Protein AF-A0A9P0PK84-F1 (afdb_monomer_lite)

Radius of gyration: 50.27 Å; chains: 1; bounding box: 109×89×144 Å

Foldseek 3Di:
DWAAAPQPRHTADPVQHWDAAPFPVRHTHGCVSQVPDPVVVVVCPPPQFGFHGPVRVVVVVVVVVVVVVVVVVVVVVVVVVVVVVVVVVVVVVVVVVVVVVVVVVVPPPDPDCPVLNVLPFFWKKKKAFPQLPAALVNVVVQLVVQDDCVVVVKDWPDWDADHSSMIITGIDCLVVSLVSCCVRPVVGIDMDTDDRQFAKDKFWFAQDQDDFVRVVVLLQVPDPLDDPPWDKGWPDKAADPVDRRIIMTMIRTHSSSVVSQVVVCVPPRRDPPPQDPVNVVVVVVVVPVPDDPPPPDDDDDDDDDDDDDDDDDDDDDDDDDDDDDPDDPDDRPDPPPDDDDDDDDDDDPDDDDDDDDPDDDDPDDDDDDPDDDDPPDDDDDDDDDDDDDDDDDDDDDDDDDPDDDPDPDDDTDNDDDDDDDPDDPPPDDDDD

Organism: Acanthoscelides obtectus (NCBI:txid200917)

Secondary structure (DSSP, 8-state):
---BBTTT-PBP-SSS-EEE--STT--EEETTTTT--HHHHHHHTSTT-----HHHHHHHHHHHHHHHHHHHHHHHHHHHHHHHHHHHHHHHHHHHHHHHHHHHHT--------HHHHHTS--EEEEEESSTT--HHHHHHHHHHH--TTTTT--EEEEEE-STT-EEEEES-HHHHHHHHHHHHTTTEEEEEE---PPEEEEEEESS---HHHHHHHHHHH-TTS-TT--EEEEEEEE-SS-TT-EEEEEEE-HHHHHHHHHHTTTT--------HHHHHHHHHHHHTS-----------------------------------------------PPP------------PPPPPP-------------SSSSS-------------------PPP---------S----------------TT------

pLDDT: mean 72.05, std 25.99, range [26.8, 98.0]

InterPro domains:
  IPR001965 Zinc finger, PHD-type [SM00249] (4-57)
  IPR011011 Zinc finger, FYVE/PHD-type [SSF57903] (4-61)
  IPR013083 Zinc finger, RING/FYVE/PHD-type [G3DSA:3.30.40.10] (2-99)
  IPR019786 Zinc finger, PHD-type, conserved site [PS01359] (5-56)
  IPR019787 Zinc finger, PHD-finger [PF27108] (4-60)
  IPR019787 Zinc finger, PHD-finger [PS50016] (2-59)

Sequence (432 aa):
MATNCASCHSLVNRSKPGIPCDGFCEQSFHISCVGIPSDVLKIIKTPGLFWYCPTCSQQKKDFDRVFIKIDDKVDTLIADVYNIFSEAKGHLINKVDETLEQTVSQRVPGPSASYANTLKKTVNVIVTPKNNDQSHSATRLRISQSVDPVDNNIRFSQVKNIKNGGILIKCDGSDKLKDLASRHLSADYEVKEVRKFNPRLKIVGMSQCIEKEELCTMLKSQNNAFHAESECSVLKVWPTKKSATVYQAILDVDCTTYANVLNQGSENGFKLVDMTYEELMCEISYVDAKAIPSDSGSILDQSEDEVQNIDTDFTNILQSDSESDSECDLPLSVLQMKMAQNKDTRDWSKDRVPKEPRDFIADAGITDIAKKEENFRSSRTSGTEQDGPPIVEGSPLPKFNFFDLPFPNIVVCLTIKSQTLSANPKMRRFLI

Structure (mmCIF, N/CA/C/O backbone):
data_AF-A0A9P0PK84-F1
#
_entry.id   AF-A0A9P0PK84-F1
#
loop_
_atom_site.group_PDB
_atom_site.id
_atom_site.type_symbol
_atom_site.label_atom_id
_atom_site.label_alt_id
_atom_site.label_comp_id
_atom_site.label_asym_id
_atom_site.label_entity_id
_atom_site.label_seq_id
_atom_site.pdbx_PDB_ins_code
_atom_site.Cartn_x
_atom_site.Cartn_y
_atom_site.Cartn_z
_atom_site.occupancy
_atom_site.B_iso_or_equiv
_atom_site.auth_seq_id
_atom_site.auth_comp_id
_atom_site.auth_asym_id
_atom_site.auth_atom_id
_atom_site.pdbx_PDB_model_num
ATOM 1 N N . MET A 1 1 ? 54.941 2.350 -43.170 1.00 62.84 1 MET A N 1
ATOM 2 C CA . MET A 1 1 ? 54.937 1.218 -44.121 1.00 62.84 1 MET A CA 1
ATOM 3 C C . MET A 1 1 ? 54.747 1.786 -45.514 1.00 62.84 1 MET A C 1
ATOM 5 O O . MET A 1 1 ? 54.024 2.766 -45.639 1.00 62.84 1 MET A O 1
ATOM 9 N N . ALA A 1 2 ? 55.434 1.258 -46.524 1.00 80.44 2 ALA A N 1
ATOM 10 C CA . ALA A 1 2 ? 55.199 1.692 -47.897 1.00 80.44 2 ALA A CA 1
ATOM 11 C C . ALA A 1 2 ? 53.911 1.027 -48.406 1.00 80.44 2 ALA A C 1
ATOM 13 O O . ALA A 1 2 ? 53.767 -0.186 -48.283 1.00 80.44 2 ALA A O 1
ATOM 14 N N . THR A 1 3 ? 52.969 1.819 -48.912 1.00 94.94 3 THR A N 1
ATOM 15 C CA . THR A 1 3 ? 51.679 1.350 -49.434 1.00 94.94 3 THR A CA 1
ATOM 16 C C . THR A 1 3 ? 51.644 1.525 -50.951 1.00 94.94 3 THR A C 1
ATOM 18 O O . THR A 1 3 ? 52.244 2.454 -51.498 1.00 94.94 3 THR A O 1
ATOM 21 N N . ASN A 1 4 ? 50.963 0.623 -51.657 1.00 97.88 4 ASN A N 1
ATOM 22 C CA . ASN A 1 4 ? 50.732 0.770 -53.093 1.00 97.88 4 ASN A CA 1
ATOM 23 C C . ASN A 1 4 ? 49.509 1.660 -53.327 1.00 97.88 4 ASN A C 1
ATOM 25 O O . ASN A 1 4 ? 48.534 1.602 -52.579 1.00 97.88 4 ASN A O 1
ATOM 29 N N . CYS A 1 5 ? 49.560 2.481 -54.373 1.00 97.81 5 CYS A N 1
ATOM 30 C CA . CYS A 1 5 ? 48.441 3.307 -54.796 1.00 97.81 5 CYS A CA 1
ATOM 31 C C . CYS A 1 5 ? 47.294 2.411 -55.257 1.00 97.81 5 CYS A C 1
ATOM 33 O O . CYS A 1 5 ? 47.480 1.590 -56.150 1.00 97.81 5 CYS A O 1
ATOM 35 N N . ALA A 1 6 ? 46.101 2.585 -54.704 1.00 97.25 6 ALA A N 1
ATOM 36 C CA . ALA A 1 6 ? 44.965 1.739 -55.064 1.00 97.25 6 ALA A CA 1
ATOM 37 C C . ALA A 1 6 ? 44.433 1.965 -56.491 1.00 97.25 6 ALA A C 1
ATOM 39 O O . ALA A 1 6 ? 43.737 1.106 -57.018 1.00 97.25 6 ALA A O 1
ATOM 40 N N . SER A 1 7 ? 44.771 3.091 -57.130 1.00 96.94 7 SER A N 1
ATOM 41 C CA . SER A 1 7 ? 44.336 3.396 -58.501 1.00 96.94 7 SER A CA 1
ATOM 42 C C . SER A 1 7 ? 45.284 2.852 -59.577 1.00 96.94 7 SER A C 1
ATOM 44 O O . SER A 1 7 ? 44.815 2.340 -60.586 1.00 96.94 7 SER A O 1
ATOM 46 N N . CYS A 1 8 ? 46.605 2.955 -59.386 1.00 97.50 8 CYS A N 1
ATOM 47 C CA . CYS A 1 8 ? 47.599 2.554 -60.396 1.00 97.50 8 CYS A CA 1
ATOM 48 C C . CYS A 1 8 ? 48.523 1.411 -59.945 1.00 97.50 8 CYS A C 1
ATOM 50 O O . CYS A 1 8 ? 49.469 1.066 -60.653 1.00 97.50 8 CYS A O 1
ATOM 52 N N . HIS A 1 9 ? 48.307 0.879 -58.738 1.00 97.38 9 HIS A N 1
ATOM 53 C CA . HIS A 1 9 ? 49.060 -0.207 -58.093 1.00 97.38 9 HIS A CA 1
ATOM 54 C C . HIS A 1 9 ? 50.571 0.028 -57.911 1.00 97.38 9 HIS A C 1
ATOM 56 O O . HIS A 1 9 ? 51.283 -0.857 -57.443 1.00 97.38 9 HIS A O 1
ATOM 62 N N . SER A 1 10 ? 51.071 1.229 -58.210 1.00 97.81 10 SER A N 1
ATOM 63 C CA . SER A 1 10 ? 52.476 1.605 -58.025 1.00 97.81 10 SER A CA 1
ATOM 64 C C . SER A 1 10 ? 52.763 2.077 -56.596 1.00 97.81 10 SER A C 1
ATOM 66 O O . SER A 1 10 ? 51.885 2.620 -55.927 1.00 97.81 10 SER A O 1
ATOM 68 N N . LEU A 1 11 ? 54.011 1.943 -56.141 1.00 97.56 11 LEU A N 1
ATOM 69 C CA . LEU A 1 11 ? 54.430 2.323 -54.787 1.00 97.56 11 LEU A CA 1
ATOM 70 C C . LEU A 1 11 ? 54.223 3.827 -54.501 1.00 97.56 11 LEU A C 1
ATOM 72 O O . LEU A 1 11 ? 54.650 4.685 -55.282 1.00 97.56 11 LEU A O 1
ATOM 76 N N . VAL A 1 12 ? 53.603 4.162 -53.366 1.00 97.06 12 VAL A N 1
ATOM 77 C CA . VAL A 1 12 ? 53.522 5.533 -52.835 1.00 97.06 12 VAL A CA 1
ATOM 78 C C . VAL A 1 12 ? 54.796 5.832 -52.047 1.00 97.06 12 VAL A C 1
ATOM 80 O O . VAL A 1 12 ? 55.147 5.114 -51.111 1.00 97.06 12 VAL A O 1
ATOM 83 N N . ASN A 1 13 ? 55.522 6.884 -52.429 1.00 96.06 13 ASN A N 1
ATOM 84 C CA . ASN A 1 13 ? 56.808 7.237 -51.824 1.00 96.06 13 ASN A CA 1
ATOM 85 C C .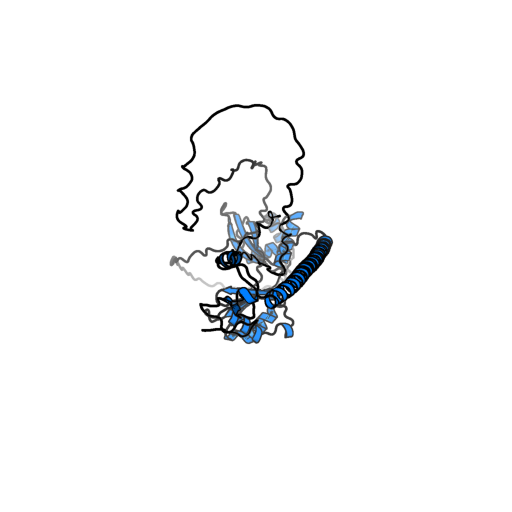 ASN A 1 13 ? 57.016 8.765 -51.802 1.00 96.06 13 ASN A C 1
ATOM 87 O O . ASN A 1 13 ? 56.130 9.536 -52.161 1.00 96.06 13 ASN A O 1
ATOM 91 N N . ARG A 1 14 ? 58.195 9.226 -51.367 1.00 93.62 14 ARG A N 1
ATOM 92 C CA . ARG A 1 14 ? 58.492 10.667 -51.272 1.00 93.62 14 ARG A CA 1
ATOM 93 C C . ARG A 1 14 ? 58.542 11.380 -52.631 1.00 93.62 14 ARG A C 1
ATOM 95 O O . ARG A 1 14 ? 58.267 12.573 -52.666 1.00 93.62 14 ARG A O 1
ATOM 102 N N . SER A 1 15 ? 58.884 10.685 -53.721 1.00 95.31 15 SER A N 1
ATOM 103 C CA . SER A 1 15 ? 58.949 11.286 -55.064 1.00 95.31 15 SER A CA 1
ATOM 104 C C . SER A 1 15 ? 57.590 11.324 -55.765 1.00 95.31 15 SER A C 1
ATOM 106 O O . SER A 1 15 ? 57.336 12.225 -56.558 1.00 95.31 15 SER A O 1
ATOM 108 N N . LYS A 1 16 ? 56.696 10.386 -55.442 1.00 94.50 16 LYS A N 1
ATOM 109 C CA . LYS A 1 16 ? 55.292 10.365 -55.863 1.00 94.50 16 LYS A CA 1
ATOM 110 C C . LYS A 1 16 ? 54.405 10.379 -54.614 1.00 94.50 16 LYS A C 1
ATOM 112 O O . LYS A 1 16 ? 53.993 9.305 -54.159 1.00 94.50 16 LYS A O 1
ATOM 117 N N . PRO A 1 17 ? 54.145 11.566 -54.031 1.00 94.69 17 PRO A N 1
ATOM 118 C CA . PRO A 1 17 ? 53.381 11.671 -52.798 1.00 94.69 17 PRO A CA 1
ATOM 119 C C . PRO A 1 17 ? 51.949 11.172 -52.998 1.00 94.69 17 PRO A C 1
ATOM 121 O O . PRO A 1 17 ? 51.327 11.379 -54.046 1.00 94.69 17 PRO A O 1
ATOM 124 N N . GLY A 1 18 ? 51.433 10.505 -51.971 1.00 95.69 18 GLY A N 1
ATOM 125 C CA . GLY A 1 18 ? 50.056 10.041 -51.926 1.00 95.69 18 GLY A CA 1
ATOM 126 C C . GLY A 1 18 ? 49.278 10.649 -50.771 1.00 95.69 18 GLY A C 1
ATOM 127 O O . GLY A 1 18 ? 49.852 11.232 -49.852 1.00 95.69 18 GLY A O 1
ATOM 128 N N . ILE A 1 19 ? 47.964 10.501 -50.851 1.00 96.06 19 ILE A N 1
ATOM 129 C CA . ILE A 1 19 ? 46.991 10.881 -49.839 1.00 96.06 19 ILE A CA 1
ATOM 130 C C . ILE A 1 19 ? 46.255 9.617 -49.363 1.00 96.06 19 ILE A C 1
ATOM 132 O O . ILE A 1 19 ? 45.827 8.819 -50.205 1.00 96.06 19 ILE A O 1
ATOM 136 N N . PRO A 1 20 ? 46.164 9.364 -48.047 1.00 96.88 20 PRO A N 1
ATOM 137 C CA . PRO A 1 20 ? 45.345 8.278 -47.525 1.00 96.88 20 PRO A CA 1
ATOM 138 C C . PRO A 1 20 ? 43.858 8.640 -47.631 1.00 96.88 20 PRO A C 1
ATOM 140 O O . PRO A 1 20 ? 43.483 9.791 -47.432 1.00 96.88 20 PRO A O 1
ATOM 143 N N . CYS A 1 21 ? 43.019 7.663 -47.964 1.00 97.12 21 CYS A N 1
ATOM 144 C CA . CYS A 1 21 ? 41.569 7.787 -47.866 1.00 97.12 21 CYS A CA 1
ATOM 145 C C . CYS A 1 21 ? 41.142 7.625 -46.404 1.00 97.12 21 CYS A C 1
ATOM 147 O O . CYS A 1 21 ? 41.402 6.581 -45.815 1.00 97.12 21 CYS A O 1
ATOM 149 N N . ASP A 1 22 ? 40.428 8.610 -45.861 1.00 96.62 22 ASP A N 1
ATOM 150 C CA . ASP A 1 22 ? 39.844 8.586 -44.510 1.00 96.62 22 ASP A CA 1
ATOM 151 C C . ASP A 1 22 ? 38.524 7.790 -44.439 1.00 96.62 22 ASP A C 1
ATOM 153 O O . ASP A 1 22 ? 37.821 7.793 -43.428 1.00 96.62 22 ASP A O 1
ATOM 157 N N . GLY A 1 23 ? 38.134 7.149 -45.544 1.00 93.44 23 GLY A N 1
ATOM 158 C CA . GLY A 1 23 ? 36.990 6.244 -45.609 1.00 93.44 23 GLY A CA 1
ATOM 159 C C . GLY A 1 23 ? 37.341 4.805 -45.238 1.00 93.44 23 GLY A C 1
ATOM 160 O O . GLY A 1 23 ? 38.475 4.480 -44.909 1.00 93.44 23 GLY A O 1
ATOM 161 N N . PHE A 1 24 ? 36.367 3.908 -45.398 1.00 92.94 24 PHE A N 1
ATOM 162 C CA . PHE A 1 24 ? 36.466 2.498 -44.996 1.00 92.94 24 PHE A CA 1
ATOM 163 C C . PHE A 1 24 ? 37.602 1.703 -45.655 1.00 92.94 24 PHE A C 1
ATOM 165 O O . PHE A 1 24 ? 37.974 0.649 -45.153 1.00 92.94 24 PHE A O 1
ATOM 172 N N . CYS A 1 25 ? 38.124 2.153 -46.801 1.00 96.06 25 CYS A N 1
ATOM 173 C CA . CYS A 1 25 ? 39.168 1.411 -47.506 1.00 96.06 25 CYS A CA 1
ATOM 174 C C . CYS A 1 25 ? 40.574 1.616 -46.926 1.00 96.06 25 CYS A C 1
ATOM 176 O O . CYS A 1 25 ? 41.431 0.781 -47.191 1.00 96.06 25 CYS A O 1
ATOM 178 N N . GLU A 1 26 ? 40.830 2.731 -46.223 1.00 95.44 26 GLU A N 1
ATOM 179 C CA . GLU A 1 26 ? 42.150 3.127 -45.683 1.00 95.44 26 GLU A CA 1
ATOM 180 C C . GLU A 1 26 ? 43.318 3.084 -46.701 1.00 95.44 26 GLU A C 1
ATOM 182 O O . GLU A 1 26 ? 44.502 3.102 -46.359 1.00 95.44 26 GLU A O 1
ATOM 187 N N . GLN A 1 27 ? 43.003 3.038 -47.998 1.00 97.50 27 GLN A N 1
ATOM 188 C CA . GLN A 1 27 ? 43.985 2.922 -49.069 1.00 97.50 27 GLN A CA 1
ATOM 189 C C . GLN A 1 27 ? 44.645 4.269 -49.373 1.00 97.50 27 GLN A C 1
ATOM 191 O O . GLN A 1 27 ? 44.040 5.333 -49.246 1.00 97.50 27 GLN A O 1
ATOM 196 N N . SER A 1 28 ? 45.899 4.227 -49.824 1.00 97.50 28 SER A N 1
ATOM 197 C CA . SER A 1 28 ? 46.628 5.411 -50.287 1.00 97.50 28 SER A CA 1
ATOM 198 C C . SER A 1 28 ? 46.465 5.603 -51.793 1.00 97.50 28 SER A C 1
ATOM 200 O O . SER A 1 28 ? 46.448 4.636 -52.553 1.00 97.50 28 SER A O 1
ATOM 202 N N . PHE A 1 29 ? 46.396 6.854 -52.239 1.00 97.75 29 PHE A N 1
ATOM 203 C CA . PHE A 1 29 ? 46.264 7.216 -53.649 1.00 97.75 29 PHE A CA 1
ATOM 204 C C . PHE A 1 29 ? 47.316 8.256 -54.017 1.00 97.75 29 PHE A C 1
ATOM 206 O O . PHE A 1 29 ? 47.508 9.215 -53.277 1.00 97.75 29 PHE A O 1
ATOM 213 N N . HIS A 1 30 ? 48.003 8.112 -55.154 1.00 98.00 30 HIS A N 1
ATOM 214 C CA . HIS A 1 30 ? 48.850 9.200 -55.655 1.00 98.00 30 HIS A CA 1
ATOM 215 C C . HIS A 1 30 ? 47.986 10.422 -55.948 1.00 98.00 30 HIS A C 1
ATOM 217 O O . HIS A 1 30 ? 46.946 10.297 -56.589 1.00 98.00 30 HIS A O 1
ATOM 223 N N . ILE A 1 31 ? 48.454 11.603 -55.543 1.00 96.19 31 ILE A N 1
ATOM 224 C CA . ILE A 1 31 ? 47.723 12.871 -55.714 1.00 96.19 31 ILE A CA 1
ATOM 225 C C . ILE A 1 31 ? 47.362 13.114 -57.190 1.00 96.19 31 ILE A C 1
ATOM 227 O O . ILE A 1 31 ? 46.258 13.562 -57.493 1.00 96.19 31 ILE A O 1
ATOM 231 N N . SER A 1 32 ? 48.253 12.733 -58.112 1.00 95.94 32 SER A N 1
ATOM 232 C CA . SER A 1 32 ? 48.022 12.807 -59.559 1.00 95.94 32 SER A CA 1
ATOM 233 C C . SER A 1 32 ? 46.986 11.802 -60.072 1.00 95.94 32 SER A C 1
ATOM 235 O O . SER A 1 32 ? 46.244 12.129 -60.990 1.00 95.94 32 SER A O 1
ATOM 237 N N . CYS A 1 33 ? 46.898 10.602 -59.487 1.00 96.81 33 CYS A N 1
ATOM 238 C CA . CYS A 1 33 ? 45.923 9.581 -59.892 1.00 96.81 33 CYS A CA 1
ATOM 239 C C . CYS A 1 33 ? 44.485 9.962 -59.522 1.00 96.81 33 CYS A C 1
ATOM 241 O O . CYS A 1 33 ? 43.554 9.510 -60.177 1.00 96.81 33 CYS A O 1
ATOM 243 N N . VAL A 1 34 ? 44.302 10.790 -58.490 1.00 95.75 34 VAL A N 1
ATOM 244 C CA . VAL A 1 34 ? 42.985 11.293 -58.061 1.00 95.75 34 VAL A CA 1
ATOM 245 C C . VAL A 1 34 ? 42.714 12.731 -58.509 1.00 95.75 34 VAL A C 1
ATOM 247 O O . VAL A 1 34 ? 41.675 13.286 -58.168 1.00 95.75 34 VAL A O 1
ATOM 250 N N . GLY A 1 35 ? 43.630 13.337 -59.272 1.00 95.12 35 GLY A N 1
ATOM 251 C CA . GLY A 1 35 ? 43.441 14.657 -59.876 1.00 95.12 35 GLY A CA 1
ATOM 252 C C . GLY 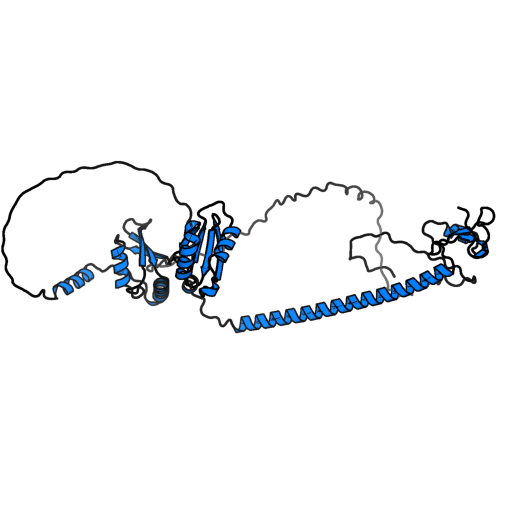A 1 35 ? 43.327 15.817 -58.883 1.00 95.12 35 GLY A C 1
ATOM 253 O O . GLY A 1 35 ? 42.709 16.824 -59.212 1.00 95.12 35 GLY A O 1
ATOM 254 N N . ILE A 1 36 ? 43.892 15.704 -57.674 1.00 94.25 36 ILE A N 1
ATOM 255 C CA . ILE A 1 36 ? 43.793 16.762 -56.654 1.00 94.25 36 ILE A CA 1
ATOM 256 C C . ILE A 1 36 ? 44.850 17.849 -56.925 1.00 94.25 36 ILE A C 1
ATOM 258 O O . ILE A 1 36 ? 46.046 17.542 -56.909 1.00 94.25 36 ILE A O 1
ATOM 262 N N . PRO A 1 37 ? 44.459 19.126 -57.114 1.00 94.50 37 PRO A N 1
ATOM 263 C CA . PRO A 1 37 ? 45.411 20.223 -57.265 1.00 94.50 37 PRO A CA 1
ATOM 264 C C . PRO A 1 37 ? 46.274 20.424 -56.010 1.00 94.50 37 PRO A C 1
ATOM 266 O O . PRO A 1 37 ? 45.812 20.248 -54.880 1.00 94.50 37 PRO A O 1
ATOM 269 N N . SER A 1 38 ? 47.522 20.865 -56.187 1.00 89.81 38 SER A N 1
ATOM 270 C CA . SER A 1 38 ? 48.481 21.067 -55.086 1.00 89.81 38 SER A CA 1
ATOM 271 C C . SER A 1 38 ? 48.002 22.048 -54.014 1.00 89.81 38 SER A C 1
ATOM 273 O O . SER A 1 38 ? 48.360 21.898 -52.845 1.00 89.81 38 SER A O 1
ATOM 275 N N . ASP A 1 39 ? 47.180 23.031 -54.383 1.00 92.94 39 ASP A N 1
ATOM 276 C CA . ASP A 1 39 ? 46.644 24.013 -53.436 1.00 92.94 39 ASP A CA 1
ATOM 277 C C . ASP A 1 39 ? 45.521 23.431 -52.570 1.00 92.94 39 ASP A C 1
ATOM 279 O O . ASP A 1 39 ? 45.467 23.699 -51.371 1.00 92.94 39 ASP A O 1
ATOM 283 N N . VAL A 1 40 ? 44.705 22.531 -53.127 1.00 93.25 40 VAL A N 1
ATOM 284 C CA . VAL A 1 40 ? 43.670 21.799 -52.378 1.00 93.25 40 VAL A CA 1
ATOM 285 C C . VAL A 1 40 ? 44.306 20.829 -51.380 1.00 93.25 40 VAL A C 1
ATOM 287 O O . VAL A 1 40 ? 43.798 20.650 -50.276 1.00 93.25 40 VAL A O 1
ATOM 290 N N . LEU A 1 41 ? 45.470 20.258 -51.707 1.00 93.19 41 LEU A N 1
ATOM 291 C CA . LEU A 1 41 ? 46.204 19.382 -50.791 1.00 93.19 41 LEU A CA 1
ATOM 292 C C . LEU A 1 41 ? 46.611 20.094 -49.491 1.00 93.19 41 LEU A C 1
ATOM 294 O O . LEU A 1 41 ? 46.614 19.473 -48.429 1.00 93.19 41 LEU A O 1
ATOM 298 N N . LYS A 1 42 ? 46.966 21.385 -49.557 1.00 93.62 42 LYS A N 1
ATOM 299 C CA . LYS A 1 42 ? 47.299 22.175 -48.358 1.00 93.62 42 LYS A CA 1
ATOM 300 C C . LYS A 1 42 ? 46.085 22.317 -47.441 1.00 93.62 42 LYS A C 1
ATOM 302 O O . LYS A 1 42 ? 46.249 22.231 -46.231 1.00 93.62 42 LYS A O 1
ATOM 307 N N . ILE A 1 43 ? 44.896 22.472 -48.028 1.00 94.56 43 ILE A N 1
ATOM 308 C CA . ILE A 1 43 ? 43.625 22.568 -47.305 1.00 94.56 43 ILE A CA 1
ATOM 309 C C . ILE A 1 43 ? 43.278 21.220 -46.674 1.00 94.56 43 ILE A C 1
ATOM 311 O O . ILE A 1 43 ? 43.025 21.162 -45.483 1.00 94.56 43 ILE A O 1
ATOM 315 N N . ILE A 1 44 ? 43.336 20.114 -47.422 1.00 93.88 44 ILE A N 1
ATOM 316 C CA . ILE A 1 44 ? 42.990 18.785 -46.882 1.00 93.88 44 ILE A CA 1
ATOM 317 C C . ILE A 1 44 ? 43.891 18.390 -45.697 1.00 93.88 44 ILE A C 1
ATOM 319 O O . ILE A 1 44 ? 43.457 17.680 -44.799 1.00 93.88 44 ILE A O 1
ATOM 323 N N . LYS A 1 45 ? 45.137 18.877 -45.655 1.00 91.19 45 LYS A N 1
ATOM 324 C CA . LYS A 1 45 ? 46.049 18.651 -44.523 1.00 91.19 45 LYS A CA 1
ATOM 325 C C . LYS A 1 45 ? 45.669 19.411 -43.245 1.00 91.19 45 LYS A C 1
ATOM 327 O O . LYS A 1 45 ? 46.296 19.177 -42.212 1.00 91.19 45 LYS A O 1
ATOM 332 N N . THR A 1 46 ? 44.697 20.321 -43.287 1.00 93.94 46 THR A N 1
ATOM 333 C CA . THR A 1 46 ? 44.196 21.005 -42.093 1.00 93.94 46 THR A CA 1
ATOM 334 C C . THR A 1 46 ? 43.486 19.999 -41.175 1.00 93.94 46 THR A C 1
ATOM 336 O O . THR A 1 46 ? 42.598 19.279 -41.636 1.00 93.94 46 THR A O 1
ATOM 339 N N . PRO A 1 47 ? 43.831 19.940 -39.873 1.00 93.38 47 PRO A N 1
ATOM 340 C CA . PRO A 1 47 ? 43.179 19.039 -38.927 1.00 93.38 47 PRO A CA 1
ATOM 341 C C . PRO A 1 47 ? 41.651 19.183 -38.934 1.00 93.38 47 PRO A C 1
ATOM 343 O O . PRO A 1 47 ? 41.127 20.292 -38.864 1.00 93.38 47 PRO A O 1
ATOM 346 N N . GLY A 1 48 ? 40.945 18.051 -38.998 1.00 91.44 48 GLY A N 1
ATOM 347 C CA . GLY A 1 48 ? 39.478 18.000 -39.036 1.00 91.44 48 GLY A CA 1
ATOM 348 C C . GLY A 1 48 ? 38.873 17.950 -40.441 1.00 91.44 48 GLY A C 1
ATOM 349 O O . GLY A 1 48 ? 37.666 17.740 -40.566 1.00 91.44 48 GLY A O 1
ATOM 350 N N . LEU A 1 49 ? 39.686 18.094 -41.491 1.00 93.06 49 LEU A N 1
ATOM 351 C CA . LEU A 1 49 ? 39.278 17.779 -42.855 1.00 93.06 49 LEU A CA 1
ATOM 352 C C . LEU A 1 49 ? 39.646 16.342 -43.205 1.00 93.06 49 LEU A C 1
ATOM 354 O O . LEU A 1 49 ? 40.698 15.842 -42.819 1.00 93.06 49 LEU A O 1
ATOM 358 N N . PHE A 1 50 ? 38.744 15.697 -43.938 1.00 94.56 50 PHE A N 1
ATOM 359 C CA . PHE A 1 50 ? 38.864 14.304 -44.343 1.00 94.56 50 PHE A CA 1
ATOM 360 C C . PHE A 1 50 ? 38.709 14.213 -45.853 1.00 94.56 50 PHE A C 1
ATOM 362 O O . PHE A 1 50 ? 37.833 14.865 -46.434 1.00 94.56 50 PHE A O 1
ATOM 369 N N . TRP A 1 51 ? 39.527 13.383 -46.486 1.00 95.69 51 TRP A N 1
ATOM 370 C CA . TRP A 1 51 ? 39.410 13.083 -47.903 1.00 95.69 51 TRP A CA 1
ATOM 371 C C . TRP A 1 51 ? 38.964 11.643 -48.121 1.00 95.69 51 TRP A C 1
ATOM 373 O O . TRP A 1 51 ? 39.488 10.700 -47.536 1.00 95.69 51 TRP A O 1
ATOM 383 N N . TYR A 1 52 ? 37.997 11.474 -49.017 1.00 96.50 52 TYR A N 1
ATOM 384 C CA . TYR A 1 52 ? 37.445 10.176 -49.372 1.00 96.50 52 TYR A CA 1
ATOM 385 C C . TYR A 1 52 ? 37.712 9.909 -50.850 1.00 96.50 52 TYR A C 1
ATOM 387 O O . TYR A 1 52 ? 37.446 10.762 -51.699 1.00 96.50 52 TYR A O 1
ATOM 395 N N . CYS A 1 53 ? 38.181 8.705 -51.175 1.00 96.69 53 CYS A N 1
ATOM 396 C CA . CYS A 1 53 ? 38.243 8.256 -52.562 1.00 96.69 53 CYS A CA 1
ATOM 397 C C . CYS A 1 53 ? 36.822 8.176 -53.163 1.00 96.69 53 CYS A C 1
ATOM 399 O O . CYS A 1 53 ? 35.851 8.068 -52.406 1.00 96.69 53 CYS A O 1
ATOM 401 N N . PRO A 1 54 ? 36.659 8.182 -54.500 1.00 93.88 54 PRO A N 1
ATOM 402 C CA . PRO A 1 54 ? 35.338 8.184 -55.136 1.00 93.88 54 PRO A CA 1
ATOM 403 C C . PRO A 1 54 ? 34.407 7.067 -54.642 1.00 93.88 54 PRO A C 1
ATOM 405 O O . PRO A 1 54 ? 33.239 7.318 -54.354 1.00 93.88 54 PRO A O 1
ATOM 408 N N . THR A 1 55 ? 34.942 5.858 -54.449 1.00 95.94 55 THR A N 1
ATOM 409 C CA . THR A 1 55 ? 34.183 4.710 -53.933 1.00 95.94 55 THR A CA 1
ATOM 410 C C . THR A 1 55 ? 33.707 4.934 -52.498 1.00 95.94 55 THR A C 1
ATOM 412 O O . THR A 1 55 ? 32.524 4.764 -52.214 1.00 95.94 55 THR A O 1
ATOM 415 N N . CYS A 1 56 ? 34.595 5.366 -51.595 1.00 96.00 56 CYS A N 1
ATOM 416 C CA . CYS A 1 56 ? 34.227 5.654 -50.205 1.00 96.00 56 CYS A CA 1
ATOM 417 C C . CYS A 1 56 ? 33.287 6.864 -50.098 1.00 96.00 56 CYS A C 1
ATOM 419 O O . CYS A 1 56 ? 32.403 6.877 -49.247 1.00 96.00 56 CYS A O 1
ATOM 421 N N . SER A 1 57 ? 33.442 7.864 -50.970 1.00 94.69 57 SER A N 1
ATOM 422 C CA . SER A 1 57 ? 32.539 9.016 -51.048 1.00 94.69 57 SER A CA 1
ATOM 423 C C . SER A 1 57 ? 31.128 8.582 -51.445 1.00 94.69 57 SER A C 1
ATOM 425 O O . SER A 1 57 ? 30.157 9.010 -50.822 1.00 94.69 57 SER A O 1
ATOM 427 N N . GLN A 1 58 ? 31.005 7.691 -52.433 1.00 93.75 58 GLN A N 1
ATOM 428 C CA . GLN A 1 58 ? 29.712 7.151 -52.844 1.00 93.75 58 GLN A CA 1
ATOM 429 C C . GLN A 1 58 ? 29.079 6.295 -51.741 1.00 93.75 58 GLN A C 1
ATOM 431 O O . GLN A 1 58 ? 27.925 6.523 -51.391 1.00 93.75 58 GLN A O 1
ATOM 436 N N . GLN A 1 59 ? 29.850 5.393 -51.124 1.00 94.00 59 GLN A N 1
ATOM 437 C CA . GLN A 1 59 ? 29.377 4.596 -49.988 1.00 94.00 59 GLN A CA 1
ATOM 438 C C . GLN A 1 59 ? 28.881 5.480 -48.842 1.00 94.00 59 GLN A C 1
ATOM 440 O O . GLN A 1 59 ? 27.812 5.225 -48.300 1.00 94.00 59 GLN A O 1
A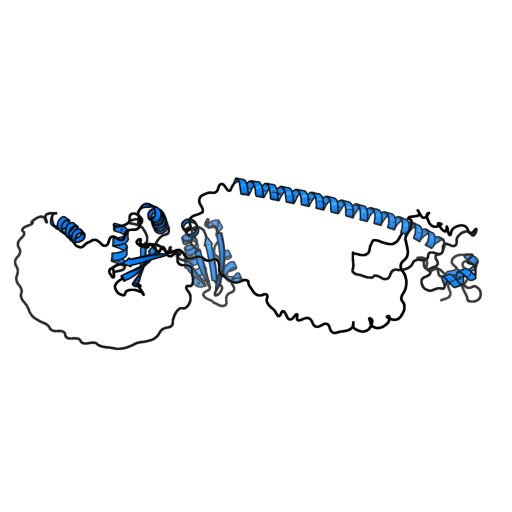TOM 445 N N . LYS A 1 60 ? 29.610 6.552 -48.506 1.00 92.12 60 LYS A N 1
ATOM 446 C CA . LYS A 1 60 ? 29.188 7.515 -47.482 1.00 92.12 60 LYS A CA 1
ATOM 447 C C . LYS A 1 60 ? 27.833 8.144 -47.818 1.00 92.12 60 LYS A C 1
ATOM 449 O O . LYS A 1 60 ? 26.960 8.151 -46.964 1.00 92.12 60 LYS A O 1
ATOM 454 N N . LYS A 1 61 ? 27.619 8.583 -49.064 1.00 92.06 61 LYS A N 1
ATOM 455 C CA . LYS A 1 61 ? 26.319 9.126 -49.501 1.00 92.06 61 LYS A CA 1
ATOM 456 C C . LYS A 1 61 ? 25.187 8.109 -49.368 1.00 92.06 61 LYS A C 1
ATOM 458 O O . LYS A 1 61 ? 24.070 8.478 -49.013 1.00 92.06 61 LYS A O 1
ATOM 463 N N . ASP A 1 62 ? 25.453 6.842 -49.672 1.00 92.56 62 ASP A N 1
ATOM 464 C CA . ASP A 1 62 ? 24.451 5.784 -49.542 1.00 92.56 62 ASP A CA 1
ATOM 465 C C . ASP A 1 62 ? 24.143 5.479 -48.069 1.00 92.56 62 ASP A C 1
ATOM 467 O O . ASP A 1 62 ? 22.974 5.317 -47.718 1.00 92.56 62 ASP A O 1
ATOM 471 N N . PHE A 1 63 ? 25.149 5.514 -47.189 1.00 92.38 63 PHE A N 1
ATOM 472 C CA . PHE A 1 63 ? 24.935 5.468 -45.742 1.00 92.38 63 PHE A CA 1
ATOM 473 C C . PHE A 1 63 ? 24.124 6.665 -45.246 1.00 92.38 63 PHE A C 1
ATOM 475 O O . PHE A 1 63 ? 23.145 6.455 -44.540 1.00 92.38 63 PHE A O 1
ATOM 482 N N . ASP A 1 64 ? 24.459 7.890 -45.656 1.00 89.94 64 ASP A N 1
ATOM 483 C CA . ASP A 1 64 ? 23.726 9.100 -45.262 1.00 89.94 64 ASP A CA 1
ATOM 484 C C . ASP A 1 64 ? 22.238 8.996 -45.652 1.00 89.94 64 ASP A C 1
ATOM 486 O O . ASP A 1 64 ? 21.356 9.330 -44.865 1.00 89.94 64 ASP A O 1
ATOM 490 N N . ARG A 1 65 ? 21.926 8.433 -46.828 1.00 92.75 65 ARG A N 1
ATOM 491 C CA . ARG A 1 65 ? 20.538 8.157 -47.250 1.00 92.75 65 ARG A CA 1
ATOM 492 C C . ARG A 1 65 ? 19.835 7.133 -46.367 1.00 92.75 65 ARG A C 1
ATOM 494 O O . ARG A 1 65 ? 18.632 7.250 -46.140 1.00 92.75 65 ARG A O 1
ATOM 501 N N . VAL A 1 66 ? 20.547 6.098 -45.925 1.00 94.81 66 VAL A N 1
ATOM 502 C CA . VAL A 1 66 ? 19.997 5.104 -44.996 1.00 94.81 66 VAL A CA 1
ATOM 503 C C . VAL A 1 66 ? 19.760 5.741 -43.632 1.00 94.81 66 VAL A C 1
ATOM 505 O O . VAL A 1 66 ? 18.685 5.538 -43.079 1.00 94.81 66 VAL A O 1
ATOM 508 N N . PHE A 1 67 ? 20.694 6.552 -43.131 1.00 91.56 67 PHE A N 1
ATOM 509 C CA . PHE A 1 67 ? 20.535 7.273 -41.868 1.00 91.56 67 PHE A CA 1
ATOM 510 C C . PHE A 1 67 ? 19.321 8.199 -41.888 1.00 91.56 67 PHE A C 1
ATOM 512 O O . PHE A 1 67 ? 18.492 8.081 -40.997 1.00 91.56 67 PHE A O 1
ATOM 519 N N . ILE A 1 68 ? 19.127 8.990 -42.949 1.00 93.81 68 ILE A N 1
ATOM 520 C CA . ILE A 1 68 ? 17.926 9.832 -43.102 1.00 93.81 68 ILE A CA 1
ATOM 521 C C . ILE A 1 68 ? 16.644 8.987 -43.020 1.00 93.81 68 ILE A C 1
ATOM 523 O O . ILE A 1 68 ? 15.726 9.317 -42.279 1.00 93.81 68 ILE A O 1
ATOM 527 N N . LYS A 1 69 ? 16.591 7.841 -43.714 1.00 94.31 69 LYS A N 1
ATOM 528 C CA . LYS A 1 69 ? 15.425 6.940 -43.654 1.00 94.31 69 LYS A CA 1
ATOM 529 C C . LYS A 1 69 ? 15.209 6.315 -42.276 1.00 94.31 69 LYS A C 1
ATOM 531 O O . LYS A 1 69 ? 14.083 5.941 -41.955 1.00 94.31 69 LYS A O 1
ATOM 536 N N . ILE A 1 70 ? 16.279 6.090 -41.516 1.00 94.00 70 ILE A N 1
ATOM 537 C CA . ILE A 1 70 ? 16.187 5.587 -40.144 1.00 94.00 70 ILE A CA 1
ATOM 538 C C . ILE A 1 70 ? 15.651 6.695 -39.241 1.00 94.00 70 ILE A C 1
ATOM 540 O O . ILE A 1 70 ? 14.715 6.425 -38.497 1.00 94.00 70 ILE A O 1
ATOM 544 N N . ASP A 1 71 ? 16.175 7.914 -39.354 1.00 92.25 71 ASP A N 1
ATOM 545 C CA . ASP A 1 71 ? 15.720 9.072 -38.582 1.00 92.25 71 ASP A CA 1
ATOM 546 C C . ASP A 1 71 ? 14.227 9.344 -38.827 1.00 92.25 71 ASP A C 1
ATOM 548 O O . ASP A 1 71 ? 13.458 9.391 -37.869 1.00 92.25 71 ASP A O 1
ATOM 552 N N . ASP A 1 72 ? 13.775 9.348 -40.088 1.00 94.00 72 ASP A N 1
ATOM 553 C CA . ASP A 1 72 ? 12.351 9.502 -40.437 1.00 94.00 72 ASP A CA 1
ATOM 554 C C . ASP A 1 72 ? 11.466 8.420 -39.781 1.00 94.00 72 ASP A C 1
ATOM 556 O O . ASP A 1 72 ? 10.352 8.680 -39.311 1.00 94.00 72 ASP A O 1
ATOM 560 N N . LYS A 1 73 ? 11.954 7.172 -39.730 1.00 96.19 73 LYS A N 1
ATOM 561 C CA . LYS A 1 73 ? 11.241 6.063 -39.077 1.00 96.19 73 LYS A CA 1
ATOM 562 C C . LYS A 1 73 ? 11.231 6.198 -37.560 1.00 96.19 73 LYS A C 1
ATOM 564 O O . LYS A 1 73 ? 10.229 5.852 -36.940 1.00 96.19 73 LYS A O 1
ATOM 569 N N . VAL A 1 74 ? 12.325 6.664 -36.966 1.00 95.94 74 VAL A N 1
ATOM 570 C CA . VAL A 1 74 ? 12.414 6.913 -35.524 1.00 95.94 74 VAL A CA 1
ATOM 571 C C . VAL A 1 74 ? 11.445 8.024 -35.130 1.00 95.94 74 VAL A C 1
ATOM 573 O O . VAL A 1 74 ? 10.683 7.834 -34.186 1.00 95.94 74 VAL A O 1
ATOM 576 N N . ASP A 1 75 ? 11.389 9.119 -35.886 1.00 93.81 75 ASP A N 1
ATOM 577 C CA . ASP A 1 75 ? 10.443 10.212 -35.642 1.00 93.81 75 ASP A CA 1
ATOM 578 C C . ASP A 1 75 ? 8.985 9.747 -35.770 1.00 93.81 75 ASP A C 1
ATOM 580 O O . ASP A 1 75 ? 8.144 10.094 -34.937 1.00 93.81 75 ASP A O 1
ATOM 584 N N . THR A 1 76 ? 8.693 8.886 -36.751 1.00 95.62 76 THR A N 1
ATOM 585 C CA . THR A 1 76 ? 7.365 8.266 -36.900 1.00 95.62 76 THR A CA 1
ATOM 586 C C . THR A 1 76 ? 7.010 7.396 -35.687 1.00 95.62 76 THR A C 1
ATOM 588 O O . THR A 1 76 ? 5.934 7.548 -35.115 1.00 95.62 76 THR A O 1
ATOM 591 N N . LEU A 1 77 ? 7.930 6.538 -35.227 1.00 96.06 77 LEU A N 1
ATOM 592 C CA . LEU A 1 77 ? 7.714 5.698 -34.041 1.00 96.06 77 LEU A CA 1
ATOM 593 C C . LEU A 1 77 ? 7.515 6.526 -32.768 1.00 96.06 77 LEU A C 1
ATOM 595 O O . LEU A 1 77 ? 6.697 6.170 -31.921 1.00 96.06 77 LEU A O 1
ATOM 599 N N . ILE A 1 78 ? 8.253 7.628 -32.620 1.00 96.62 78 ILE A N 1
ATOM 600 C CA . ILE A 1 78 ? 8.075 8.553 -31.499 1.00 96.62 78 ILE A CA 1
ATOM 601 C C . ILE A 1 78 ? 6.656 9.132 -31.530 1.00 96.62 78 ILE A C 1
ATOM 603 O O . ILE A 1 78 ? 5.979 9.115 -30.501 1.00 96.62 78 ILE A O 1
ATOM 607 N N . ALA A 1 79 ? 6.184 9.594 -32.692 1.00 96.25 79 ALA A N 1
ATOM 608 C CA . ALA A 1 79 ? 4.826 10.113 -32.847 1.00 96.25 79 ALA A CA 1
ATOM 609 C C . ALA A 1 79 ? 3.755 9.061 -32.499 1.00 96.25 79 ALA A C 1
ATOM 611 O O . ALA A 1 79 ? 2.819 9.365 -31.756 1.00 96.25 79 ALA A O 1
ATOM 612 N N . ASP A 1 80 ? 3.927 7.817 -32.950 1.00 96.38 80 ASP A N 1
ATOM 613 C CA . ASP A 1 80 ? 3.006 6.714 -32.651 1.00 96.38 80 ASP A CA 1
ATOM 614 C C . ASP A 1 80 ? 2.939 6.411 -31.148 1.00 96.38 80 ASP A C 1
ATOM 616 O O . ASP A 1 80 ? 1.854 6.285 -30.578 1.00 96.38 80 ASP A O 1
ATOM 620 N N . VAL A 1 81 ? 4.091 6.362 -30.471 1.00 97.06 81 VAL A N 1
ATOM 621 C CA . VAL A 1 81 ? 4.153 6.162 -29.015 1.00 97.06 81 VAL A CA 1
ATOM 622 C C . VAL A 1 81 ? 3.432 7.292 -28.277 1.00 97.06 81 VAL A C 1
ATOM 624 O O . VAL A 1 81 ? 2.657 7.022 -27.357 1.00 97.06 81 VAL A O 1
ATOM 627 N N . TYR A 1 82 ? 3.628 8.551 -28.685 1.00 96.44 82 TYR A N 1
ATOM 628 C CA . TYR A 1 82 ? 2.910 9.686 -28.097 1.00 96.44 82 TYR A CA 1
ATOM 629 C C . TYR A 1 82 ? 1.390 9.570 -28.260 1.00 96.44 82 TYR A C 1
ATOM 631 O O . TYR A 1 82 ? 0.660 9.848 -27.303 1.00 96.44 82 TYR A O 1
ATOM 639 N N . ASN A 1 83 ? 0.910 9.125 -29.423 1.00 96.31 83 ASN A N 1
ATOM 640 C CA . ASN A 1 83 ? -0.518 8.913 -29.664 1.00 96.31 83 ASN A CA 1
ATOM 641 C C . ASN A 1 83 ? -1.090 7.820 -28.748 1.00 96.31 83 ASN A C 1
ATOM 643 O O . ASN A 1 83 ? -2.088 8.066 -28.070 1.00 96.31 83 ASN A O 1
ATOM 647 N N . ILE A 1 84 ? -0.406 6.677 -28.618 1.00 96.88 84 ILE A N 1
ATOM 648 C CA . ILE A 1 84 ? -0.815 5.582 -27.717 1.00 96.88 84 ILE A CA 1
ATOM 649 C C . ILE A 1 84 ? -0.899 6.063 -26.261 1.00 96.88 84 ILE A C 1
ATOM 651 O O . ILE A 1 84 ? -1.869 5.778 -25.555 1.00 96.88 84 ILE A O 1
ATOM 655 N N . PHE A 1 85 ? 0.096 6.824 -25.792 1.00 95.88 85 PHE A N 1
ATOM 656 C CA . PHE A 1 85 ? 0.070 7.387 -24.439 1.00 95.88 85 PHE A CA 1
ATOM 657 C C . PHE A 1 85 ? -1.082 8.377 -24.239 1.00 95.88 85 PHE A C 1
ATOM 659 O O . PHE A 1 85 ? -1.686 8.399 -23.164 1.00 95.88 85 PHE A O 1
ATOM 666 N N . SER A 1 86 ? -1.393 9.189 -25.251 1.00 96.38 86 SER A N 1
ATOM 667 C CA . SER A 1 86 ? -2.506 10.142 -25.205 1.00 96.38 86 SER A CA 1
ATOM 668 C C . SER A 1 86 ? -3.858 9.428 -25.092 1.00 96.38 86 SER A C 1
ATOM 670 O O . SER A 1 86 ? -4.670 9.777 -24.232 1.00 96.38 86 SER A O 1
ATOM 672 N N . GLU A 1 87 ? -4.071 8.374 -25.882 1.00 97.19 87 GLU A N 1
ATOM 673 C CA . GLU A 1 87 ? -5.280 7.541 -25.829 1.00 97.19 87 GLU A CA 1
ATOM 674 C C . GLU A 1 87 ? -5.425 6.836 -24.473 1.00 97.19 87 GLU A C 1
ATOM 676 O O . GLU A 1 87 ? -6.470 6.929 -23.824 1.00 97.19 87 GLU A O 1
ATOM 681 N N . ALA A 1 88 ? -4.355 6.200 -23.983 1.00 95.94 88 ALA A N 1
ATOM 682 C CA . ALA A 1 88 ? -4.352 5.534 -22.680 1.00 95.94 88 ALA A CA 1
ATOM 683 C C . ALA A 1 88 ? -4.656 6.510 -21.531 1.00 95.94 88 ALA A C 1
ATOM 685 O O . ALA A 1 88 ? -5.412 6.184 -20.610 1.00 95.94 88 ALA A O 1
ATOM 686 N N . LYS A 1 89 ? -4.109 7.731 -21.597 1.00 97.19 89 LYS A N 1
ATOM 687 C CA . LYS A 1 89 ? -4.416 8.801 -20.642 1.00 97.19 89 LYS A CA 1
ATOM 688 C C . LYS A 1 89 ? -5.899 9.178 -20.685 1.00 97.19 89 LYS A C 1
ATOM 690 O O . LYS A 1 89 ? -6.502 9.318 -19.624 1.00 97.19 89 LYS A O 1
ATOM 695 N N . GLY A 1 90 ? -6.486 9.305 -21.876 1.00 95.81 90 GLY A N 1
ATOM 696 C CA . GLY A 1 90 ? -7.919 9.565 -22.045 1.00 95.81 90 GLY A CA 1
ATOM 697 C C . GLY A 1 90 ? -8.792 8.484 -21.400 1.00 95.81 90 GLY A C 1
ATOM 698 O O . GLY A 1 90 ? -9.686 8.799 -20.619 1.00 95.81 90 GLY A O 1
ATOM 699 N N . HIS A 1 91 ? -8.475 7.206 -21.629 1.00 95.38 91 HIS A N 1
ATOM 700 C CA . HIS A 1 91 ? -9.194 6.087 -21.008 1.00 95.38 91 HIS A CA 1
ATOM 701 C C . HIS A 1 91 ? -9.112 6.082 -19.477 1.00 95.38 91 HIS A C 1
ATOM 703 O O . HIS A 1 91 ? -10.097 5.766 -18.809 1.00 95.38 91 HIS A O 1
ATOM 709 N N . LEU A 1 92 ? -7.954 6.432 -18.907 1.00 94.44 92 LEU A N 1
ATOM 710 C CA . LEU A 1 92 ? -7.791 6.519 -17.455 1.00 94.44 92 LEU A CA 1
ATOM 711 C C . LEU A 1 92 ? -8.623 7.648 -16.848 1.00 94.44 92 LEU A C 1
ATOM 713 O O . LEU A 1 92 ? -9.251 7.426 -15.817 1.00 94.44 92 LEU A O 1
ATOM 717 N N . ILE A 1 93 ? -8.647 8.823 -17.485 1.00 96.25 93 ILE A N 1
ATOM 718 C CA . ILE A 1 93 ? -9.466 9.959 -17.037 1.00 96.25 93 ILE A CA 1
ATOM 719 C C . ILE A 1 93 ? -10.942 9.556 -17.029 1.00 96.25 93 ILE A C 1
ATOM 721 O O . ILE A 1 93 ? -11.576 9.621 -15.980 1.00 96.25 93 ILE A O 1
ATOM 725 N N . ASN A 1 94 ? -11.442 9.007 -18.140 1.00 95.75 94 ASN A N 1
ATOM 726 C CA . ASN A 1 94 ? -12.838 8.576 -18.242 1.00 95.75 94 ASN A CA 1
ATOM 727 C C . ASN A 1 94 ? -13.201 7.532 -17.172 1.00 95.75 94 ASN A C 1
ATOM 729 O O . ASN A 1 94 ? -14.249 7.621 -16.544 1.00 95.75 94 ASN A O 1
ATOM 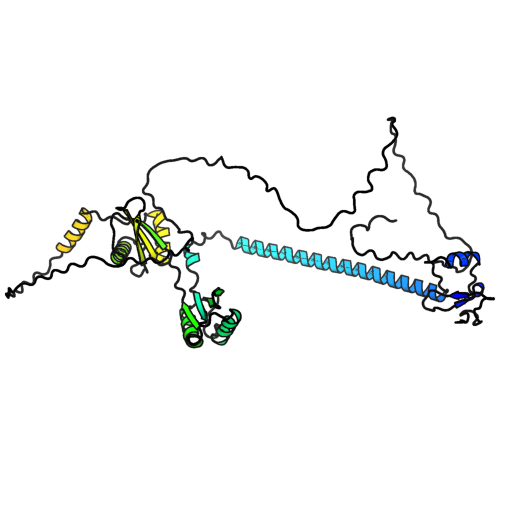733 N N . LYS A 1 95 ? -12.310 6.571 -16.895 1.00 96.19 95 LYS A N 1
ATOM 734 C CA . LYS A 1 95 ? -12.545 5.546 -15.866 1.00 96.19 95 LYS A CA 1
ATOM 735 C C . LYS A 1 95 ? -12.567 6.119 -14.446 1.00 96.19 95 LYS A C 1
ATOM 737 O O . LYS A 1 95 ? -13.299 5.617 -13.590 1.00 96.19 95 LYS A O 1
ATOM 742 N N . VAL A 1 96 ? -11.742 7.130 -14.171 1.00 95.56 96 VAL A N 1
ATOM 743 C CA . VAL A 1 96 ? -11.754 7.837 -12.883 1.00 95.56 96 VAL A CA 1
ATOM 744 C C . VAL A 1 96 ? -13.064 8.599 -12.719 1.00 95.56 96 VAL A C 1
ATOM 746 O O . VAL A 1 96 ? -13.677 8.479 -11.660 1.00 95.56 96 VAL A O 1
ATOM 749 N N . ASP A 1 97 ? -13.519 9.295 -13.759 1.00 93.94 97 ASP A N 1
ATOM 750 C CA . ASP A 1 97 ? -14.782 10.037 -13.737 1.00 93.94 97 ASP A CA 1
ATOM 751 C C . ASP A 1 97 ? -15.981 9.096 -13.551 1.00 93.94 97 ASP A C 1
ATOM 753 O O . ASP A 1 97 ? -16.785 9.309 -12.646 1.00 93.94 97 ASP A O 1
ATOM 757 N N . GLU A 1 98 ? -16.038 7.975 -14.278 1.00 94.69 98 GLU A N 1
ATOM 758 C CA . GLU A 1 98 ? -17.067 6.940 -14.084 1.00 94.69 98 GLU A CA 1
ATOM 759 C C . GLU A 1 98 ? -17.069 6.387 -12.647 1.00 94.69 98 GLU A C 1
ATOM 761 O O . GLU A 1 98 ? -18.123 6.195 -12.035 1.00 94.69 98 GLU A O 1
ATOM 766 N N . THR A 1 99 ? -15.886 6.145 -12.071 1.00 91.88 99 THR A N 1
ATOM 767 C CA . THR A 1 99 ? -15.762 5.654 -10.687 1.00 91.88 99 THR A CA 1
ATOM 768 C C . THR A 1 99 ? -16.208 6.716 -9.680 1.00 91.88 99 THR A C 1
ATOM 770 O O . THR A 1 99 ? -16.822 6.391 -8.656 1.00 91.88 99 THR A O 1
ATOM 773 N N . LEU A 1 100 ? -15.906 7.987 -9.952 1.00 93.12 100 LEU A N 1
ATOM 774 C CA . LEU A 1 100 ? -16.291 9.114 -9.114 1.00 93.12 100 LEU A CA 1
ATOM 775 C C . LEU A 1 100 ? -17.808 9.313 -9.135 1.00 93.12 100 LEU A C 1
ATOM 777 O O . LEU A 1 100 ? -18.419 9.416 -8.075 1.00 93.12 100 LEU A O 1
ATOM 781 N N . GLU A 1 101 ? -18.431 9.283 -10.309 1.00 90.44 101 GLU A N 1
ATOM 782 C CA . GLU A 1 101 ? -19.886 9.369 -10.446 1.00 90.44 101 GLU A CA 1
ATOM 783 C C . GLU A 1 101 ? -20.585 8.208 -9.730 1.00 90.44 101 GLU A C 1
ATOM 785 O O . GLU A 1 101 ? -21.512 8.432 -8.949 1.00 90.44 101 GLU A O 1
ATOM 790 N N . GLN A 1 102 ? -20.087 6.975 -9.877 1.00 87.56 102 GLN A N 1
ATOM 791 C CA . GLN A 1 102 ? -20.619 5.816 -9.150 1.00 87.56 102 GLN A CA 1
ATOM 792 C C . GLN A 1 102 ? -20.488 5.965 -7.627 1.00 87.56 102 GLN A C 1
ATOM 794 O O . GLN A 1 102 ? -21.420 5.636 -6.888 1.00 87.56 102 GLN A O 1
ATOM 799 N N . THR A 1 103 ? -19.360 6.485 -7.131 1.00 81.06 103 THR A N 1
ATOM 800 C CA . THR A 1 103 ? -19.171 6.702 -5.686 1.00 81.06 103 THR A CA 1
ATOM 801 C C . THR A 1 103 ? -19.988 7.871 -5.144 1.00 81.06 103 THR A C 1
ATOM 803 O O . THR A 1 103 ? -20.428 7.808 -3.995 1.00 81.06 103 THR A O 1
ATOM 806 N N . VAL A 1 104 ? -20.228 8.914 -5.939 1.00 83.62 104 VAL A N 1
ATOM 807 C CA . VAL A 1 104 ? -21.075 10.051 -5.554 1.00 83.62 104 VAL A CA 1
ATOM 808 C C . VAL A 1 104 ? -22.552 9.651 -5.558 1.00 83.62 104 VAL A C 1
ATOM 810 O O . VAL A 1 104 ? -23.237 9.912 -4.571 1.00 83.62 104 VAL A O 1
ATOM 813 N N . SER A 1 105 ? -23.036 8.926 -6.572 1.00 75.38 105 SER A N 1
ATOM 814 C CA . SER A 1 105 ? -24.422 8.430 -6.610 1.00 75.38 105 SER A CA 1
ATOM 815 C C . SER A 1 105 ? -24.739 7.399 -5.520 1.00 75.38 105 SER A C 1
ATOM 817 O O . SER A 1 105 ? -25.891 7.297 -5.105 1.00 75.38 105 SER A O 1
ATOM 819 N N . GLN A 1 106 ? -23.747 6.663 -5.005 1.00 62.59 106 GLN A N 1
ATOM 820 C CA . GLN A 1 106 ? -23.937 5.753 -3.865 1.00 62.59 106 GLN A CA 1
ATOM 821 C C . GLN A 1 106 ? -23.839 6.435 -2.493 1.00 62.59 106 GLN A C 1
ATOM 823 O O . GLN A 1 106 ? -24.226 5.842 -1.485 1.00 62.59 106 GLN A O 1
ATOM 828 N N . ARG A 1 107 ? -23.382 7.691 -2.423 1.00 47.03 107 ARG A N 1
ATOM 829 C CA . ARG A 1 107 ? -23.453 8.505 -1.205 1.00 47.03 107 ARG A CA 1
ATOM 830 C C . ARG A 1 107 ? -24.755 9.297 -1.179 1.00 47.03 107 ARG A C 1
ATOM 832 O O . ARG A 1 107 ? -24.755 10.524 -1.157 1.00 47.03 107 ARG A O 1
ATOM 839 N N . VAL A 1 108 ? -25.876 8.588 -1.060 1.00 49.50 108 VAL A N 1
ATOM 840 C CA . VAL A 1 108 ? -26.986 9.161 -0.288 1.00 49.50 108 VAL A CA 1
ATOM 841 C C . VAL A 1 108 ? -26.397 9.473 1.097 1.00 49.50 108 VAL A C 1
ATOM 843 O O . VAL A 1 108 ? -25.712 8.601 1.643 1.00 49.50 108 VAL A O 1
ATOM 846 N N . PRO A 1 109 ? -26.568 10.683 1.658 1.00 48.06 109 PRO A N 1
ATOM 847 C CA . PRO A 1 109 ? -26.121 10.995 3.008 1.00 48.06 109 PRO A CA 1
ATOM 848 C C . PRO A 1 109 ? -26.940 10.159 3.993 1.00 48.06 109 PRO A C 1
ATOM 850 O O . PRO A 1 109 ? -27.948 10.592 4.541 1.00 48.06 109 PRO A O 1
ATOM 853 N N . GLY A 1 110 ? -26.520 8.909 4.173 1.00 56.09 110 GLY A N 1
ATOM 854 C CA . GLY A 1 110 ? -26.947 8.083 5.278 1.00 56.09 110 GLY A CA 1
ATOM 855 C C . GLY A 1 110 ? -26.519 8.780 6.568 1.00 56.09 110 GLY A C 1
ATOM 856 O O . GLY A 1 110 ? -25.439 9.385 6.591 1.00 56.09 110 GLY A O 1
ATOM 857 N N . PRO A 1 111 ? -27.352 8.732 7.622 1.00 54.22 111 PRO A N 1
ATOM 858 C CA . PRO A 1 111 ? -27.039 9.341 8.907 1.00 54.22 111 PRO A CA 1
ATOM 859 C C . PRO A 1 111 ? -25.620 8.940 9.300 1.00 54.22 111 PRO A C 1
ATOM 861 O O . PRO A 1 111 ? -25.264 7.760 9.213 1.00 54.22 111 PRO A O 1
ATOM 864 N N . SER A 1 112 ? -24.800 9.940 9.638 1.00 52.28 112 SER A N 1
ATOM 865 C CA . SER A 1 112 ? -23.405 9.754 10.030 1.00 52.28 112 SER A CA 1
ATOM 866 C C . SER A 1 112 ? -23.311 8.532 10.935 1.00 52.28 112 SER A C 1
ATOM 868 O O . SER A 1 112 ? -24.077 8.400 11.891 1.00 52.28 112 SER A O 1
ATOM 870 N N . ALA A 1 113 ? -22.445 7.579 10.579 1.00 49.03 113 ALA A N 1
ATOM 871 C CA . ALA A 1 113 ? -22.291 6.364 11.360 1.00 49.03 113 ALA A CA 1
ATOM 872 C C . ALA A 1 113 ? -21.970 6.776 12.802 1.00 49.03 113 ALA A C 1
ATOM 874 O O . ALA A 1 113 ? -20.867 7.247 13.082 1.00 49.03 113 ALA A O 1
ATOM 875 N N . SER A 1 114 ? -22.972 6.666 13.680 1.00 53.72 114 SER A N 1
ATOM 876 C CA . SER A 1 114 ? -22.866 7.044 15.086 1.00 53.72 114 SER A CA 1
ATOM 877 C C . SER A 1 114 ? -21.616 6.393 15.668 1.00 53.72 114 SER A C 1
ATOM 879 O O . SER A 1 114 ? -21.292 5.258 15.312 1.00 53.72 114 SER A O 1
ATOM 881 N N . TYR A 1 115 ? -20.905 7.096 16.548 1.00 59.19 115 TYR A N 1
ATOM 882 C CA . TYR A 1 115 ? -19.686 6.620 17.214 1.00 59.19 115 TYR A CA 1
ATOM 883 C C . TYR A 1 115 ? -19.828 5.174 17.743 1.00 59.19 115 TYR A C 1
ATOM 885 O O . TYR A 1 115 ? -18.901 4.370 17.629 1.00 59.19 115 TYR A O 1
ATOM 893 N N . ALA A 1 116 ? -21.038 4.796 18.173 1.00 56.34 116 ALA A N 1
ATOM 894 C CA . ALA A 1 116 ? -21.408 3.436 18.564 1.00 56.34 116 ALA A CA 1
ATOM 895 C C . ALA A 1 116 ? -21.195 2.368 17.464 1.00 56.34 116 ALA A C 1
ATOM 897 O O . ALA A 1 116 ? -20.765 1.255 17.756 1.00 56.34 116 ALA A O 1
ATOM 898 N N . ASN A 1 117 ? -21.433 2.679 16.188 1.00 60.19 117 ASN A N 1
ATOM 899 C CA . ASN A 1 117 ? -21.197 1.759 15.067 1.00 60.19 117 ASN A CA 1
ATOM 900 C C . ASN A 1 117 ? -19.706 1.609 14.723 1.00 60.19 117 ASN A C 1
ATOM 902 O O . ASN A 1 117 ? -19.302 0.573 14.192 1.00 60.19 117 ASN A O 1
ATOM 906 N N . THR A 1 118 ? -18.874 2.595 15.064 1.00 58.53 118 THR A N 1
ATOM 907 C CA . THR A 1 118 ? -17.411 2.486 14.951 1.00 58.53 118 THR A CA 1
ATOM 908 C C . THR A 1 118 ? -16.839 1.587 16.051 1.00 58.53 118 THR A C 1
ATOM 910 O O . THR A 1 118 ? -15.897 0.836 15.794 1.00 58.53 118 THR A O 1
ATOM 913 N N . LEU A 1 119 ? -17.459 1.584 17.238 1.00 58.81 119 LEU A N 1
ATOM 914 C CA . LEU A 1 119 ? -17.091 0.716 18.365 1.00 58.81 119 LEU A CA 1
ATOM 915 C C . LEU A 1 119 ? -17.514 -0.753 18.186 1.00 58.81 119 LEU A C 1
ATOM 917 O O . LEU A 1 119 ? -16.885 -1.643 18.750 1.00 58.81 119 LEU A O 1
ATOM 921 N N . LYS A 1 120 ? -18.508 -1.051 17.337 1.00 59.62 120 LYS A N 1
ATOM 922 C CA . LYS A 1 120 ? -18.971 -2.432 17.072 1.00 59.62 120 LYS A CA 1
ATOM 923 C C . LYS A 1 120 ? -17.964 -3.331 16.332 1.00 59.62 120 LYS A C 1
ATOM 925 O O . LYS A 1 120 ? -18.254 -4.503 16.093 1.00 59.62 120 LYS A O 1
ATOM 930 N N . LYS A 1 121 ? -16.790 -2.837 15.926 1.00 58.16 121 LYS A N 1
ATOM 931 C CA . LYS A 1 121 ? -15.918 -3.571 14.996 1.00 58.16 121 LYS A CA 1
ATOM 932 C C . LYS A 1 121 ? -14.875 -4.448 15.686 1.00 58.16 121 LYS A C 1
ATOM 934 O O . LYS A 1 121 ? -13.778 -3.985 15.983 1.00 58.16 121 LYS A O 1
ATOM 939 N N . THR A 1 122 ? -15.254 -5.733 15.742 1.00 64.62 122 THR A N 1
ATOM 940 C CA . THR A 1 122 ? -14.451 -6.975 15.788 1.00 64.62 122 THR A CA 1
ATOM 941 C C . THR A 1 122 ? -13.510 -7.128 16.977 1.00 64.62 122 THR A C 1
ATOM 943 O O . THR A 1 122 ? -12.669 -6.275 17.250 1.00 64.62 122 THR A O 1
ATOM 946 N N . VAL A 1 123 ? -13.625 -8.271 17.642 1.00 71.25 123 VAL A N 1
ATOM 947 C CA . VAL A 1 123 ? -12.711 -8.673 18.707 1.00 71.25 123 VAL A CA 1
ATOM 948 C C . VAL A 1 123 ? -11.328 -8.926 18.113 1.00 71.25 123 VAL A C 1
ATOM 950 O O . VAL A 1 123 ? -11.198 -9.426 16.993 1.00 71.25 123 VAL A O 1
ATOM 953 N N . ASN A 1 124 ? -10.294 -8.545 18.857 1.00 87.44 124 ASN A N 1
ATOM 954 C CA . ASN A 1 124 ? -8.918 -8.760 18.443 1.00 87.44 124 ASN A CA 1
ATOM 955 C C . ASN A 1 124 ? -8.289 -9.848 19.314 1.00 87.44 124 ASN A C 1
ATOM 957 O O . ASN A 1 124 ? -8.466 -9.855 20.530 1.00 87.44 124 ASN A O 1
ATOM 961 N N . VAL A 1 125 ? -7.511 -10.731 18.700 1.00 94.88 125 VAL A N 1
ATOM 962 C CA . VAL A 1 125 ? -6.686 -11.717 19.403 1.00 94.88 125 VAL A CA 1
ATOM 963 C C . VAL A 1 125 ? -5.237 -11.250 19.321 1.00 94.88 125 VAL A C 1
ATOM 965 O O . VAL A 1 125 ? -4.741 -10.939 18.239 1.00 94.88 125 VAL A O 1
ATOM 968 N N . ILE A 1 126 ? -4.568 -11.159 20.466 1.00 96.00 126 ILE A N 1
ATOM 969 C CA . ILE A 1 126 ? -3.132 -10.912 20.569 1.00 96.00 126 ILE A CA 1
ATOM 970 C C . ILE A 1 126 ? -2.423 -12.250 20.721 1.00 96.00 126 ILE A C 1
ATOM 972 O O . ILE A 1 126 ? -2.771 -13.053 21.584 1.00 96.00 126 ILE A O 1
ATOM 976 N N . VAL A 1 127 ? -1.396 -12.457 19.905 1.00 97.31 127 VAL A N 1
ATOM 977 C CA . VAL A 1 127 ? -0.457 -13.569 20.031 1.00 97.31 127 VAL A CA 1
ATOM 978 C C . VAL A 1 127 ? 0.921 -12.977 20.288 1.00 97.31 127 VAL A C 1
ATOM 980 O O . VAL A 1 127 ? 1.491 -12.335 19.404 1.00 97.31 127 VAL A O 1
ATOM 983 N N . THR A 1 128 ? 1.450 -13.174 21.492 1.00 97.56 128 THR A N 1
ATOM 984 C CA . THR A 1 128 ? 2.765 -12.664 21.902 1.00 97.56 128 THR A CA 1
ATOM 985 C C . THR A 1 128 ? 3.711 -13.842 22.122 1.00 97.56 128 THR A C 1
ATOM 987 O O . THR A 1 128 ? 3.344 -14.767 22.846 1.00 97.56 128 THR A O 1
ATOM 990 N N . PRO A 1 129 ? 4.905 -13.877 21.507 1.00 97.81 129 PRO A N 1
ATOM 991 C CA . PRO A 1 129 ? 5.880 -14.922 21.802 1.00 97.81 129 PRO A CA 1
ATOM 992 C C . PRO A 1 129 ? 6.322 -14.823 23.264 1.00 97.81 129 PRO A C 1
ATOM 994 O O . PRO A 1 129 ? 6.498 -13.728 23.792 1.00 97.81 129 PRO A O 1
ATOM 997 N N . LYS A 1 130 ? 6.530 -15.964 23.926 1.00 97.62 130 LYS A N 1
ATOM 998 C CA . LYS A 1 130 ? 7.122 -15.974 25.275 1.00 97.62 130 LYS A CA 1
ATOM 999 C C . LYS A 1 130 ? 8.594 -15.552 25.248 1.00 97.62 130 LYS A C 1
ATOM 1001 O O . LYS A 1 130 ? 9.114 -15.071 26.249 1.00 97.62 130 LYS A O 1
ATOM 1006 N N . ASN A 1 131 ? 9.258 -15.727 24.104 1.00 96.56 131 ASN A N 1
ATOM 1007 C CA . ASN A 1 131 ? 10.598 -15.216 23.857 1.00 96.56 131 ASN A CA 1
ATOM 1008 C C . ASN A 1 131 ? 10.530 -13.801 23.253 1.00 96.56 131 ASN A C 1
ATOM 1010 O O . ASN A 1 131 ? 10.117 -13.632 22.105 1.00 96.56 131 ASN A O 1
ATOM 1014 N N . ASN A 1 132 ? 10.969 -12.799 24.018 1.00 94.50 132 ASN A N 1
ATOM 1015 C CA . ASN A 1 132 ? 10.913 -11.387 23.626 1.00 94.50 132 ASN A CA 1
ATOM 1016 C C . ASN A 1 132 ? 11.840 -11.025 22.450 1.00 94.50 132 ASN A C 1
ATOM 1018 O O . ASN A 1 132 ? 11.596 -10.013 21.794 1.00 94.50 132 ASN A O 1
ATOM 1022 N N . ASP A 1 133 ? 12.856 -11.842 22.153 1.00 95.94 133 ASP A N 1
ATOM 1023 C CA . ASP A 1 133 ? 13.822 -11.578 21.075 1.00 95.94 133 ASP A CA 1
ATOM 1024 C C . ASP A 1 133 ? 13.309 -12.006 19.690 1.00 95.94 133 ASP A C 1
ATOM 1026 O O . ASP A 1 133 ? 13.953 -11.781 18.661 1.00 95.94 133 ASP A O 1
ATOM 1030 N N . GLN A 1 134 ? 12.137 -12.640 19.633 1.00 96.12 134 GLN A N 1
ATOM 1031 C CA . GLN A 1 134 ? 11.568 -13.122 18.386 1.00 96.12 134 GLN A CA 1
ATOM 1032 C C . GLN A 1 134 ? 11.027 -11.972 17.519 1.00 96.12 134 GLN A C 1
ATOM 1034 O O . GLN A 1 134 ? 10.280 -11.104 17.968 1.00 96.12 134 GLN A O 1
ATOM 1039 N N . SER A 1 135 ? 11.347 -11.995 16.224 1.00 97.50 135 SER A N 1
ATOM 1040 C CA . SER A 1 135 ? 10.859 -11.001 15.265 1.00 97.50 135 SER A CA 1
ATOM 1041 C C . SER A 1 135 ? 9.395 -11.234 14.857 1.00 97.50 135 SER A C 1
ATOM 1043 O O . SER A 1 135 ? 8.904 -12.365 14.804 1.00 97.50 135 SER A O 1
ATOM 1045 N N . HIS A 1 136 ? 8.694 -10.161 14.470 1.00 97.38 136 HIS A N 1
ATOM 1046 C CA . HIS A 1 136 ? 7.299 -10.247 14.003 1.00 97.38 136 HIS A CA 1
ATOM 1047 C C . HIS A 1 136 ? 7.123 -11.169 12.790 1.00 97.38 136 HIS A C 1
ATOM 1049 O O . HIS A 1 136 ? 6.092 -11.826 12.656 1.00 97.38 136 HIS A O 1
ATOM 1055 N N . SER A 1 137 ? 8.109 -11.227 11.889 1.00 96.56 137 SER A N 1
ATOM 1056 C CA . SER A 1 137 ? 8.044 -12.083 10.700 1.00 96.56 137 SER A CA 1
ATOM 1057 C C . SER A 1 137 ? 8.039 -13.564 11.074 1.00 96.56 137 SER A C 1
ATOM 1059 O O . SER A 1 137 ? 7.237 -14.318 10.523 1.00 96.56 137 SER A O 1
ATOM 1061 N N . ALA A 1 138 ? 8.860 -13.964 12.050 1.00 97.56 138 ALA A N 1
ATOM 1062 C CA . ALA A 1 138 ? 8.889 -15.329 12.563 1.00 97.56 138 ALA A CA 1
ATOM 1063 C C . ALA A 1 138 ? 7.561 -15.703 13.240 1.00 97.56 138 ALA A C 1
ATOM 1065 O O . ALA A 1 138 ? 6.994 -16.753 12.940 1.00 97.56 138 ALA A O 1
ATOM 1066 N N . THR A 1 139 ? 7.013 -14.815 14.080 1.00 97.50 139 THR A N 1
ATOM 1067 C CA . THR A 1 139 ? 5.698 -15.019 14.717 1.00 97.50 139 THR A CA 1
ATOM 1068 C C . THR A 1 139 ? 4.591 -15.172 13.672 1.00 97.50 139 THR A C 1
ATOM 1070 O O . THR A 1 139 ? 3.768 -16.080 13.763 1.00 97.50 139 THR A O 1
ATOM 1073 N N . ARG A 1 140 ? 4.591 -14.333 12.627 1.00 96.62 140 ARG A N 1
ATOM 1074 C CA . ARG A 1 140 ? 3.577 -14.378 11.562 1.00 96.62 140 ARG A CA 1
ATOM 1075 C C . ARG A 1 140 ? 3.640 -15.677 10.772 1.00 96.62 140 ARG A C 1
ATOM 1077 O O . ARG A 1 140 ? 2.597 -16.272 10.512 1.00 96.62 140 ARG A O 1
ATOM 1084 N N . LEU A 1 141 ? 4.851 -16.108 10.418 1.00 96.75 141 LEU A N 1
ATOM 1085 C CA . LEU A 1 141 ? 5.071 -17.368 9.719 1.00 96.75 141 LEU A CA 1
ATOM 1086 C C . LEU A 1 141 ? 4.564 -18.539 10.564 1.00 96.75 141 LEU A C 1
ATOM 1088 O O . LEU A 1 141 ? 3.816 -19.376 10.062 1.00 96.75 141 LEU A O 1
ATOM 1092 N N . ARG A 1 142 ? 4.889 -18.552 11.862 1.00 97.06 142 ARG A N 1
ATOM 1093 C CA . ARG A 1 142 ? 4.449 -19.612 12.770 1.00 97.06 142 ARG A CA 1
ATOM 1094 C C . ARG A 1 142 ? 2.929 -19.668 12.901 1.00 97.06 142 ARG A C 1
ATOM 1096 O O . ARG A 1 142 ? 2.362 -20.747 12.783 1.00 97.06 142 ARG A O 1
ATOM 1103 N N . ILE A 1 143 ? 2.264 -18.520 13.056 1.00 96.06 143 ILE A N 1
ATOM 1104 C CA . ILE A 1 143 ? 0.795 -18.457 13.092 1.00 96.06 143 ILE A CA 1
ATOM 1105 C C . ILE A 1 143 ? 0.201 -18.997 11.786 1.00 96.06 143 ILE A C 1
ATOM 1107 O O . ILE A 1 143 ? -0.695 -19.830 11.845 1.00 96.06 143 ILE A O 1
ATOM 1111 N N . SER A 1 144 ? 0.726 -18.592 10.623 1.00 94.56 144 SER A N 1
ATOM 1112 C CA . SER A 1 144 ? 0.216 -19.063 9.324 1.00 94.56 144 SER A CA 1
ATOM 1113 C C . SER A 1 144 ? 0.431 -20.556 9.065 1.00 94.56 144 SER A C 1
ATOM 1115 O O . SER A 1 144 ? -0.312 -21.150 8.297 1.00 94.56 144 SER A O 1
ATOM 1117 N N . GLN A 1 145 ? 1.442 -21.161 9.694 1.00 96.19 145 GLN A N 1
ATOM 1118 C CA . GLN A 1 145 ? 1.720 -22.594 9.581 1.00 96.19 145 GLN A CA 1
ATOM 1119 C C . GLN A 1 145 ? 0.880 -23.434 10.547 1.00 96.19 145 GLN A C 1
ATOM 1121 O O . GLN A 1 145 ? 0.598 -24.592 10.261 1.00 96.19 145 GLN A O 1
ATOM 1126 N N . SER A 1 146 ? 0.534 -22.885 11.713 1.00 95.50 146 SER A N 1
ATOM 1127 C CA . SER A 1 146 ? -0.172 -23.615 12.773 1.00 95.50 146 SER A CA 1
ATOM 1128 C C . SER A 1 146 ? -1.681 -23.395 12.777 1.00 95.50 146 SER A C 1
ATOM 1130 O O . SER A 1 146 ? -2.401 -24.189 13.375 1.00 95.50 146 SER A O 1
ATOM 1132 N N . VAL A 1 147 ? -2.164 -22.319 12.156 1.00 94.38 147 VAL A N 1
ATOM 1133 C CA . VAL A 1 147 ? -3.585 -21.979 12.093 1.00 94.38 147 VAL A CA 1
ATOM 1134 C C . VAL A 1 147 ? -3.957 -21.738 10.638 1.00 94.38 147 VAL A C 1
ATOM 1136 O O . VAL A 1 147 ? -3.540 -20.734 10.061 1.00 94.38 147 VAL A O 1
ATOM 1139 N N . ASP A 1 148 ? -4.772 -22.628 10.070 1.00 93.06 148 ASP A N 1
ATOM 1140 C CA . ASP A 1 148 ? -5.401 -22.388 8.773 1.00 93.06 148 ASP A CA 1
ATOM 1141 C C . ASP A 1 148 ? -6.732 -21.632 8.971 1.00 93.06 148 ASP A C 1
ATOM 1143 O O . ASP A 1 148 ? -7.691 -22.190 9.528 1.00 93.06 148 ASP A O 1
ATOM 1147 N N . PRO A 1 149 ? -6.810 -20.345 8.577 1.00 89.75 149 PRO A N 1
ATOM 1148 C CA . PRO A 1 149 ? -8.033 -19.564 8.711 1.00 89.75 149 PRO A CA 1
ATOM 1149 C C . PRO A 1 149 ? -9.148 -20.028 7.764 1.00 89.75 149 PRO A C 1
ATOM 1151 O O . PRO A 1 149 ? -10.321 -19.847 8.093 1.00 89.75 149 PRO A O 1
ATOM 1154 N N . VAL A 1 150 ? -8.814 -20.625 6.614 1.00 91.25 150 VAL A N 1
ATOM 1155 C CA . VAL A 1 150 ? -9.794 -20.997 5.581 1.00 91.25 150 VAL A CA 1
ATOM 1156 C C . VAL A 1 150 ? -10.593 -22.214 6.028 1.00 91.25 150 VAL A C 1
ATOM 1158 O O . VAL A 1 150 ? -11.823 -22.166 6.028 1.00 91.25 150 VAL A O 1
ATOM 1161 N N . ASP A 1 151 ? -9.908 -23.248 6.516 1.00 91.12 151 ASP A N 1
ATOM 1162 C CA . ASP A 1 151 ? -10.534 -24.489 6.995 1.00 91.12 151 ASP A CA 1
ATOM 1163 C C . ASP A 1 151 ? -11.503 -24.256 8.163 1.00 91.12 151 ASP A C 1
ATOM 1165 O O . ASP A 1 151 ? -12.477 -24.986 8.346 1.00 91.12 151 ASP A O 1
ATOM 1169 N N . ASN A 1 152 ? -11.262 -23.203 8.947 1.00 90.69 152 ASN A N 1
ATOM 1170 C CA . ASN A 1 152 ? -12.061 -22.863 10.123 1.00 90.69 152 ASN A CA 1
ATOM 1171 C C . ASN A 1 152 ? -13.096 -21.757 9.865 1.00 90.69 152 ASN A C 1
ATOM 1173 O O . ASN A 1 152 ? -13.799 -21.351 10.797 1.00 90.69 152 ASN A O 1
ATOM 1177 N N . ASN A 1 153 ? -13.211 -21.288 8.616 1.00 92.06 153 ASN A N 1
ATOM 1178 C CA . ASN A 1 153 ? -14.086 -20.188 8.209 1.00 92.06 153 ASN A CA 1
ATOM 1179 C C . ASN A 1 153 ? -13.871 -18.917 9.063 1.00 92.06 153 ASN A C 1
ATOM 1181 O O . ASN A 1 153 ? -14.828 -18.305 9.539 1.00 92.06 153 ASN A O 1
ATOM 1185 N N . ILE A 1 154 ? -12.602 -18.562 9.301 1.00 93.19 154 ILE A N 1
ATOM 1186 C CA . ILE A 1 154 ? -12.179 -17.360 10.032 1.00 93.19 154 ILE A CA 1
ATOM 1187 C C . ILE A 1 154 ? -11.627 -16.360 9.018 1.00 93.19 154 ILE A C 1
ATOM 1189 O O . ILE A 1 154 ? -10.648 -16.625 8.322 1.00 93.19 154 ILE A O 1
ATOM 1193 N N . ARG A 1 155 ? -12.208 -15.166 8.947 1.00 91.19 155 ARG A N 1
ATOM 1194 C CA . ARG A 1 155 ? -11.779 -14.102 8.043 1.00 91.19 155 ARG A CA 1
ATOM 1195 C C . ARG A 1 155 ? -10.963 -13.057 8.790 1.00 91.19 155 ARG A C 1
ATOM 1197 O O . ARG A 1 155 ? -11.450 -12.264 9.600 1.00 91.19 155 ARG A O 1
ATOM 1204 N N . PHE A 1 156 ? -9.684 -12.975 8.442 1.00 92.69 156 PHE A N 1
ATOM 1205 C CA . PHE A 1 156 ? -8.823 -11.908 8.943 1.00 92.69 156 PHE A CA 1
ATOM 1206 C C . PHE A 1 156 ? -9.167 -10.584 8.261 1.00 92.69 156 PHE A C 1
ATOM 1208 O O . PHE A 1 156 ? -9.101 -10.445 7.042 1.00 92.69 156 PHE A O 1
ATOM 1215 N N . SER A 1 157 ? -9.528 -9.591 9.067 1.00 90.81 157 SER A N 1
ATOM 1216 C CA . SER A 1 157 ? -9.793 -8.225 8.613 1.00 90.81 157 SER A CA 1
ATOM 1217 C C . SER A 1 157 ? -8.529 -7.370 8.629 1.00 90.81 157 SER A C 1
ATOM 1219 O O . SER A 1 157 ? -8.331 -6.530 7.756 1.00 90.81 157 SER A O 1
ATOM 1221 N N . GLN A 1 158 ? -7.680 -7.543 9.645 1.00 92.00 158 GLN A N 1
ATOM 1222 C CA . GLN A 1 158 ? -6.451 -6.770 9.793 1.00 92.00 158 GLN A CA 1
ATOM 1223 C C . GLN A 1 158 ? -5.444 -7.525 10.658 1.00 92.00 158 GLN A C 1
ATOM 1225 O O . GLN A 1 158 ? -5.816 -8.153 11.643 1.00 92.00 158 GLN A O 1
ATOM 1230 N N . VAL A 1 159 ? -4.162 -7.412 10.323 1.00 95.00 159 VAL A N 1
ATOM 1231 C CA . VAL A 1 159 ? -3.057 -7.929 11.135 1.00 95.00 159 VAL A CA 1
ATOM 1232 C C . VAL A 1 159 ? -2.109 -6.768 11.416 1.00 95.00 159 VAL A C 1
ATOM 1234 O O . VAL A 1 159 ? -1.691 -6.083 10.482 1.00 95.00 159 VAL A O 1
ATOM 1237 N N . LYS A 1 160 ? -1.808 -6.506 12.690 1.00 96.00 160 LYS A N 1
ATOM 1238 C CA . LYS A 1 160 ? -0.886 -5.447 13.125 1.00 96.00 160 LYS A CA 1
ATOM 1239 C C . LYS A 1 160 ? 0.225 -6.035 13.985 1.00 96.00 160 LYS A C 1
ATOM 1241 O O . LYS A 1 160 ? -0.028 -6.907 14.808 1.00 96.00 160 LYS A O 1
ATOM 1246 N N . ASN A 1 161 ? 1.433 -5.510 13.836 1.00 97.38 161 ASN A N 1
ATOM 1247 C CA . ASN A 1 161 ? 2.547 -5.845 14.718 1.00 97.38 161 ASN A CA 1
ATOM 1248 C C . ASN A 1 161 ? 2.421 -5.031 16.017 1.00 97.38 161 ASN A C 1
ATOM 1250 O O . ASN A 1 161 ? 2.054 -3.855 15.969 1.00 97.38 161 ASN A O 1
ATOM 1254 N N . ILE A 1 162 ? 2.713 -5.649 17.159 1.00 95.75 162 ILE A N 1
ATOM 1255 C CA . ILE A 1 162 ? 2.763 -5.003 18.484 1.00 95.75 162 ILE A CA 1
ATOM 1256 C C . ILE A 1 162 ? 4.156 -5.201 19.098 1.00 95.75 162 ILE A C 1
ATOM 1258 O O . ILE A 1 162 ? 4.985 -5.856 18.489 1.00 95.75 162 ILE A O 1
ATOM 1262 N N . LYS A 1 163 ? 4.453 -4.636 20.274 1.00 94.94 163 LYS A N 1
ATOM 1263 C CA . LYS A 1 163 ? 5.782 -4.758 20.913 1.00 94.94 163 LYS A CA 1
ATOM 1264 C C . LYS A 1 163 ? 6.162 -6.230 21.197 1.00 94.94 163 LYS A C 1
ATOM 1266 O O . LYS A 1 163 ? 5.289 -7.093 21.270 1.00 94.94 163 LYS A O 1
ATOM 1271 N N . ASN A 1 164 ? 7.463 -6.498 21.359 1.00 95.56 164 ASN A N 1
ATOM 1272 C CA . ASN A 1 164 ? 8.035 -7.806 21.736 1.00 95.56 164 ASN A CA 1
ATOM 1273 C C . ASN A 1 164 ? 7.646 -8.955 20.792 1.00 95.56 164 ASN A C 1
ATOM 1275 O O . ASN A 1 164 ? 7.149 -9.990 21.222 1.00 95.56 164 ASN A O 1
ATOM 1279 N N . GLY A 1 165 ? 7.770 -8.745 19.481 1.00 95.75 165 GLY A N 1
ATOM 1280 C CA . GLY A 1 165 ? 7.482 -9.801 18.505 1.00 95.75 165 GLY A CA 1
ATOM 1281 C C . GLY A 1 165 ? 6.005 -10.186 18.358 1.00 95.75 165 GLY A C 1
ATOM 1282 O O . GLY A 1 165 ? 5.688 -11.030 17.517 1.00 95.75 165 GLY A O 1
ATOM 1283 N N . GLY A 1 166 ? 5.093 -9.577 19.124 1.00 96.94 166 GLY A N 1
ATOM 1284 C CA . GLY A 1 166 ? 3.680 -9.941 19.129 1.00 96.94 166 GLY A CA 1
ATOM 1285 C C . GLY A 1 166 ? 2.914 -9.477 17.890 1.00 96.94 166 GLY A C 1
ATOM 1286 O O . GLY A 1 166 ? 3.331 -8.569 17.158 1.00 96.94 166 GLY A O 1
ATOM 1287 N N . ILE A 1 167 ? 1.753 -10.094 17.671 1.00 97.50 167 ILE A N 1
ATOM 1288 C CA . ILE A 1 167 ? 0.847 -9.808 16.559 1.00 97.50 167 ILE A CA 1
ATOM 1289 C C . ILE A 1 167 ? -0.587 -9.670 17.075 1.00 97.50 167 ILE A C 1
ATOM 1291 O O . ILE A 1 167 ? -1.096 -10.535 17.782 1.00 97.50 167 ILE A O 1
ATOM 1295 N N . LEU A 1 168 ? -1.251 -8.584 16.680 1.00 95.88 168 LEU A N 1
ATOM 1296 C CA . LEU A 1 168 ? -2.672 -8.326 16.891 1.00 95.88 168 LEU A CA 1
ATOM 1297 C C . LEU A 1 168 ? -3.448 -8.710 15.627 1.00 95.88 168 LEU A C 1
ATOM 1299 O O . LEU A 1 168 ? -3.251 -8.114 14.565 1.00 95.88 168 LEU A O 1
ATOM 1303 N N . ILE A 1 169 ? -4.356 -9.673 15.750 1.00 95.62 169 ILE A N 1
ATOM 1304 C CA . ILE A 1 169 ? -5.182 -10.177 14.653 1.00 95.62 169 ILE A CA 1
ATOM 1305 C C . ILE A 1 169 ? -6.630 -9.759 14.889 1.00 95.62 169 ILE A C 1
ATOM 1307 O O . ILE A 1 169 ? -7.256 -10.130 15.879 1.00 95.62 169 ILE A O 1
ATOM 1311 N N . LYS A 1 170 ? -7.164 -8.991 13.944 1.00 93.00 170 LYS A N 1
ATOM 1312 C CA . LYS A 1 170 ? -8.561 -8.575 13.877 1.00 93.00 170 LYS A CA 1
ATOM 1313 C C . LYS A 1 170 ? -9.315 -9.561 12.992 1.00 93.00 170 LYS A C 1
ATOM 1315 O O . LYS A 1 170 ? -9.011 -9.650 11.800 1.00 93.00 170 LYS A O 1
ATOM 1320 N N . CYS A 1 171 ? -10.281 -10.282 13.548 1.00 91.56 171 CYS A N 1
ATOM 1321 C CA . CYS A 1 171 ? -11.022 -11.330 12.842 1.00 91.56 171 CYS A CA 1
ATOM 1322 C C . CYS A 1 171 ? -12.501 -11.370 13.249 1.00 91.56 171 CYS A C 1
ATOM 1324 O O . CYS A 1 171 ? -12.896 -10.789 14.262 1.00 91.56 171 CYS A O 1
ATOM 1326 N N . ASP A 1 172 ? -13.320 -12.035 12.439 1.00 87.88 172 ASP A N 1
ATOM 1327 C CA . ASP A 1 172 ? -14.617 -12.557 12.861 1.00 87.88 172 ASP A CA 1
ATOM 1328 C C . ASP A 1 172 ? -14.421 -13.935 13.530 1.00 87.88 172 ASP A C 1
ATOM 1330 O O . ASP A 1 172 ? -13.637 -14.763 13.081 1.00 87.88 172 ASP A O 1
ATOM 1334 N N . GLY A 1 173 ? -15.076 -14.171 14.671 1.00 87.75 173 GLY A N 1
ATOM 1335 C CA . GLY A 1 173 ? -14.904 -15.417 15.433 1.00 87.75 173 GLY A CA 1
ATOM 1336 C C . GLY A 1 173 ? -13.612 -15.491 16.259 1.00 87.75 173 GLY A C 1
ATOM 1337 O O . GLY A 1 173 ? -12.883 -16.482 16.181 1.00 87.75 173 GLY A O 1
ATOM 1338 N N . SER A 1 174 ? -13.342 -14.467 17.078 1.00 90.12 174 SER A N 1
ATOM 1339 C CA . SER A 1 174 ? -12.183 -14.437 17.986 1.00 90.12 174 SER A CA 1
ATOM 1340 C C . SER A 1 174 ? -12.100 -15.644 18.907 1.00 90.12 174 SER A C 1
ATOM 1342 O O . SER A 1 174 ? -10.997 -16.137 19.117 1.00 90.12 174 SER A O 1
ATOM 1344 N N . ASP A 1 175 ? -13.235 -16.147 19.395 1.00 91.31 175 ASP A N 1
ATOM 1345 C CA . ASP A 1 175 ? -13.288 -17.309 20.285 1.00 91.31 175 ASP A CA 1
ATOM 1346 C C . ASP A 1 175 ? -12.663 -18.539 19.614 1.00 91.31 175 ASP A C 1
ATOM 1348 O O . ASP A 1 175 ? -11.750 -19.164 20.149 1.00 91.31 175 ASP A O 1
ATOM 1352 N N . LYS A 1 176 ? -13.054 -18.815 18.362 1.00 93.62 176 LYS A N 1
ATOM 1353 C CA . LYS A 1 176 ? -12.508 -19.934 17.581 1.00 93.62 176 LYS A CA 1
ATOM 1354 C C . LYS A 1 176 ? -11.017 -19.760 17.316 1.00 93.62 176 LYS A C 1
ATOM 1356 O O . LYS A 1 176 ? -10.254 -20.716 17.452 1.00 93.62 176 LYS A O 1
ATOM 1361 N N . LEU A 1 177 ? -10.598 -18.548 16.938 1.00 94.81 177 LEU A N 1
ATOM 1362 C CA . LEU A 1 177 ? -9.188 -18.256 16.686 1.00 94.81 177 LEU A CA 1
ATOM 1363 C C . LEU A 1 177 ? -8.355 -18.426 17.960 1.00 94.81 177 LEU A C 1
ATOM 1365 O O . LEU A 1 177 ? -7.280 -19.017 17.909 1.00 94.81 177 LEU A O 1
ATOM 1369 N N . LYS A 1 178 ? -8.851 -17.933 19.095 1.00 95.19 178 LYS A N 1
ATOM 1370 C CA . LYS A 1 178 ? -8.219 -18.066 20.406 1.00 95.19 178 LYS A CA 1
ATOM 1371 C C . LYS A 1 178 ? -8.088 -19.531 20.793 1.00 95.19 178 LYS A C 1
ATOM 1373 O O . LYS A 1 178 ? -7.004 -19.928 21.207 1.00 95.19 178 LYS A O 1
ATOM 1378 N N . ASP A 1 179 ? -9.127 -20.338 20.606 1.00 95.25 179 ASP A N 1
ATOM 1379 C CA . ASP A 1 179 ? -9.098 -21.764 20.934 1.00 95.25 179 ASP A CA 1
ATOM 1380 C C . ASP A 1 179 ? -8.130 -22.548 20.045 1.00 95.25 179 ASP A C 1
ATOM 1382 O O . ASP A 1 179 ? -7.421 -23.431 20.527 1.00 95.25 179 ASP A O 1
ATOM 1386 N N . LEU A 1 180 ? -8.080 -22.249 18.745 1.00 95.56 180 LEU A N 1
ATOM 1387 C CA . LEU A 1 180 ? -7.139 -22.879 17.811 1.00 95.56 180 LEU A CA 1
ATOM 1388 C C . LEU A 1 180 ? -5.698 -22.462 18.102 1.00 95.56 180 LEU A C 1
ATOM 1390 O O . LEU A 1 180 ? -4.816 -23.311 18.230 1.00 95.56 180 LEU A O 1
ATOM 1394 N N . ALA A 1 181 ? -5.461 -21.160 18.262 1.00 96.06 181 ALA A N 1
ATOM 1395 C CA . ALA A 1 181 ? -4.145 -20.635 18.587 1.00 96.06 181 ALA A CA 1
ATOM 1396 C C . ALA A 1 181 ? -3.674 -21.153 19.952 1.00 96.06 181 ALA A C 1
ATOM 1398 O O . ALA A 1 181 ? -2.531 -21.570 20.080 1.00 96.06 181 ALA A O 1
ATOM 1399 N N . SER A 1 182 ? -4.545 -21.227 20.957 1.00 96.25 182 SER A N 1
ATOM 1400 C CA . SER A 1 182 ? -4.185 -21.779 22.268 1.00 96.25 182 SER A CA 1
ATOM 1401 C C . SER A 1 182 ? -3.889 -23.277 22.189 1.00 96.25 182 SER A C 1
ATOM 1403 O O . SER A 1 182 ? -2.970 -23.750 22.850 1.00 96.25 182 SER A O 1
ATOM 1405 N N . ARG A 1 183 ? -4.592 -24.039 21.342 1.00 96.62 183 ARG A N 1
ATOM 1406 C CA . ARG A 1 183 ? -4.298 -25.467 21.139 1.00 96.62 183 ARG A CA 1
ATOM 1407 C C . ARG A 1 183 ? -2.952 -25.713 20.459 1.00 96.62 183 ARG A C 1
ATOM 1409 O O . ARG A 1 183 ? -2.231 -26.610 20.879 1.00 96.62 183 ARG A O 1
ATOM 1416 N N . HIS A 1 184 ? -2.603 -24.931 19.438 1.00 96.88 184 HIS A N 1
ATOM 1417 C CA . HIS A 1 184 ? -1.404 -25.192 18.630 1.00 96.88 184 HIS A CA 1
ATOM 1418 C C . HIS A 1 184 ? -0.165 -24.384 19.036 1.00 96.88 184 HIS A C 1
ATOM 1420 O O . HIS A 1 184 ? 0.953 -24.804 18.743 1.00 96.88 184 HIS A O 1
ATOM 1426 N N . LEU A 1 185 ? -0.338 -23.232 19.689 1.00 96.56 185 LEU A N 1
ATOM 1427 C CA . LEU A 1 185 ? 0.734 -22.263 19.943 1.00 96.56 185 LEU A CA 1
ATOM 1428 C C . LEU A 1 185 ? 0.987 -21.985 21.431 1.00 96.56 185 LEU A C 1
ATOM 1430 O O . LEU A 1 185 ? 1.959 -21.301 21.736 1.00 96.56 185 LEU A O 1
ATOM 1434 N N . SER A 1 186 ? 0.189 -22.513 22.368 1.00 95.62 186 SER A N 1
ATOM 1435 C CA . SER A 1 186 ? 0.338 -22.209 23.811 1.00 95.62 186 SER A CA 1
ATOM 1436 C C . SER A 1 186 ? 1.681 -22.613 24.427 1.00 95.62 186 SER A C 1
ATOM 1438 O O . SER A 1 186 ? 2.056 -22.081 25.477 1.00 95.62 186 SER A O 1
ATOM 1440 N N . ALA A 1 187 ? 2.420 -23.530 23.794 1.00 97.50 187 ALA A N 1
ATOM 1441 C CA . ALA A 1 187 ? 3.765 -23.906 24.221 1.00 97.50 187 ALA A CA 1
ATOM 1442 C C . ALA A 1 187 ? 4.723 -22.703 24.152 1.00 97.50 187 ALA A C 1
ATOM 1444 O O . ALA A 1 187 ? 5.301 -22.317 25.172 1.00 97.50 187 ALA A O 1
ATOM 1445 N N . ASP A 1 188 ? 4.782 -22.045 22.993 1.00 97.75 188 ASP A N 1
ATOM 1446 C CA . ASP A 1 188 ? 5.776 -21.010 22.680 1.00 97.75 188 ASP A CA 1
ATOM 1447 C C . ASP A 1 188 ? 5.210 -19.579 22.755 1.00 97.75 188 ASP A C 1
ATOM 1449 O O . ASP A 1 188 ? 5.964 -18.609 22.856 1.00 97.75 188 ASP A O 1
ATOM 1453 N N . TYR A 1 189 ? 3.883 -19.430 22.725 1.00 98.00 189 TYR A N 1
ATOM 1454 C CA . TYR A 1 189 ? 3.194 -18.143 22.655 1.00 98.00 189 TYR A CA 1
ATOM 1455 C C . TYR A 1 189 ? 2.157 -17.997 23.766 1.00 98.00 189 TYR A C 1
ATOM 1457 O O . TYR A 1 189 ? 1.527 -18.954 24.212 1.00 98.00 189 TYR A O 1
ATOM 1465 N N . GLU A 1 190 ? 1.960 -16.758 24.192 1.00 97.44 190 GLU A N 1
ATOM 1466 C CA . GLU A 1 190 ? 0.835 -16.332 25.004 1.00 97.44 190 GLU A CA 1
ATOM 1467 C C . GLU A 1 190 ? -0.263 -15.786 24.082 1.00 97.44 190 GLU A C 1
ATOM 1469 O O . GLU A 1 190 ? -0.061 -14.814 23.350 1.00 97.44 190 GLU A O 1
ATOM 1474 N N . VAL A 1 191 ? -1.434 -16.425 24.105 1.00 97.00 191 VAL A N 1
ATOM 1475 C CA . VAL A 1 191 ? -2.599 -16.017 23.314 1.00 97.00 191 VAL A CA 1
ATOM 1476 C C . VAL A 1 191 ? -3.593 -15.331 24.243 1.00 97.00 191 VAL A C 1
ATOM 1478 O O . VAL A 1 191 ? -4.167 -15.958 25.132 1.00 97.00 191 VAL A O 1
ATOM 1481 N N . LYS A 1 192 ? -3.802 -14.031 24.042 1.00 94.81 192 LYS A N 1
ATOM 1482 C CA . LYS A 1 192 ? -4.726 -13.209 24.826 1.00 94.81 192 LYS A CA 1
ATOM 1483 C C . LYS A 1 192 ? -5.811 -12.656 23.927 1.00 94.81 192 LYS A C 1
ATOM 1485 O O . LYS A 1 192 ? -5.545 -12.015 22.915 1.00 94.81 192 LYS A O 1
ATOM 1490 N N . GLU A 1 193 ? -7.053 -12.853 24.326 1.00 92.81 193 GLU A N 1
ATOM 1491 C CA . GLU A 1 193 ? -8.159 -12.146 23.704 1.00 92.81 193 GLU A CA 1
ATOM 1492 C C . GLU A 1 193 ? -8.224 -10.729 24.260 1.00 92.81 193 GLU A C 1
ATOM 1494 O O . GLU A 1 193 ? -8.304 -10.522 25.474 1.00 92.81 193 GLU A O 1
ATOM 1499 N N . VAL A 1 194 ? -8.164 -9.744 23.369 1.00 88.25 194 VAL A N 1
ATOM 1500 C CA . VAL A 1 194 ? -8.340 -8.351 23.755 1.00 88.25 194 VAL A CA 1
ATOM 1501 C C . VAL A 1 194 ? -9.819 -8.155 23.991 1.00 88.25 194 VAL A C 1
ATOM 1503 O O . VAL A 1 194 ? -10.608 -8.114 23.041 1.00 88.25 194 VAL A O 1
ATOM 1506 N N . ARG A 1 195 ? -10.188 -8.032 25.268 1.00 76.19 195 ARG A N 1
ATOM 1507 C CA . ARG A 1 195 ? -11.538 -7.622 25.643 1.00 76.19 195 ARG A CA 1
ATOM 1508 C C . ARG A 1 195 ? -11.872 -6.347 24.882 1.00 76.19 195 ARG A C 1
ATOM 1510 O O . ARG A 1 195 ? -11.040 -5.441 24.775 1.00 76.19 195 ARG A O 1
ATOM 1517 N N . LYS A 1 196 ? -13.073 -6.310 24.305 1.00 73.38 196 LYS A N 1
ATOM 1518 C CA . LYS A 1 196 ? -13.569 -5.109 23.635 1.00 73.38 196 LYS A CA 1
ATOM 1519 C C . LYS A 1 196 ? -13.435 -3.949 24.615 1.00 73.38 196 LYS A C 1
ATOM 1521 O O . LYS A 1 196 ? -13.732 -4.103 25.798 1.00 73.38 196 LYS A O 1
ATOM 1526 N N . PHE A 1 197 ? -12.952 -2.812 24.125 1.00 74.50 197 PHE A N 1
ATOM 1527 C CA . PHE A 1 197 ? -12.997 -1.604 24.927 1.00 74.50 197 PHE A CA 1
ATOM 1528 C C . PHE A 1 197 ? -14.464 -1.201 25.023 1.00 74.50 197 PHE A C 1
ATOM 1530 O O . PHE A 1 197 ? -15.050 -0.731 24.044 1.00 74.50 197 PHE A O 1
ATOM 1537 N N . ASN A 1 198 ? -15.057 -1.475 26.174 1.00 86.19 198 ASN A N 1
ATOM 1538 C CA . ASN A 1 198 ? -16.402 -1.043 26.474 1.00 86.19 198 ASN A CA 1
ATOM 1539 C C . ASN A 1 198 ? -16.393 0.492 26.596 1.00 86.19 198 ASN A C 1
ATOM 1541 O O . ASN A 1 198 ? -15.434 1.088 27.107 1.00 86.19 198 ASN A O 1
ATOM 1545 N N . PRO A 1 199 ? -17.380 1.183 26.009 1.00 89.38 199 PRO A N 1
ATOM 1546 C CA . PRO A 1 199 ? -17.482 2.620 26.164 1.00 89.38 199 PRO A CA 1
ATOM 1547 C C . PRO A 1 199 ? -17.631 2.998 27.639 1.00 89.38 199 PRO A C 1
ATOM 1549 O O . PRO A 1 199 ? -18.356 2.367 28.408 1.00 89.38 199 PRO A O 1
ATOM 1552 N N . ARG A 1 200 ? -16.958 4.086 28.018 1.00 93.25 200 ARG A N 1
ATOM 1553 C CA . ARG A 1 200 ? -16.992 4.598 29.385 1.00 93.25 200 ARG A CA 1
ATOM 1554 C C . ARG A 1 200 ? -18.009 5.718 29.514 1.00 93.25 200 ARG A C 1
ATOM 1556 O O . ARG A 1 200 ? -17.964 6.691 28.759 1.00 93.25 200 ARG A O 1
ATOM 1563 N N . LEU A 1 201 ? -18.885 5.607 30.504 1.00 93.00 201 LEU A N 1
ATOM 1564 C CA . LEU A 1 201 ? -19.803 6.671 30.901 1.00 93.00 201 LEU A CA 1
ATOM 1565 C C . LEU A 1 201 ? -19.301 7.330 32.176 1.00 93.00 201 LEU A C 1
ATOM 1567 O O . LEU A 1 201 ? -18.817 6.662 33.085 1.00 93.00 201 LEU A O 1
ATOM 1571 N N . LYS A 1 202 ? -19.427 8.653 32.249 1.00 94.88 202 LYS A N 1
ATOM 1572 C CA . LYS A 1 202 ? -19.105 9.406 33.456 1.00 94.88 202 LYS A CA 1
ATOM 1573 C C . LYS A 1 202 ? -20.381 9.994 34.039 1.00 94.88 202 LYS A C 1
ATOM 1575 O O . LYS A 1 202 ? -20.995 10.851 33.412 1.00 94.88 202 LYS A O 1
ATOM 1580 N N . ILE A 1 203 ? -20.720 9.574 35.250 1.00 93.94 203 ILE A N 1
ATOM 1581 C CA . ILE A 1 203 ? -21.787 10.174 36.049 1.00 93.94 203 ILE A CA 1
ATOM 1582 C C . ILE A 1 203 ? -21.158 11.248 36.930 1.00 93.94 203 ILE A C 1
ATOM 1584 O O . ILE A 1 203 ? -20.124 11.022 37.558 1.00 93.94 203 ILE A O 1
ATOM 1588 N N . VAL A 1 204 ? -21.766 12.429 36.970 1.00 93.38 204 VAL A N 1
ATOM 1589 C CA . VAL A 1 204 ? -21.335 13.554 37.806 1.00 93.38 204 VAL A CA 1
ATOM 1590 C C . VAL A 1 204 ? -22.524 14.092 38.588 1.00 93.38 204 VAL A C 1
ATOM 1592 O O . VAL A 1 204 ? -23.633 14.101 38.066 1.00 93.38 204 VAL A O 1
ATOM 1595 N N . GLY A 1 205 ? -22.280 14.588 39.803 1.00 92.12 205 GLY A N 1
ATOM 1596 C CA . GLY A 1 205 ? -23.316 15.258 40.596 1.00 92.12 205 GLY A CA 1
ATOM 1597 C C . GLY A 1 205 ? -24.074 14.350 41.563 1.00 92.12 205 GLY A C 1
ATOM 1598 O O . GLY A 1 205 ? -25.166 14.718 41.967 1.00 92.12 205 GLY A O 1
ATOM 1599 N N . MET A 1 206 ? -23.520 13.193 41.935 1.00 94.44 206 MET A N 1
ATOM 1600 C CA . MET A 1 206 ? -24.147 12.307 42.923 1.00 94.44 206 MET A CA 1
ATOM 1601 C C . MET A 1 206 ? -24.038 12.945 44.315 1.00 94.44 206 MET A C 1
ATOM 1603 O O . MET A 1 206 ? -22.961 13.417 44.684 1.00 94.44 206 MET A O 1
ATOM 1607 N N . SER A 1 207 ? -25.127 12.979 45.079 1.00 94.56 207 SER A N 1
ATOM 1608 C CA . SER A 1 207 ? -25.171 13.593 46.416 1.00 94.56 207 SER A CA 1
ATOM 1609 C C . SER A 1 207 ? -24.568 12.704 47.511 1.00 94.56 207 SER A C 1
ATOM 1611 O O . SER A 1 207 ? -24.197 13.194 48.576 1.00 94.56 207 SER A O 1
ATOM 1613 N N . GLN A 1 208 ? -24.429 11.404 47.244 1.00 94.25 208 GLN A N 1
ATOM 1614 C CA . GLN A 1 208 ? -23.962 10.403 48.201 1.00 94.25 208 GLN A CA 1
ATOM 1615 C C . GLN A 1 208 ? -22.904 9.485 47.577 1.00 94.25 208 GLN A C 1
ATOM 1617 O O . GLN A 1 208 ? -22.808 9.345 46.353 1.00 94.25 208 GLN A O 1
ATOM 1622 N N . CYS A 1 209 ? -22.087 8.865 48.431 1.00 95.88 209 CYS A N 1
ATOM 1623 C CA . CYS A 1 209 ? -21.162 7.818 48.015 1.00 95.88 209 CYS A CA 1
ATOM 1624 C C . CYS A 1 209 ? -21.903 6.483 48.015 1.00 95.88 209 CYS A C 1
ATOM 1626 O O . CYS A 1 209 ? -22.150 5.926 49.078 1.00 95.88 209 CYS A O 1
ATOM 1628 N N . ILE A 1 210 ? -22.243 5.994 46.828 1.00 96.44 210 ILE A N 1
ATOM 1629 C CA . ILE A 1 210 ? -22.958 4.729 46.643 1.00 96.44 210 ILE A CA 1
ATOM 1630 C C . ILE A 1 210 ? -21.934 3.629 46.341 1.00 96.44 210 ILE A C 1
ATOM 1632 O O . ILE A 1 210 ? -20.957 3.870 45.617 1.00 96.44 210 ILE A O 1
ATOM 1636 N N . GLU A 1 211 ? -22.137 2.435 46.899 1.00 97.25 211 GLU A N 1
ATOM 1637 C CA . GLU A 1 211 ? -21.303 1.267 46.607 1.00 97.25 211 GLU A CA 1
ATOM 1638 C C . GLU A 1 211 ? -21.448 0.846 45.131 1.00 97.25 211 GLU A C 1
ATOM 1640 O O . GLU A 1 211 ? -22.438 1.146 44.461 1.00 97.25 211 GLU A O 1
ATOM 1645 N N . LYS A 1 212 ? -20.431 0.185 44.571 1.00 96.81 212 LYS A N 1
ATOM 1646 C CA . LYS A 1 212 ? -20.360 -0.110 43.131 1.00 96.81 212 LYS A CA 1
ATOM 1647 C C . LYS A 1 212 ? -21.526 -0.987 42.659 1.00 96.81 212 LYS A C 1
ATOM 1649 O O . LYS A 1 212 ? -22.122 -0.715 41.618 1.00 96.81 212 LYS A O 1
ATOM 1654 N N . GLU A 1 213 ? -21.840 -2.029 43.414 1.00 96.06 213 GLU A N 1
ATOM 1655 C CA . GLU A 1 213 ? -22.866 -3.026 43.113 1.00 96.06 213 GLU A CA 1
ATOM 1656 C C . GLU A 1 213 ? -24.272 -2.421 43.229 1.00 96.06 213 GLU A C 1
ATOM 1658 O O . GLU A 1 213 ? -25.124 -2.619 42.354 1.00 96.06 213 GLU A O 1
ATOM 1663 N N . GLU A 1 214 ? -24.487 -1.613 44.266 1.00 96.06 214 GLU A N 1
ATOM 1664 C CA . GLU A 1 214 ? -25.731 -0.881 44.492 1.00 96.06 214 GLU A CA 1
ATOM 1665 C C . GLU A 1 214 ? -25.972 0.150 43.383 1.00 96.06 214 GLU A C 1
ATOM 1667 O O . GLU A 1 214 ? -27.041 0.157 42.772 1.00 96.06 214 GLU A O 1
ATOM 1672 N N . LEU A 1 215 ? -24.954 0.943 43.024 1.00 95.44 215 LEU A N 1
ATOM 1673 C CA . LEU A 1 215 ? -25.055 1.940 41.958 1.00 95.44 215 LEU A CA 1
ATOM 1674 C C . LEU A 1 215 ? -25.429 1.295 40.617 1.00 95.44 215 LEU A C 1
ATOM 1676 O O . LEU A 1 215 ? -26.285 1.810 39.899 1.00 95.44 215 LEU A O 1
ATOM 1680 N N . CYS A 1 216 ? -24.826 0.152 40.276 1.00 94.56 216 CYS A N 1
ATOM 1681 C CA . CYS A 1 216 ? -25.207 -0.599 39.079 1.00 94.56 216 CYS A CA 1
ATOM 1682 C C . CYS A 1 216 ? -26.674 -1.047 39.120 1.00 94.56 216 CYS A C 1
ATOM 1684 O O . CYS A 1 216 ? -27.371 -0.947 38.109 1.00 94.56 216 CYS A O 1
ATOM 1686 N N . THR A 1 217 ? -27.143 -1.524 40.272 1.00 94.81 217 THR A N 1
ATOM 1687 C CA . THR A 1 217 ? -28.522 -1.993 40.454 1.00 94.81 217 THR A CA 1
ATOM 1688 C C . THR A 1 217 ? -29.519 -0.842 40.320 1.00 94.81 217 THR A C 1
ATOM 1690 O O . THR A 1 217 ? -30.489 -0.961 39.571 1.00 94.81 217 THR A O 1
ATOM 1693 N N . MET A 1 218 ? -29.235 0.303 40.948 1.00 93.56 218 MET A N 1
ATOM 1694 C CA . MET A 1 218 ? -30.045 1.521 40.844 1.00 93.56 218 MET A CA 1
ATOM 1695 C C . MET A 1 218 ? -30.118 2.045 39.407 1.00 93.56 218 MET A C 1
ATOM 1697 O O . MET A 1 218 ? -31.186 2.403 38.920 1.00 93.56 218 MET A O 1
ATOM 1701 N N . LEU A 1 219 ? -28.992 2.065 38.689 1.00 92.56 219 LEU A N 1
ATOM 1702 C CA . LEU A 1 219 ? -28.967 2.517 37.297 1.00 92.56 219 LEU A CA 1
ATOM 1703 C C . LEU A 1 219 ? -29.826 1.633 36.393 1.00 92.56 219 LEU A C 1
ATOM 1705 O O . LEU A 1 219 ? -30.550 2.157 35.546 1.00 92.56 219 LEU A O 1
ATOM 1709 N N . LYS A 1 220 ? -29.769 0.311 36.599 1.00 93.62 220 LYS A N 1
ATOM 1710 C CA . LYS A 1 220 ? -30.571 -0.662 35.852 1.00 93.62 220 LYS A CA 1
ATOM 1711 C C . LYS A 1 220 ? -32.065 -0.559 36.155 1.00 93.62 220 LYS A C 1
ATOM 1713 O O . LYS A 1 220 ? -32.862 -0.703 35.236 1.00 93.62 220 LYS A O 1
ATOM 1718 N N . SER A 1 221 ? -32.449 -0.313 37.408 1.00 91.75 221 SER A N 1
ATOM 1719 C CA . SER A 1 221 ? -33.863 -0.219 37.791 1.00 91.75 221 SER A CA 1
ATOM 1720 C C . SER A 1 221 ? -34.506 1.108 37.382 1.00 91.75 221 SER A C 1
ATOM 1722 O O . SER A 1 221 ? -35.669 1.127 36.991 1.00 91.75 221 SER A O 1
ATOM 1724 N N . GLN A 1 222 ? -33.757 2.213 37.438 1.00 89.25 222 GLN A N 1
ATOM 1725 C CA . GLN A 1 222 ? -34.296 3.552 37.182 1.00 89.25 222 GLN A CA 1
ATOM 1726 C C . GLN A 1 222 ? -34.325 3.937 35.698 1.00 89.25 222 GLN A C 1
ATOM 1728 O O . GLN A 1 222 ? -35.138 4.770 35.295 1.00 89.25 222 GLN A O 1
ATOM 1733 N N . ASN A 1 223 ? -33.424 3.389 34.875 1.00 89.00 223 ASN A N 1
ATOM 1734 C CA . ASN A 1 223 ? -33.233 3.851 33.502 1.00 89.00 223 ASN A CA 1
ATOM 1735 C C . ASN A 1 223 ? -33.484 2.730 32.490 1.00 89.00 223 ASN A C 1
ATOM 1737 O O . ASN A 1 223 ? -32.685 1.807 32.357 1.00 89.00 223 ASN A O 1
ATOM 1741 N N . ASN A 1 224 ? -34.506 2.911 31.648 1.00 88.56 224 ASN A N 1
ATOM 1742 C CA . ASN A 1 224 ? -34.821 2.018 30.521 1.00 88.56 224 ASN A CA 1
ATOM 1743 C C . ASN A 1 224 ? -33.684 1.899 29.486 1.00 88.56 224 ASN A C 1
ATOM 1745 O O . ASN A 1 224 ? -33.766 1.092 28.563 1.00 88.56 224 ASN A O 1
ATOM 1749 N N . ALA A 1 225 ? -32.649 2.743 29.576 1.00 89.44 225 ALA A N 1
ATOM 1750 C CA . ALA A 1 225 ? -31.452 2.640 28.748 1.00 89.44 225 ALA A CA 1
ATOM 1751 C C . ALA A 1 225 ? -30.629 1.375 29.039 1.00 89.44 225 ALA A C 1
ATOM 1753 O O . ALA A 1 225 ? -29.940 0.890 28.137 1.00 89.44 225 ALA A O 1
ATOM 1754 N N . PHE A 1 226 ? -30.700 0.856 30.269 1.00 92.38 226 PHE A N 1
ATOM 1755 C CA . PHE A 1 226 ? -30.031 -0.373 30.680 1.00 92.38 226 PHE A CA 1
ATOM 1756 C C . PHE A 1 226 ? -31.019 -1.533 30.602 1.00 92.38 226 PHE A C 1
ATOM 1758 O O . PHE A 1 226 ? -32.085 -1.505 31.210 1.00 92.38 226 PHE A O 1
ATOM 1765 N N . HIS A 1 227 ? -30.658 -2.583 29.875 1.00 88.69 227 HIS A N 1
ATOM 1766 C CA . HIS A 1 227 ? -31.399 -3.835 29.917 1.00 88.69 227 HIS A CA 1
ATOM 1767 C C . HIS A 1 227 ? -31.000 -4.639 31.162 1.00 88.69 227 HIS A C 1
ATOM 1769 O O . HIS A 1 227 ? -29.911 -4.452 31.713 1.00 88.69 227 HIS A O 1
ATOM 1775 N N . ALA A 1 228 ? -31.855 -5.575 31.589 1.00 88.06 228 ALA A N 1
ATOM 1776 C CA . ALA A 1 228 ? -31.549 -6.475 32.707 1.00 88.06 228 ALA A CA 1
ATOM 1777 C C . ALA A 1 228 ? -30.204 -7.204 32.490 1.00 88.06 228 ALA A C 1
ATOM 1779 O O . ALA A 1 228 ? -29.331 -7.198 33.363 1.00 88.06 228 ALA A O 1
ATOM 1780 N N . GLU A 1 229 ? -30.003 -7.687 31.261 1.00 89.31 229 GLU A N 1
ATOM 1781 C CA . GLU A 1 229 ? -28.808 -8.402 30.796 1.00 89.31 229 GLU A CA 1
ATOM 1782 C C . GLU A 1 229 ? -27.650 -7.485 30.360 1.00 89.31 229 GLU A C 1
ATOM 1784 O O . GLU A 1 229 ? -26.629 -7.968 29.874 1.00 89.31 229 GLU A O 1
ATOM 1789 N N . SER A 1 230 ? -27.777 -6.158 30.488 1.00 90.75 230 SER A N 1
ATOM 1790 C CA . SER A 1 230 ? -26.694 -5.248 30.101 1.00 90.75 230 SER A CA 1
ATOM 1791 C C . SER A 1 230 ? -25.465 -5.446 30.990 1.00 90.75 230 SER A C 1
ATOM 1793 O O . SER A 1 230 ? -25.559 -5.432 32.226 1.00 90.75 230 SER A O 1
ATOM 1795 N N . GLU A 1 231 ? -24.291 -5.545 30.367 1.00 91.06 231 GLU A N 1
ATOM 1796 C CA . GLU A 1 231 ? -23.011 -5.496 31.070 1.00 91.06 231 GLU A CA 1
ATOM 1797 C C . GLU A 1 231 ? -22.743 -4.052 31.517 1.00 91.06 231 GLU A C 1
ATOM 1799 O O . GLU A 1 231 ? -22.581 -3.143 30.700 1.00 91.06 231 GLU A O 1
ATOM 1804 N N . CYS A 1 232 ? -22.721 -3.832 32.830 1.00 94.31 232 CYS A N 1
ATOM 1805 C CA . CYS A 1 232 ? -22.404 -2.548 33.446 1.00 94.31 232 CYS A CA 1
ATOM 1806 C C . CYS A 1 232 ? -21.522 -2.806 34.664 1.00 94.31 232 CYS A C 1
ATOM 1808 O O . CYS A 1 232 ? -21.917 -3.547 35.566 1.00 94.31 232 CYS A O 1
ATOM 1810 N N . SER A 1 233 ? -20.333 -2.206 34.691 1.00 94.94 233 SER A N 1
ATOM 1811 C CA . SER A 1 233 ? -19.422 -2.294 35.833 1.00 94.94 233 SER A CA 1
ATOM 1812 C C . SER A 1 233 ? -18.930 -0.912 36.252 1.00 94.94 233 SER A C 1
ATOM 1814 O O . SER A 1 233 ? -18.557 -0.080 35.423 1.00 94.94 233 SER A O 1
ATOM 1816 N N . VAL A 1 234 ? -18.934 -0.645 37.559 1.00 96.62 234 VAL A N 1
ATOM 1817 C CA . VAL A 1 234 ? -18.444 0.625 38.106 1.00 96.62 234 VAL A CA 1
ATOM 1818 C C . VAL A 1 234 ? -16.935 0.532 38.308 1.00 96.62 234 VAL A C 1
ATOM 1820 O O . VAL A 1 234 ? -16.446 -0.154 39.208 1.00 96.62 234 VAL A O 1
ATOM 1823 N N . LEU A 1 235 ? -16.168 1.257 37.492 1.00 95.69 235 LEU A N 1
ATOM 1824 C CA . LEU A 1 235 ? -14.708 1.257 37.594 1.00 95.69 235 LEU A CA 1
ATOM 1825 C C . LEU A 1 235 ? -14.250 2.000 38.851 1.00 95.69 235 LEU A C 1
ATOM 1827 O O . LEU A 1 235 ? -13.403 1.517 39.606 1.00 95.69 235 LEU A O 1
ATOM 1831 N N . LYS A 1 236 ? -14.816 3.188 39.084 1.00 97.19 236 LYS A N 1
ATOM 1832 C CA . LYS A 1 236 ? -14.399 4.072 40.174 1.00 97.19 236 LYS A CA 1
ATOM 1833 C C . LYS A 1 236 ? -15.541 4.983 40.604 1.00 97.19 236 LYS A C 1
ATOM 1835 O O . LYS A 1 236 ? -16.218 5.543 39.746 1.00 97.19 236 LYS A O 1
ATOM 1840 N N . VAL A 1 237 ? -15.666 5.186 41.912 1.00 97.56 237 VAL A N 1
ATOM 1841 C CA . VAL A 1 237 ? -16.515 6.199 42.554 1.00 97.56 237 VAL A CA 1
ATOM 1842 C C . VAL A 1 237 ? -15.607 7.085 43.398 1.00 97.56 237 VAL A C 1
ATOM 1844 O O . VAL A 1 237 ? -14.719 6.572 44.077 1.00 97.56 237 VAL A O 1
ATOM 1847 N N . TRP A 1 238 ? -15.740 8.407 43.292 1.00 97.56 238 TRP A N 1
ATOM 1848 C CA . TRP A 1 238 ? -14.909 9.337 44.060 1.00 97.56 238 TRP A CA 1
ATOM 1849 C C . TRP A 1 238 ? -15.537 10.734 44.167 1.00 97.56 238 TRP A C 1
ATOM 1851 O O . TRP A 1 238 ? -16.345 11.104 43.309 1.00 97.56 238 TRP A O 1
ATOM 1861 N N . PRO A 1 239 ? -15.166 11.542 45.178 1.00 97.31 239 PRO A N 1
ATOM 1862 C CA . PRO A 1 239 ? -15.646 12.914 45.298 1.00 97.31 239 PRO A CA 1
ATOM 1863 C C . PRO A 1 239 ? -15.124 13.809 44.163 1.00 97.31 239 PRO A C 1
ATOM 1865 O O . PRO A 1 239 ? -14.066 13.586 43.562 1.00 97.31 239 PRO A O 1
ATOM 1868 N N . THR A 1 240 ? -15.870 14.859 43.841 1.00 94.88 240 THR A N 1
ATOM 1869 C CA . THR A 1 240 ? -15.459 15.867 42.862 1.00 94.88 240 THR A CA 1
ATOM 1870 C C . THR A 1 240 ? -14.381 16.782 43.444 1.00 94.88 240 THR A C 1
ATOM 1872 O O . THR A 1 240 ? -14.348 17.058 44.636 1.00 94.88 240 THR A O 1
ATOM 1875 N N . LYS A 1 241 ? -13.516 17.346 42.587 1.00 94.62 241 LYS A N 1
ATOM 1876 C CA . LYS A 1 241 ? -12.485 18.304 43.036 1.00 94.62 241 LYS A CA 1
ATOM 1877 C C . LYS A 1 241 ? -13.065 19.598 43.628 1.00 94.62 241 LYS A C 1
ATOM 1879 O O . LYS A 1 241 ? -12.351 20.312 44.317 1.00 94.62 241 LYS A O 1
ATOM 1884 N N . LYS A 1 242 ? -14.318 19.937 43.294 1.00 94.06 242 LYS A N 1
ATOM 1885 C CA . LYS A 1 242 ? -14.969 21.191 43.708 1.00 94.06 242 LYS A CA 1
ATOM 1886 C C . LYS A 1 242 ? -15.710 21.064 45.035 1.00 94.06 242 LYS A C 1
ATOM 1888 O O . LYS A 1 242 ? -15.795 22.048 45.756 1.00 94.06 242 LYS A O 1
ATOM 1893 N N . SER A 1 243 ? -16.259 19.887 45.328 1.00 94.06 243 SER A N 1
ATOM 1894 C CA . SER A 1 243 ? -16.964 19.617 46.575 1.00 94.06 243 SER A CA 1
ATOM 1895 C C . SER A 1 243 ? -16.712 18.183 47.021 1.00 94.06 243 SER A C 1
ATOM 1897 O O . SER A 1 243 ? -16.946 17.249 46.251 1.00 94.06 243 SER A O 1
ATOM 1899 N N . ALA A 1 244 ? -16.294 18.025 48.278 1.00 94.69 244 ALA A N 1
ATOM 1900 C CA . ALA A 1 244 ? -16.134 16.724 48.921 1.00 94.69 244 ALA A CA 1
ATOM 1901 C C . ALA A 1 244 ? -17.476 16.011 49.163 1.00 94.69 244 ALA A C 1
ATOM 1903 O O . ALA A 1 244 ? -17.493 14.797 49.318 1.00 94.69 244 ALA A O 1
ATOM 1904 N N . THR A 1 245 ? -18.593 16.747 49.162 1.00 95.00 245 THR A N 1
ATOM 1905 C CA . THR A 1 245 ? -19.941 16.185 49.344 1.00 95.00 245 THR A CA 1
ATOM 1906 C C . THR A 1 245 ? -20.586 15.723 48.041 1.00 95.00 245 THR A C 1
ATOM 1908 O O . THR A 1 245 ? -21.625 15.080 48.076 1.00 95.00 245 THR A O 1
ATOM 1911 N N . VAL A 1 246 ? -19.996 16.052 46.888 1.00 94.94 246 VAL A N 1
ATOM 1912 C CA . VAL A 1 246 ? -20.529 15.671 45.576 1.00 94.94 246 VAL A CA 1
ATOM 1913 C C . VAL A 1 246 ? -19.620 14.621 44.972 1.00 94.94 246 VAL A C 1
ATOM 1915 O O . VAL A 1 246 ? -18.419 14.852 44.835 1.00 94.94 246 VAL A O 1
ATOM 1918 N N . TYR A 1 247 ? -20.190 13.502 44.549 1.00 96.69 247 TYR A N 1
ATOM 1919 C CA . TYR A 1 247 ? -19.484 12.358 43.995 1.00 96.69 247 TYR A CA 1
ATOM 1920 C C . TYR A 1 247 ? -19.665 12.255 42.477 1.00 96.69 247 TYR A C 1
ATOM 1922 O O . TYR A 1 247 ? -20.560 12.838 41.855 1.00 96.69 247 TYR A O 1
ATOM 1930 N N . GLN A 1 248 ? -18.746 11.528 41.855 1.00 97.00 248 GLN A N 1
ATOM 1931 C CA . GLN A 1 248 ? -18.778 11.159 40.448 1.00 97.00 248 GLN A CA 1
ATOM 1932 C C . GLN A 1 248 ? -18.332 9.705 40.296 1.00 97.00 248 GLN A C 1
ATOM 1934 O O . GLN A 1 248 ? -17.546 9.198 41.100 1.00 97.00 248 GLN A O 1
ATOM 1939 N N . ALA A 1 249 ? -18.817 9.050 39.247 1.00 97.19 249 ALA A N 1
ATOM 1940 C CA . ALA A 1 249 ? -18.483 7.671 38.933 1.00 97.19 249 ALA A CA 1
ATOM 1941 C C . ALA A 1 249 ? -18.082 7.526 37.462 1.00 97.19 249 ALA A C 1
ATOM 1943 O O . ALA A 1 249 ? -18.567 8.263 36.599 1.00 97.19 249 ALA A O 1
ATOM 1944 N N . ILE A 1 250 ? -17.196 6.572 37.171 1.00 96.50 250 ILE A N 1
ATOM 1945 C CA . ILE A 1 250 ? -16.972 6.072 35.810 1.00 96.50 250 ILE A CA 1
ATOM 1946 C C . ILE A 1 250 ? -17.510 4.655 35.734 1.00 96.50 250 ILE A C 1
ATOM 1948 O O . ILE A 1 250 ? -17.118 3.792 36.520 1.00 96.50 250 ILE A O 1
ATOM 1952 N N . LEU A 1 251 ? -18.356 4.440 34.740 1.00 95.81 251 LEU A N 1
ATOM 1953 C CA . LEU A 1 251 ? -18.917 3.157 34.376 1.00 95.81 251 LEU A CA 1
ATOM 1954 C C . LEU A 1 251 ? -18.246 2.656 33.106 1.00 95.81 251 LEU A C 1
ATOM 1956 O O . LEU A 1 251 ? -17.974 3.442 32.197 1.00 95.81 251 LEU A O 1
ATOM 1960 N N . ASP A 1 252 ? -18.039 1.355 33.041 1.00 94.19 252 ASP A N 1
ATOM 1961 C CA . ASP A 1 252 ? -17.754 0.617 31.822 1.00 94.19 252 ASP A CA 1
ATOM 1962 C C . ASP A 1 252 ? -19.041 -0.102 31.416 1.00 94.19 252 ASP A C 1
ATOM 1964 O O . ASP A 1 252 ? -19.558 -0.919 32.184 1.00 94.19 252 ASP A O 1
ATOM 1968 N N . VAL A 1 253 ? -19.602 0.262 30.264 1.00 94.00 253 VAL A N 1
ATOM 1969 C CA . VAL A 1 253 ? -20.902 -0.245 29.801 1.00 94.00 253 VAL A CA 1
ATOM 1970 C C . VAL A 1 253 ? -20.783 -0.861 28.420 1.00 94.00 253 VAL A C 1
ATOM 1972 O O . VAL A 1 253 ? -19.920 -0.478 27.632 1.00 94.00 253 VAL A O 1
ATOM 1975 N N . ASP A 1 254 ? -21.670 -1.789 28.085 1.00 91.25 254 ASP A N 1
ATOM 1976 C CA . ASP A 1 254 ? -21.709 -2.342 26.740 1.00 91.25 254 ASP A CA 1
ATOM 1977 C C . ASP A 1 254 ? -22.132 -1.295 25.686 1.00 91.25 254 ASP A C 1
ATOM 1979 O O . ASP A 1 254 ? -22.755 -0.261 25.958 1.00 91.25 254 ASP A O 1
ATOM 1983 N N . CYS A 1 255 ? -21.793 -1.574 24.426 1.00 86.38 255 CYS A N 1
ATOM 1984 C CA . CYS A 1 255 ? -22.079 -0.667 23.313 1.00 86.38 255 CYS A CA 1
ATOM 1985 C C . CYS A 1 255 ? -23.581 -0.404 23.115 1.00 86.38 255 CYS A C 1
ATOM 1987 O O . CYS A 1 255 ? -23.939 0.659 22.603 1.00 86.38 255 CYS A O 1
ATOM 1989 N N . THR A 1 256 ? -24.448 -1.357 23.475 1.00 90.25 256 THR A N 1
ATOM 1990 C CA . THR A 1 256 ? -25.903 -1.222 23.317 1.00 90.25 256 THR A CA 1
ATOM 1991 C C . THR A 1 256 ? -26.440 -0.228 24.331 1.00 90.25 256 THR A C 1
ATOM 1993 O O . THR A 1 256 ? -27.070 0.752 23.937 1.00 90.25 256 THR A O 1
ATOM 1996 N N . THR A 1 257 ? -26.099 -0.409 25.609 1.00 92.44 257 THR A N 1
ATOM 1997 C CA . THR A 1 257 ? -26.476 0.528 26.673 1.00 92.44 257 THR A CA 1
ATOM 1998 C C . THR A 1 257 ? -25.946 1.926 26.384 1.00 92.44 257 THR A C 1
ATOM 2000 O O . THR A 1 257 ? -26.695 2.893 26.460 1.00 92.44 257 THR A O 1
ATOM 2003 N N . TYR A 1 258 ? -24.685 2.059 25.964 1.00 91.31 258 TYR A N 1
ATOM 2004 C CA . TYR A 1 258 ? -24.123 3.367 25.615 1.00 91.31 258 TYR A CA 1
ATOM 2005 C C . TYR A 1 258 ? -24.910 4.071 24.500 1.00 91.31 258 TYR A C 1
ATOM 2007 O O . TYR A 1 258 ? -25.222 5.256 24.612 1.00 91.31 258 TYR A O 1
ATOM 2015 N N . ALA A 1 259 ? -25.268 3.346 23.434 1.00 88.88 259 ALA A N 1
ATOM 2016 C CA . ALA A 1 259 ? -26.080 3.897 22.353 1.00 88.88 259 ALA A CA 1
ATOM 2017 C C . ALA A 1 259 ? -27.478 4.307 22.842 1.00 88.88 259 ALA A C 1
ATOM 2019 O O . ALA A 1 259 ? -27.955 5.382 22.480 1.00 88.88 259 ALA A O 1
ATOM 2020 N N . ASN A 1 260 ? -28.106 3.498 23.700 1.00 90.56 260 ASN A N 1
ATOM 2021 C CA . ASN A 1 260 ? -29.400 3.818 24.301 1.00 90.56 260 ASN A CA 1
ATOM 2022 C C . ASN A 1 260 ? -29.324 5.090 25.153 1.00 90.56 260 ASN A C 1
ATOM 2024 O O . ASN A 1 260 ? -30.177 5.963 25.014 1.00 90.56 260 ASN A O 1
ATOM 2028 N N . VAL A 1 261 ? -28.280 5.232 25.975 1.00 89.25 261 VAL A N 1
ATOM 2029 C CA . VAL A 1 261 ? -28.047 6.430 26.796 1.00 89.25 261 VAL A CA 1
ATOM 2030 C C . VAL A 1 261 ? -27.883 7.673 25.919 1.00 89.25 261 VAL A C 1
ATOM 2032 O O . VAL A 1 261 ? -28.494 8.703 26.202 1.00 89.25 261 VAL A O 1
ATOM 2035 N N . LEU A 1 262 ? -27.117 7.584 24.825 1.00 85.31 262 LEU A N 1
ATOM 2036 C CA . LEU A 1 262 ? -26.953 8.699 23.885 1.00 85.31 262 LEU A CA 1
ATOM 2037 C C . LEU A 1 262 ? -28.263 9.097 23.198 1.00 85.31 262 LEU A C 1
ATOM 2039 O O . LEU A 1 262 ? -28.538 10.287 23.065 1.00 85.31 262 LEU A O 1
ATOM 2043 N N . ASN A 1 263 ? -29.065 8.115 22.784 1.00 85.06 263 ASN A N 1
ATOM 2044 C CA . ASN A 1 263 ? -30.322 8.358 22.076 1.00 85.06 263 ASN A CA 1
ATOM 2045 C C . ASN A 1 263 ? -31.428 8.877 23.009 1.00 85.06 263 ASN A C 1
ATOM 2047 O O . ASN A 1 263 ? -32.239 9.699 22.603 1.00 85.06 263 ASN A O 1
ATOM 2051 N N . GLN A 1 264 ? -31.471 8.426 24.265 1.00 79.94 264 GLN A N 1
ATOM 2052 C CA . GLN A 1 264 ? -32.455 8.906 25.244 1.00 79.94 264 GLN A CA 1
ATOM 2053 C C . GLN A 1 264 ? -32.098 10.288 25.803 1.00 79.94 264 GLN A C 1
ATOM 2055 O O . GLN A 1 264 ? -32.989 11.070 26.149 1.00 79.94 264 GLN A O 1
ATOM 2060 N N . GLY A 1 265 ? -30.803 10.617 25.861 1.00 62.12 265 GLY A N 1
ATOM 2061 C CA . GLY A 1 265 ? -30.310 11.907 26.340 1.00 62.12 265 GLY A CA 1
ATOM 2062 C C . GLY A 1 265 ? -30.829 13.112 25.547 1.00 62.12 265 GLY A C 1
ATOM 2063 O O . GLY A 1 265 ? -30.863 14.209 26.101 1.00 62.12 265 GLY A O 1
ATOM 2064 N N . SER A 1 266 ? -31.274 12.926 24.298 1.00 56.69 266 SER A N 1
ATOM 2065 C CA . SER A 1 266 ? -31.862 14.001 23.488 1.00 56.69 266 SER A CA 1
ATOM 2066 C C . SER A 1 266 ? -33.339 14.276 23.770 1.00 56.69 266 SER A C 1
ATOM 2068 O O . SER A 1 266 ? -33.783 15.384 23.489 1.00 56.69 266 SER A O 1
ATOM 2070 N N . GLU A 1 267 ? -34.095 13.318 24.319 1.00 52.91 267 GLU A N 1
ATOM 2071 C CA . GLU A 1 267 ? -35.557 13.450 24.432 1.00 52.91 267 GLU A CA 1
ATOM 2072 C C . GLU A 1 267 ? -36.080 13.482 25.874 1.00 52.91 267 GLU A C 1
ATOM 2074 O O . GLU A 1 267 ? -37.050 14.189 26.120 1.00 52.91 267 GLU A O 1
ATOM 2079 N N . ASN A 1 268 ? -35.447 12.800 26.843 1.00 54.69 268 ASN A N 1
ATOM 2080 C CA . ASN A 1 268 ? -36.016 12.685 28.202 1.00 54.69 268 ASN A CA 1
ATOM 2081 C C . ASN A 1 268 ? -35.047 12.857 29.378 1.00 54.69 268 ASN A C 1
ATOM 2083 O O . ASN A 1 268 ? -35.489 12.769 30.523 1.00 54.69 268 ASN A O 1
ATOM 2087 N N . GLY A 1 269 ? -33.772 13.167 29.121 1.00 56.06 269 GLY A N 1
ATOM 2088 C CA . GLY A 1 269 ? -32.754 13.363 30.156 1.00 56.06 269 GLY A CA 1
ATOM 2089 C C . GLY A 1 269 ? -32.478 12.085 30.954 1.00 56.06 269 GLY A C 1
ATOM 2090 O O . GLY A 1 269 ? -33.362 11.492 31.557 1.00 56.06 269 GLY A O 1
ATOM 2091 N N . PHE A 1 270 ? -31.228 11.640 30.985 1.00 61.25 270 PHE A N 1
ATOM 2092 C CA . PHE A 1 270 ? -30.832 10.553 31.875 1.00 61.25 270 PHE A CA 1
ATOM 2093 C C . PHE A 1 270 ? -31.061 10.985 33.331 1.00 61.25 270 PHE A C 1
ATOM 2095 O O . PHE A 1 270 ? -30.532 12.021 33.745 1.00 61.25 270 PHE A O 1
ATOM 2102 N N . LYS A 1 271 ? -31.867 10.241 34.094 1.00 58.34 271 LYS A N 1
ATOM 2103 C CA . LYS A 1 271 ? -32.201 10.589 35.479 1.00 58.34 271 LYS A CA 1
ATOM 2104 C C . LYS A 1 271 ? -31.537 9.583 36.415 1.00 58.34 271 LYS A C 1
ATOM 2106 O O . LYS A 1 271 ? -31.902 8.413 36.429 1.00 58.34 271 LYS A O 1
ATOM 2111 N N . LEU A 1 272 ? -30.587 10.052 37.221 1.00 51.56 272 LEU A N 1
ATOM 2112 C CA . LEU A 1 272 ? -30.498 9.547 38.587 1.00 51.56 272 LEU A CA 1
ATOM 2113 C C . LEU A 1 272 ? -31.487 10.388 39.374 1.00 51.56 272 LEU A C 1
ATOM 2115 O O . LEU A 1 272 ? -31.248 11.577 39.592 1.00 51.56 272 LEU A O 1
ATOM 2119 N N . VAL A 1 273 ? -32.635 9.807 39.694 1.00 52.19 273 VAL A N 1
ATOM 2120 C CA . VAL A 1 273 ? -33.532 10.442 40.652 1.00 52.19 273 VAL A CA 1
ATOM 2121 C C . VAL A 1 273 ? -32.911 10.175 42.018 1.00 52.19 273 VAL A C 1
ATOM 2123 O O . VAL A 1 273 ? -32.801 9.017 42.423 1.00 52.19 273 VAL A O 1
ATOM 2126 N N . ASP A 1 274 ? -32.458 11.235 42.692 1.00 49.75 274 ASP A N 1
ATOM 2127 C CA . ASP A 1 274 ? -32.299 11.200 44.145 1.00 49.75 274 ASP A CA 1
ATOM 2128 C C . ASP A 1 274 ? -33.707 10.936 44.684 1.00 49.75 274 ASP A C 1
ATOM 2130 O O . ASP A 1 274 ? -34.550 11.833 44.666 1.00 49.75 274 ASP A O 1
ATOM 2134 N N . MET A 1 275 ? -33.991 9.682 45.042 1.00 47.25 275 MET A N 1
ATOM 2135 C CA . MET A 1 275 ? -35.268 9.298 45.635 1.00 47.25 275 MET A CA 1
ATOM 2136 C C . MET A 1 275 ? -35.424 10.142 46.897 1.00 47.25 275 MET A C 1
ATOM 2138 O O . MET A 1 275 ? -34.556 10.094 47.778 1.00 47.25 275 MET A O 1
ATOM 2142 N N . THR A 1 276 ? -36.449 10.992 46.960 1.00 57.28 276 THR A N 1
ATOM 2143 C CA . THR A 1 276 ? -36.610 11.826 48.154 1.00 57.28 276 THR A CA 1
ATOM 2144 C C . THR A 1 276 ? -36.925 10.928 49.346 1.00 57.28 276 THR A C 1
ATOM 2146 O O . THR A 1 276 ? -37.408 9.804 49.190 1.00 57.28 276 THR A O 1
ATOM 2149 N N . TYR A 1 277 ? -36.645 11.404 50.562 1.00 51.44 277 TYR A N 1
ATOM 2150 C CA . TYR A 1 277 ? -36.982 10.647 51.767 1.00 51.44 277 TYR A CA 1
ATOM 2151 C C . TYR A 1 277 ? -38.476 10.280 51.792 1.00 51.44 277 TYR A C 1
ATOM 2153 O O . TYR A 1 277 ? -38.819 9.167 52.174 1.00 51.44 277 TYR A O 1
ATOM 2161 N N . GLU A 1 278 ? -39.366 11.159 51.315 1.00 66.31 278 GLU A N 1
ATOM 2162 C CA . GLU A 1 278 ? -40.794 10.845 51.201 1.00 66.31 278 GLU A CA 1
ATOM 2163 C C . GLU A 1 278 ? -41.095 9.718 50.199 1.00 66.31 278 GLU A C 1
ATOM 2165 O O . GLU A 1 278 ? -41.936 8.870 50.489 1.00 66.31 278 GLU A O 1
ATOM 2170 N N . GLU A 1 279 ? -40.407 9.667 49.054 1.00 61.84 279 GLU A N 1
ATOM 2171 C CA . GLU A 1 279 ? -40.576 8.599 48.056 1.00 61.84 279 GLU A CA 1
ATOM 2172 C C . GLU A 1 279 ? -40.071 7.248 48.582 1.00 61.84 279 GLU A C 1
ATOM 2174 O O . GLU A 1 279 ? -40.785 6.249 48.485 1.00 61.84 279 GLU A O 1
ATOM 2179 N N . LEU A 1 280 ? -38.904 7.228 49.239 1.00 58.97 280 LEU A N 1
ATOM 2180 C CA . LEU A 1 280 ? -38.357 6.029 49.885 1.00 58.97 280 LEU A CA 1
ATOM 2181 C C . LEU A 1 280 ? -39.305 5.502 50.979 1.00 58.97 280 LEU A C 1
ATOM 2183 O O . LEU A 1 280 ? -39.555 4.301 51.074 1.00 58.97 280 LEU A O 1
ATOM 2187 N N . MET A 1 281 ? -39.880 6.401 51.785 1.00 65.44 281 MET A N 1
ATOM 2188 C CA . MET A 1 281 ? -40.838 6.033 52.833 1.00 65.44 281 MET A CA 1
ATOM 2189 C C . MET A 1 281 ? -42.179 5.556 52.253 1.00 65.44 281 MET A C 1
ATOM 2191 O O . MET A 1 281 ? -42.801 4.656 52.821 1.00 65.44 281 MET A O 1
ATOM 2195 N N . CYS A 1 282 ? -42.611 6.086 51.105 1.00 69.50 282 CYS A N 1
ATOM 2196 C CA . CYS A 1 282 ? -43.767 5.567 50.374 1.00 69.50 282 CYS A CA 1
ATOM 2197 C C . CYS A 1 282 ? -43.531 4.139 49.857 1.00 69.50 282 CYS A C 1
ATOM 2199 O O . CYS A 1 282 ? -44.413 3.293 50.012 1.00 69.50 282 CYS A O 1
ATOM 2201 N N . GLU A 1 283 ? -42.353 3.840 49.307 1.00 66.12 283 GLU A N 1
ATOM 2202 C CA . GLU A 1 283 ? -42.002 2.500 48.816 1.00 66.12 283 GLU A CA 1
ATOM 2203 C C . GLU A 1 283 ? -41.959 1.470 49.961 1.00 66.12 283 GLU A C 1
ATOM 2205 O O . GLU A 1 283 ? -42.554 0.395 49.861 1.00 66.12 283 GLU A O 1
ATOM 2210 N N . ILE A 1 284 ? -41.346 1.831 51.097 1.00 65.25 284 ILE A N 1
ATOM 2211 C CA . ILE A 1 284 ? -41.289 0.987 52.304 1.00 65.25 284 ILE A CA 1
ATOM 2212 C C . ILE A 1 284 ? -42.704 0.721 52.846 1.00 65.25 284 ILE A C 1
ATOM 2214 O O . ILE A 1 284 ? -43.046 -0.424 53.145 1.00 65.25 284 ILE A O 1
ATOM 2218 N N . SER A 1 285 ? -43.572 1.741 52.880 1.00 70.19 285 SER A N 1
ATOM 2219 C CA . SER A 1 285 ? -44.962 1.587 53.340 1.00 70.19 285 SER A CA 1
ATOM 2220 C C . SER A 1 285 ? -45.799 0.635 52.471 1.00 70.19 285 SER A C 1
ATOM 2222 O O . SER A 1 285 ? -46.764 0.039 52.951 1.00 70.19 285 SER A O 1
ATOM 2224 N N . TYR A 1 286 ? -45.425 0.456 51.200 1.00 64.31 286 TYR A N 1
ATOM 2225 C CA . TYR A 1 286 ? -46.109 -0.448 50.276 1.00 64.31 286 TYR A CA 1
ATOM 2226 C C . TYR A 1 286 ? -45.688 -1.914 50.466 1.00 64.31 286 TYR A C 1
ATOM 2228 O O . TYR A 1 286 ? -46.478 -2.826 50.206 1.00 64.31 286 TYR A O 1
ATOM 2236 N N . VAL A 1 287 ? -44.465 -2.158 50.949 1.00 57.06 287 VAL A N 1
ATOM 2237 C CA . VAL A 1 287 ? -43.966 -3.507 51.259 1.00 57.06 287 VAL A CA 1
ATOM 2238 C C . VAL A 1 287 ? -44.589 -4.036 52.556 1.00 57.06 287 VAL A C 1
ATOM 2240 O O . VAL A 1 287 ? -45.013 -5.190 52.581 1.00 57.06 287 VAL A O 1
ATOM 2243 N N . ASP A 1 288 ? -44.778 -3.183 53.568 1.00 54.88 288 ASP A N 1
ATOM 2244 C CA . ASP A 1 288 ? -45.447 -3.551 54.830 1.00 54.88 288 ASP A CA 1
ATOM 2245 C C . ASP A 1 288 ? -46.969 -3.763 54.688 1.00 54.88 288 ASP A C 1
ATOM 2247 O O . ASP A 1 288 ? -47.597 -4.425 55.516 1.00 54.88 288 ASP A O 1
ATOM 2251 N N . ALA A 1 289 ? -47.586 -3.258 53.613 1.00 56.03 289 ALA A N 1
ATOM 2252 C CA . ALA A 1 289 ? -49.009 -3.466 53.329 1.00 56.03 289 ALA A CA 1
ATOM 2253 C C . ALA A 1 289 ? -49.325 -4.852 52.729 1.00 56.03 289 ALA A C 1
ATOM 2255 O O . ALA A 1 289 ? -50.492 -5.258 52.681 1.00 56.03 289 ALA A O 1
ATOM 2256 N N . LYS A 1 290 ? -48.314 -5.617 52.291 1.00 49.97 290 LYS A N 1
ATOM 2257 C CA . LYS A 1 290 ? -48.495 -7.039 51.976 1.00 49.97 290 LYS A CA 1
ATOM 2258 C C . LYS A 1 290 ? -48.431 -7.824 53.276 1.00 49.97 290 LYS A C 1
ATOM 2260 O O . LYS A 1 290 ? -47.360 -8.222 53.716 1.00 49.97 290 LYS A O 1
ATOM 2265 N N . ALA A 1 291 ? -49.610 -8.027 53.860 1.00 50.12 291 ALA A N 1
ATOM 2266 C CA . ALA A 1 291 ? -49.838 -8.843 55.042 1.00 50.12 291 ALA A CA 1
ATOM 2267 C C . ALA A 1 291 ? -48.928 -10.080 55.056 1.00 50.12 291 ALA A C 1
ATOM 2269 O O . ALA A 1 291 ? -49.110 -11.013 54.271 1.00 50.12 291 ALA A O 1
ATOM 2270 N N . ILE A 1 292 ? -47.955 -10.071 55.968 1.00 49.31 292 ILE A N 1
ATOM 2271 C CA . ILE A 1 292 ? -47.266 -11.276 56.414 1.00 49.31 292 ILE A CA 1
ATOM 2272 C C . ILE A 1 292 ? -48.381 -12.248 56.829 1.00 49.31 292 ILE A C 1
ATOM 2274 O O . ILE A 1 292 ? -49.198 -11.878 57.680 1.00 49.31 292 ILE A O 1
ATOM 2278 N N . PRO A 1 293 ? -48.489 -13.447 56.225 1.00 51.75 293 PRO A N 1
ATOM 2279 C CA . PRO A 1 293 ? -49.436 -14.446 56.684 1.00 51.75 293 PRO A CA 1
ATOM 2280 C C . PRO A 1 293 ? -49.136 -14.707 58.156 1.00 51.75 293 PRO A C 1
ATOM 2282 O O . PRO A 1 293 ? -48.042 -15.141 58.512 1.00 51.75 293 PRO A O 1
ATOM 2285 N N . SER A 1 294 ? -50.088 -14.348 59.011 1.00 48.81 294 SER A N 1
ATOM 2286 C CA . SER A 1 294 ? -50.028 -14.556 60.450 1.00 48.81 294 SER A CA 1
ATOM 2287 C C . SER A 1 294 ? -50.156 -16.053 60.741 1.00 48.81 294 SER A C 1
ATOM 2289 O O . SER A 1 294 ? -51.207 -16.526 61.164 1.00 48.81 294 SER A O 1
ATOM 2291 N N . ASP A 1 295 ? -49.089 -16.812 60.495 1.00 45.88 295 ASP A N 1
ATOM 2292 C CA . ASP A 1 295 ? -48.946 -18.154 61.048 1.00 45.88 295 ASP A CA 1
ATOM 2293 C C . ASP A 1 295 ? -48.439 -18.016 62.483 1.00 45.88 295 ASP A C 1
ATOM 2295 O O . ASP A 1 295 ? -47.251 -17.921 62.791 1.00 45.88 295 ASP A O 1
ATOM 2299 N N . SER A 1 296 ? -49.420 -17.941 63.376 1.00 48.97 296 SER A N 1
ATOM 2300 C CA . SER A 1 296 ? -49.273 -17.992 64.822 1.00 48.97 296 SER A CA 1
ATOM 2301 C C . SER A 1 296 ? -48.919 -19.420 65.252 1.00 48.97 296 SER A C 1
ATOM 2303 O O . SER A 1 296 ? -49.752 -20.180 65.735 1.00 48.97 296 SER A O 1
ATOM 2305 N N . GLY A 1 297 ? -47.652 -19.791 65.065 1.00 43.69 297 GLY A N 1
ATOM 2306 C CA . GLY A 1 297 ? -47.055 -21.018 65.587 1.00 43.69 297 GLY A CA 1
ATOM 2307 C C . GLY A 1 297 ? -46.069 -20.700 66.706 1.00 43.69 297 GLY A C 1
ATOM 2308 O O . GLY A 1 297 ? -44.909 -20.406 66.444 1.00 43.69 297 GLY A O 1
ATOM 2309 N N . SER A 1 298 ? -46.545 -20.734 67.949 1.00 52.59 298 SER A N 1
ATOM 2310 C CA . SER A 1 298 ? -45.754 -20.545 69.167 1.00 52.59 298 SER A CA 1
ATOM 2311 C C . SER A 1 298 ? -44.549 -21.488 69.237 1.00 52.59 298 SER A C 1
ATOM 2313 O O . SER A 1 298 ? -44.736 -22.679 69.008 1.00 52.59 298 SER A O 1
ATOM 2315 N N . ILE A 1 299 ? -43.390 -21.008 69.695 1.00 48.22 299 ILE A N 1
ATOM 2316 C CA . ILE A 1 299 ? -42.440 -21.790 70.504 1.00 48.22 299 ILE A CA 1
ATOM 2317 C C . ILE A 1 299 ? -41.632 -20.802 71.356 1.00 48.22 299 ILE A C 1
ATOM 2319 O O . ILE A 1 299 ? -40.904 -19.947 70.857 1.00 48.22 299 ILE A O 1
ATOM 2323 N N . LEU A 1 300 ? -41.857 -20.899 72.664 1.00 50.00 300 LEU A N 1
ATOM 2324 C CA . LEU A 1 300 ? -40.943 -20.448 73.703 1.00 50.00 300 LEU A CA 1
ATOM 2325 C C . LEU A 1 300 ? -39.721 -21.366 73.654 1.00 50.00 300 LEU A C 1
ATOM 2327 O O . LEU A 1 300 ? -39.921 -22.577 73.653 1.00 50.00 300 LEU A O 1
ATOM 2331 N N . ASP A 1 301 ? -38.505 -20.830 73.724 1.00 46.16 301 ASP A N 1
ATOM 2332 C CA . ASP A 1 301 ? -37.630 -21.292 74.798 1.00 46.16 301 ASP A CA 1
ATOM 2333 C C . ASP A 1 301 ? -36.510 -20.307 75.126 1.00 46.16 301 ASP A C 1
ATOM 2335 O O . ASP A 1 301 ? -36.035 -19.539 74.290 1.00 46.16 301 ASP A O 1
ATOM 2339 N N . GLN A 1 302 ? -36.169 -20.331 76.403 1.00 53.72 302 GLN A N 1
ATOM 2340 C CA . GLN A 1 302 ? -35.218 -19.495 77.108 1.00 53.72 302 GLN A CA 1
ATOM 2341 C C . GLN A 1 302 ? -33.790 -19.993 76.872 1.00 53.72 302 GLN A C 1
ATOM 2343 O O . GLN A 1 302 ? -33.555 -21.195 76.887 1.00 53.72 302 GLN A O 1
ATOM 2348 N N . SER A 1 303 ? -32.831 -19.073 76.801 1.00 48.09 303 SER A N 1
ATOM 2349 C CA . SER A 1 303 ? -31.566 -19.223 77.532 1.00 48.09 303 SER A CA 1
ATOM 2350 C C . SER A 1 303 ? -30.799 -17.906 77.491 1.00 48.09 303 SER A C 1
ATOM 2352 O O . SER A 1 303 ? -30.336 -17.461 76.439 1.00 48.09 303 SER A O 1
ATOM 2354 N N . GLU A 1 304 ? -30.711 -17.290 78.663 1.00 53.28 304 GLU A N 1
ATOM 2355 C CA . GLU A 1 304 ? -29.620 -16.408 79.058 1.00 53.28 304 GLU A CA 1
ATOM 2356 C C . GLU A 1 304 ? -28.311 -17.214 79.016 1.00 53.28 304 GLU A C 1
ATOM 2358 O O . GLU A 1 304 ? -28.344 -18.388 79.367 1.00 53.28 304 GLU A O 1
ATOM 2363 N N . ASP A 1 305 ? -27.206 -16.613 78.559 1.00 47.03 305 ASP A N 1
ATOM 2364 C CA . ASP A 1 305 ? -25.869 -16.798 79.148 1.00 47.03 305 ASP A CA 1
ATOM 2365 C C . ASP A 1 305 ? -24.824 -15.847 78.516 1.00 47.03 305 ASP A C 1
ATOM 2367 O O . ASP A 1 305 ? -24.598 -15.802 77.310 1.00 47.03 305 ASP A O 1
ATOM 2371 N N . GLU A 1 306 ? -24.248 -15.044 79.411 1.00 45.06 306 GLU A N 1
ATOM 2372 C CA . GLU A 1 306 ? -22.846 -14.635 79.580 1.00 45.06 306 GLU A CA 1
ATOM 2373 C C . GLU A 1 306 ? -21.937 -14.164 78.411 1.00 45.06 306 GLU A C 1
ATOM 2375 O O . GLU A 1 306 ? -21.469 -14.917 77.565 1.00 45.06 306 GLU A O 1
ATOM 2380 N N . VAL A 1 307 ? -21.564 -12.876 78.517 1.00 48.12 307 VAL A N 1
ATOM 2381 C CA . VAL A 1 307 ? -20.193 -12.307 78.596 1.00 48.12 307 VAL A CA 1
ATOM 2382 C C . VAL A 1 307 ? -19.091 -12.879 77.682 1.00 48.12 307 VAL A C 1
ATOM 2384 O O . VAL A 1 307 ? -18.621 -13.987 77.901 1.00 48.12 307 VAL A O 1
ATOM 2387 N N . GLN A 1 308 ? -18.481 -12.014 76.850 1.00 39.16 308 GLN A N 1
ATOM 2388 C CA . GLN A 1 308 ? -17.019 -11.796 76.869 1.00 39.16 308 GLN A CA 1
ATOM 2389 C C . GLN A 1 308 ? -16.558 -10.543 76.101 1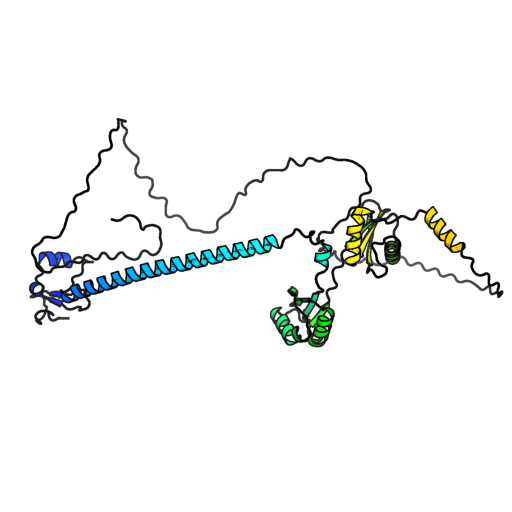.00 39.16 308 GLN A C 1
ATOM 2391 O O . GLN A 1 308 ? -16.837 -10.354 74.921 1.00 39.16 308 GLN A O 1
ATOM 2396 N N . ASN A 1 309 ? -15.808 -9.711 76.830 1.00 46.47 309 ASN A N 1
ATOM 2397 C CA . ASN A 1 309 ? -14.940 -8.637 76.352 1.00 46.47 309 ASN A CA 1
ATOM 2398 C C . ASN A 1 309 ? -13.915 -9.153 75.338 1.00 46.47 309 ASN A C 1
ATOM 2400 O O . ASN A 1 309 ? -13.196 -10.099 75.660 1.00 46.47 309 ASN A O 1
ATOM 2404 N N . ILE A 1 310 ? -13.729 -8.444 74.222 1.00 39.16 310 ILE A N 1
ATOM 2405 C CA . ILE A 1 310 ? -12.442 -8.401 73.516 1.00 39.16 310 ILE A CA 1
ATOM 2406 C C . ILE A 1 310 ? -12.168 -6.952 73.097 1.00 39.16 310 ILE A C 1
ATOM 2408 O O . ILE A 1 310 ? -12.720 -6.450 72.120 1.00 39.16 310 ILE A O 1
ATOM 2412 N N . ASP A 1 311 ? -11.301 -6.304 73.874 1.00 41.59 311 ASP A N 1
ATOM 2413 C CA . ASP A 1 311 ? -10.446 -5.206 73.428 1.00 41.59 311 ASP A CA 1
ATOM 2414 C C . ASP A 1 311 ? -9.458 -5.746 72.392 1.00 41.59 311 ASP A C 1
ATOM 2416 O O . ASP A 1 311 ? -8.734 -6.699 72.679 1.00 41.59 311 ASP A O 1
ATOM 2420 N N . THR A 1 312 ? -9.339 -5.077 71.247 1.00 40.72 312 THR A N 1
ATOM 2421 C CA . THR A 1 312 ? -8.065 -5.021 70.520 1.00 40.72 312 THR A CA 1
ATOM 2422 C C . THR A 1 312 ? -7.930 -3.684 69.805 1.00 40.72 312 THR A C 1
ATOM 2424 O O . THR A 1 312 ? -8.476 -3.474 68.722 1.00 40.72 312 THR A O 1
ATOM 2427 N N . ASP A 1 313 ? -7.148 -2.810 70.433 1.00 39.44 313 ASP A N 1
ATOM 2428 C CA . ASP A 1 313 ? -6.314 -1.805 69.784 1.00 39.44 313 ASP A CA 1
ATOM 2429 C C . ASP A 1 313 ? -5.471 -2.437 68.668 1.00 39.44 313 ASP A C 1
ATOM 2431 O O . ASP A 1 313 ? -4.761 -3.412 68.910 1.00 39.44 313 ASP A O 1
ATOM 2435 N N . PHE A 1 314 ? -5.453 -1.824 67.483 1.00 34.06 314 PHE A N 1
ATOM 2436 C CA . PHE A 1 314 ? -4.275 -1.851 66.613 1.00 34.06 314 PHE A CA 1
ATOM 2437 C C . PHE A 1 314 ? -4.223 -0.576 65.769 1.00 34.06 314 PHE A C 1
ATOM 2439 O O . PHE A 1 314 ? -4.902 -0.421 64.754 1.00 34.06 314 PHE A O 1
ATOM 2446 N N . THR A 1 315 ? -3.390 0.360 66.217 1.00 37.12 315 THR A N 1
ATOM 2447 C CA . THR A 1 315 ? -2.908 1.486 65.420 1.00 37.12 315 THR A CA 1
ATOM 2448 C C . THR A 1 315 ? -1.595 1.109 64.735 1.00 37.12 315 THR A C 1
ATOM 2450 O O . THR A 1 315 ? -0.730 0.483 65.339 1.00 37.12 315 THR A O 1
ATOM 2453 N N . ASN A 1 316 ? -1.446 1.606 63.502 1.00 35.66 316 ASN A N 1
ATOM 2454 C CA . ASN A 1 316 ? -0.210 1.799 62.733 1.00 35.66 316 ASN A CA 1
ATOM 2455 C C . ASN A 1 316 ? 0.575 0.556 62.280 1.00 35.66 316 ASN A C 1
ATOM 2457 O O . ASN A 1 316 ? 1.039 -0.232 63.093 1.00 35.66 316 ASN A O 1
ATOM 2461 N N . ILE A 1 317 ? 0.860 0.489 60.969 1.00 33.00 317 ILE A N 1
ATOM 2462 C CA . ILE A 1 317 ? 2.220 0.532 60.387 1.00 33.00 317 ILE A CA 1
ATOM 2463 C C . ILE A 1 317 ? 2.151 0.339 58.849 1.00 33.00 317 ILE A C 1
ATOM 2465 O O . ILE A 1 317 ? 1.411 -0.499 58.347 1.00 33.00 317 ILE A O 1
ATOM 2469 N N . LEU A 1 318 ? 3.003 1.107 58.151 1.00 35.66 318 LEU A N 1
ATOM 2470 C CA . LEU A 1 318 ? 3.455 1.029 56.746 1.00 35.66 318 LEU A CA 1
ATOM 2471 C C . LEU A 1 318 ? 2.661 1.753 55.644 1.00 35.66 318 LEU A C 1
ATOM 2473 O O . LEU A 1 318 ? 1.899 1.186 54.865 1.00 35.66 318 LEU A O 1
ATOM 2477 N N . GLN A 1 319 ? 3.041 3.026 55.498 1.00 37.38 319 GLN A N 1
ATOM 2478 C CA . GLN A 1 319 ? 3.344 3.635 54.203 1.00 37.38 319 GLN A CA 1
ATOM 2479 C C . GLN A 1 319 ? 4.275 2.734 53.371 1.00 37.38 319 GLN A C 1
ATOM 2481 O O . GLN A 1 319 ? 5.274 2.234 53.888 1.00 37.38 319 GLN A O 1
ATOM 2486 N N . SER A 1 320 ? 4.004 2.604 52.075 1.00 35.81 320 SER A N 1
ATOM 2487 C CA . SER A 1 320 ? 5.061 2.507 51.063 1.00 35.81 320 SER A CA 1
ATOM 2488 C C . SER A 1 320 ? 4.550 3.008 49.715 1.00 35.81 320 SER A C 1
ATOM 2490 O O . SER A 1 320 ? 3.420 2.741 49.304 1.00 35.81 320 SER A O 1
ATOM 2492 N N . ASP A 1 321 ? 5.402 3.815 49.099 1.00 38.56 321 ASP A N 1
ATOM 2493 C CA . ASP A 1 321 ? 5.255 4.484 47.819 1.00 38.56 321 ASP A CA 1
ATOM 2494 C C . ASP A 1 321 ? 5.201 3.491 46.651 1.00 38.56 321 ASP A C 1
ATOM 2496 O O . ASP A 1 321 ? 5.884 2.468 46.659 1.00 38.56 321 ASP A O 1
ATOM 2500 N N . SER A 1 322 ? 4.430 3.816 45.612 1.00 37.34 322 SER A N 1
ATOM 2501 C CA . SER A 1 322 ? 4.518 3.152 44.308 1.00 37.34 322 SER A CA 1
ATOM 2502 C C . SER A 1 322 ? 3.900 4.039 43.226 1.00 37.34 322 SER A C 1
ATOM 2504 O O . SER A 1 322 ? 2.697 4.011 42.982 1.00 37.34 322 SER A O 1
ATOM 2506 N N . GLU A 1 323 ? 4.770 4.872 42.663 1.00 33.59 323 GLU A N 1
ATOM 2507 C CA . GLU A 1 323 ? 4.905 5.258 41.253 1.00 33.59 323 GLU A CA 1
ATOM 2508 C C . GLU A 1 323 ? 3.636 5.450 40.404 1.00 33.59 323 GLU A C 1
ATOM 2510 O O . GLU A 1 323 ? 2.861 4.553 40.086 1.00 33.59 323 GLU A O 1
ATOM 2515 N N . SER A 1 324 ? 3.490 6.704 39.992 1.00 37.25 324 SER A N 1
ATOM 2516 C CA . SER A 1 324 ? 2.513 7.244 39.064 1.00 37.25 324 SER A CA 1
ATOM 2517 C C . SER A 1 324 ? 2.667 6.682 37.648 1.00 37.25 324 SER A C 1
ATOM 2519 O O . SER A 1 324 ? 3.597 7.053 36.930 1.00 37.25 324 SER A O 1
ATOM 2521 N N . ASP A 1 325 ? 1.680 5.900 37.219 1.00 36.09 325 ASP A N 1
ATOM 2522 C CA . ASP A 1 325 ? 1.420 5.586 35.815 1.00 36.09 325 ASP A CA 1
ATOM 2523 C C . ASP A 1 325 ? 0.980 6.848 35.056 1.00 36.09 325 ASP A C 1
ATOM 2525 O O . ASP A 1 325 ? -0.174 7.290 35.107 1.00 36.09 325 ASP A O 1
ATOM 2529 N N . SER A 1 326 ? 1.920 7.443 34.329 1.00 48.62 326 SER A N 1
ATOM 2530 C CA . SER A 1 326 ? 1.658 8.429 33.288 1.00 48.62 326 SER A CA 1
ATOM 2531 C C . SER A 1 326 ? 1.444 7.712 31.954 1.00 48.62 326 SER A C 1
ATOM 2533 O O . SER A 1 326 ? 2.426 7.383 31.305 1.00 48.62 326 SER A O 1
ATOM 2535 N N . GLU A 1 327 ? 0.196 7.459 31.549 1.00 41.00 327 GLU A N 1
ATOM 2536 C CA . GLU A 1 327 ? -0.220 7.323 30.136 1.00 41.00 327 GLU A CA 1
ATOM 2537 C C . GLU A 1 327 ? -1.724 7.004 30.057 1.00 41.00 327 GLU A C 1
ATOM 2539 O O . GLU A 1 327 ? -2.130 5.847 30.088 1.00 41.00 327 GLU A O 1
ATOM 2544 N N . CYS A 1 328 ? -2.578 8.030 29.955 1.00 37.19 328 CYS A N 1
ATOM 2545 C CA . CYS A 1 328 ? -3.977 7.892 29.515 1.00 37.19 328 CYS A CA 1
ATOM 2546 C C . CYS A 1 328 ? -4.531 9.234 28.985 1.00 37.19 328 CYS A C 1
ATOM 2548 O O . CYS A 1 328 ? -5.589 9.694 29.410 1.00 37.19 328 CYS A O 1
ATOM 2550 N N . ASP A 1 329 ? -3.837 9.858 28.030 1.00 37.62 329 ASP A N 1
ATOM 2551 C CA . ASP A 1 329 ? -4.356 11.009 27.273 1.00 37.62 329 ASP A CA 1
ATOM 2552 C C . ASP A 1 329 ? -5.132 10.534 26.032 1.00 37.62 329 ASP A C 1
ATOM 2554 O O . ASP A 1 329 ? -4.695 10.673 24.890 1.00 37.62 329 ASP A O 1
ATOM 2558 N N . LEU A 1 330 ? -6.310 9.942 26.251 1.00 46.97 330 LEU A N 1
ATOM 2559 C CA . LEU A 1 330 ? -7.303 9.717 25.194 1.00 46.97 330 LEU A CA 1
ATOM 2560 C C . LEU A 1 330 ? -8.549 10.568 25.473 1.00 46.97 330 LEU A C 1
ATOM 2562 O O . LEU A 1 330 ? -8.937 10.722 26.635 1.00 46.97 330 LEU A O 1
ATOM 2566 N N . PRO A 1 331 ? -9.199 11.129 24.436 1.00 33.66 331 PRO A N 1
ATOM 2567 C CA . PRO A 1 331 ? -10.304 12.058 24.624 1.00 33.66 331 PRO A CA 1
ATOM 2568 C C . PRO A 1 331 ? -11.512 11.338 25.233 1.00 33.66 331 PRO A C 1
ATOM 2570 O O . PRO A 1 331 ? -12.206 10.569 24.571 1.00 33.66 331 PRO A O 1
ATOM 2573 N N . LEU A 1 332 ? -11.771 11.606 26.514 1.00 40.34 332 LEU A N 1
ATOM 2574 C CA . LEU A 1 332 ? -13.026 11.266 27.176 1.00 40.34 332 LEU A CA 1
ATOM 2575 C C . LEU A 1 332 ? -14.161 12.034 26.484 1.00 40.34 332 LEU A C 1
ATOM 2577 O O . LEU A 1 332 ? -14.147 13.265 26.452 1.00 40.34 332 LEU A O 1
ATOM 2581 N N . SER A 1 333 ? -15.176 11.333 25.975 1.00 42.94 333 SER A N 1
ATOM 2582 C CA . SER A 1 333 ? -16.449 11.963 25.617 1.00 42.94 333 SER A CA 1
ATOM 2583 C C . SER A 1 333 ? -17.147 12.394 26.911 1.00 42.94 333 SER A C 1
ATOM 2585 O O . SER A 1 333 ? -17.817 11.597 27.568 1.00 42.94 333 SER A O 1
ATOM 2587 N N . VAL A 1 334 ? -16.933 13.639 27.336 1.00 37.22 334 VAL A N 1
ATOM 2588 C CA . VAL A 1 334 ? -17.580 14.204 28.525 1.00 37.22 334 VAL A CA 1
ATOM 2589 C C . VAL A 1 334 ? -18.991 14.648 28.144 1.00 37.22 334 VAL A C 1
ATOM 2591 O O . VAL A 1 334 ? -19.181 15.729 27.593 1.00 37.22 334 VAL A O 1
ATOM 2594 N N . LEU A 1 335 ? -19.995 13.835 28.469 1.00 38.34 335 LEU A N 1
ATOM 2595 C CA . LEU A 1 335 ? -21.377 14.307 28.551 1.00 38.34 335 LEU A CA 1
ATOM 2596 C C . LEU A 1 335 ? -21.523 15.136 29.825 1.00 38.34 335 LEU A C 1
ATOM 2598 O O . LEU A 1 335 ? -21.742 14.618 30.916 1.00 38.34 335 LEU A O 1
ATOM 2602 N N . GLN A 1 336 ? -21.333 16.444 29.693 1.00 36.88 336 GLN A N 1
ATOM 2603 C CA . GLN A 1 336 ? -21.561 17.385 30.779 1.00 36.88 336 GLN A CA 1
ATOM 2604 C C . GLN A 1 336 ? -23.033 17.811 30.753 1.00 36.88 336 GLN A C 1
ATOM 2606 O O . GLN A 1 336 ? -23.379 18.831 30.162 1.00 36.88 336 GLN A O 1
ATOM 2611 N N . MET A 1 337 ? -23.913 17.028 31.380 1.00 43.25 337 MET A N 1
ATOM 2612 C CA . MET A 1 337 ? -25.287 17.468 31.632 1.00 43.25 337 MET A CA 1
ATOM 2613 C C . MET A 1 337 ? -25.251 18.547 32.719 1.00 43.25 337 MET A C 1
ATOM 2615 O O . MET A 1 337 ? -25.095 18.267 33.904 1.00 43.25 337 MET A O 1
ATOM 2619 N N . LYS A 1 338 ? -25.309 19.814 32.299 1.00 33.78 338 LYS A N 1
ATOM 2620 C CA . LYS A 1 338 ? -25.517 20.947 33.202 1.00 33.78 338 LYS A CA 1
ATOM 2621 C C . LYS A 1 338 ? -27.009 21.078 33.471 1.00 33.78 338 LYS A C 1
ATOM 2623 O O . LYS A 1 338 ? -27.782 21.273 32.536 1.00 33.78 338 LYS A O 1
ATOM 2628 N N . MET A 1 339 ? -27.393 21.054 34.742 1.00 33.56 339 MET A N 1
ATOM 2629 C CA . MET A 1 339 ? -28.652 21.663 35.156 1.00 33.56 339 MET A CA 1
ATOM 2630 C C . MET A 1 339 ? -28.599 23.158 34.812 1.00 33.56 339 MET A C 1
ATOM 2632 O O . MET A 1 339 ? -27.581 23.823 35.016 1.00 33.56 339 MET A O 1
ATOM 2636 N N . ALA A 1 340 ? -29.654 23.639 34.159 1.00 36.19 340 ALA A N 1
ATOM 2637 C CA . ALA A 1 340 ? -29.697 24.934 33.497 1.00 36.19 340 ALA A CA 1
ATOM 2638 C C . ALA A 1 340 ? -29.498 26.105 34.471 1.00 36.19 340 ALA A C 1
ATOM 2640 O O . ALA A 1 340 ? -30.194 26.167 35.478 1.00 36.19 340 ALA A O 1
ATOM 2641 N N . GLN A 1 341 ? -28.623 27.059 34.113 1.00 34.62 341 GLN A N 1
ATOM 2642 C CA . GLN A 1 341 ? -28.772 28.493 34.411 1.00 34.62 341 GLN A CA 1
ATOM 2643 C C . GLN A 1 341 ? -27.759 29.367 33.623 1.00 34.62 341 GLN A C 1
ATOM 2645 O O . GLN A 1 341 ? -26.551 29.217 33.754 1.00 34.62 341 GLN A O 1
ATOM 2650 N N . ASN A 1 342 ? -28.335 30.262 32.808 1.00 35.41 342 ASN A N 1
ATOM 2651 C CA . ASN A 1 342 ? -27.944 31.609 32.345 1.00 35.41 342 ASN A CA 1
ATOM 2652 C C . ASN A 1 342 ? -26.566 31.980 31.722 1.00 35.41 342 ASN A C 1
ATOM 2654 O O . ASN A 1 342 ? -25.503 31.692 32.254 1.00 35.41 342 ASN A O 1
ATOM 2658 N N . LYS A 1 343 ? -26.704 32.733 30.609 1.00 43.84 343 LYS A N 1
ATOM 2659 C CA . LYS A 1 343 ? -25.849 33.714 29.889 1.00 43.84 343 LYS A CA 1
ATOM 2660 C C . LYS A 1 343 ? -24.337 33.769 30.164 1.00 43.84 343 LYS A C 1
ATOM 2662 O O . LYS A 1 343 ? -23.932 34.110 31.264 1.00 43.84 343 LYS A O 1
ATOM 2667 N N . ASP A 1 344 ? -23.539 33.671 29.091 1.00 36.34 344 ASP A N 1
ATOM 2668 C CA . ASP A 1 344 ? -22.617 34.766 28.735 1.00 36.34 344 ASP A CA 1
ATOM 2669 C C . ASP A 1 344 ? -22.033 34.662 27.315 1.00 36.34 344 ASP A C 1
ATOM 2671 O O . ASP A 1 344 ? -21.636 33.600 26.835 1.00 36.34 344 ASP A O 1
ATOM 2675 N N . THR A 1 345 ? -21.983 35.817 26.655 1.00 45.56 345 THR A N 1
ATOM 2676 C CA . THR A 1 345 ? -21.381 36.099 25.347 1.00 45.56 345 THR A CA 1
ATOM 2677 C C . THR A 1 345 ? -19.872 36.309 25.479 1.00 45.56 345 THR A C 1
ATOM 2679 O O . THR A 1 345 ? -19.444 37.190 26.224 1.00 45.56 345 THR A O 1
ATOM 2682 N N . ARG A 1 346 ? -19.052 35.574 24.716 1.00 39.19 346 ARG A N 1
ATOM 2683 C CA . ARG A 1 346 ? -17.616 35.868 24.560 1.00 39.19 346 ARG A CA 1
ATOM 2684 C C . ARG A 1 346 ? -17.239 35.924 23.083 1.00 39.19 346 ARG A C 1
ATOM 2686 O O . ARG A 1 346 ? -17.425 34.952 22.361 1.00 39.19 346 ARG A O 1
ATOM 2693 N N . ASP A 1 347 ? -16.746 37.090 22.683 1.00 43.06 347 ASP A N 1
ATOM 2694 C CA . ASP A 1 347 ? -16.253 37.473 21.360 1.00 43.06 347 ASP A CA 1
ATOM 2695 C C . ASP A 1 347 ? -14.801 36.992 21.169 1.00 43.06 347 ASP A C 1
ATOM 2697 O O . ASP A 1 347 ? -13.964 37.170 22.056 1.00 43.06 347 ASP A O 1
ATOM 2701 N N . TRP A 1 348 ? -14.523 36.348 20.033 1.00 44.03 348 TRP A N 1
ATOM 2702 C CA . TRP A 1 348 ? -13.244 35.701 19.698 1.00 44.03 348 TRP A CA 1
ATOM 2703 C C . TRP A 1 348 ? -12.430 3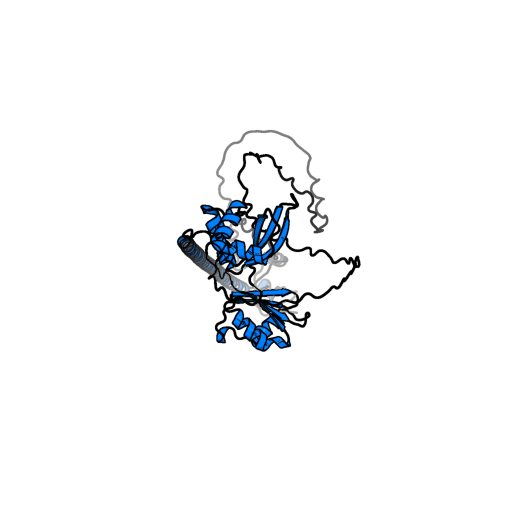6.485 18.656 1.00 44.03 348 TRP A C 1
ATOM 2705 O O . TRP A 1 348 ? -11.440 35.979 18.134 1.00 44.03 348 TRP A O 1
ATOM 2715 N N . SER A 1 349 ? -12.795 37.726 18.326 1.00 41.31 349 SER A N 1
ATOM 2716 C CA . SER A 1 349 ? -12.195 38.437 17.188 1.00 41.31 349 SER A CA 1
ATOM 2717 C C . SER A 1 349 ? -10.790 39.031 17.424 1.00 41.31 349 SER A C 1
ATOM 2719 O O . SER A 1 349 ? -10.405 39.984 16.741 1.00 41.31 349 SER A O 1
ATOM 2721 N N . LYS A 1 350 ? -10.001 38.533 18.382 1.00 47.28 350 LYS A N 1
ATOM 2722 C CA . LYS A 1 350 ? -8.649 39.050 18.650 1.00 47.28 350 LYS A CA 1
ATOM 2723 C C . LYS A 1 350 ? -7.665 37.937 18.986 1.00 47.28 350 LYS A C 1
ATOM 2725 O O . LYS A 1 350 ? -7.321 37.785 20.148 1.00 47.28 350 LYS A O 1
ATOM 2730 N N . ASP A 1 351 ? -7.135 37.252 17.973 1.00 42.78 351 ASP A N 1
ATOM 2731 C CA . ASP A 1 351 ? -5.825 36.609 18.104 1.00 42.78 351 ASP A CA 1
ATOM 2732 C C . ASP A 1 351 ? -4.994 36.628 16.804 1.00 42.78 351 ASP A C 1
ATOM 2734 O O . ASP A 1 351 ? -5.309 36.004 15.798 1.00 42.78 351 ASP A O 1
ATOM 2738 N N . ARG A 1 352 ? -3.934 37.443 16.893 1.00 40.72 352 ARG A N 1
ATOM 2739 C CA . ARG A 1 352 ? -2.539 37.305 16.426 1.00 40.72 352 ARG A CA 1
ATOM 2740 C C . ARG A 1 352 ? -2.243 36.704 15.040 1.00 40.72 352 ARG A C 1
ATOM 2742 O O . ARG A 1 352 ? -2.339 35.506 14.807 1.00 40.72 352 ARG A O 1
ATOM 2749 N N . VAL A 1 353 ? -1.661 37.558 14.192 1.00 46.94 353 VAL A N 1
ATOM 2750 C CA . VAL A 1 353 ? -0.925 37.203 12.965 1.00 46.94 353 VAL A CA 1
ATOM 2751 C C . VAL A 1 353 ? 0.378 36.453 13.319 1.00 46.94 353 VAL A C 1
ATOM 2753 O O . VAL A 1 353 ? 1.114 36.928 14.193 1.00 46.94 353 VAL A O 1
ATOM 2756 N N . PRO A 1 354 ? 0.711 35.323 12.662 1.00 44.78 354 PRO A N 1
ATOM 2757 C CA . PRO A 1 354 ? 1.971 34.611 12.885 1.00 44.78 354 PRO A CA 1
ATOM 2758 C C . PRO A 1 354 ? 3.171 35.392 12.328 1.00 44.78 354 PRO A C 1
ATOM 2760 O O . PRO A 1 354 ? 3.098 35.954 11.238 1.00 44.78 354 PRO A O 1
ATOM 2763 N N . LYS A 1 355 ? 4.294 35.407 13.054 1.00 46.88 355 LYS A N 1
ATOM 2764 C CA . LYS A 1 355 ? 5.580 35.906 12.535 1.00 46.88 355 LYS A CA 1
ATOM 2765 C C . LYS A 1 355 ? 6.295 34.801 11.757 1.00 46.88 355 LYS A C 1
ATOM 2767 O O . LYS A 1 355 ? 6.332 33.663 12.216 1.00 46.88 355 LYS A O 1
ATOM 2772 N N . GLU A 1 356 ? 6.885 35.161 10.620 1.00 44.84 356 GLU A N 1
ATOM 2773 C CA . GLU A 1 356 ? 7.700 34.255 9.805 1.00 44.84 356 GLU A CA 1
ATOM 2774 C C . GLU A 1 356 ? 8.998 33.837 10.522 1.00 44.84 356 GLU A C 1
ATOM 2776 O O . GLU A 1 356 ? 9.607 34.660 11.220 1.00 44.84 356 GLU A O 1
ATOM 2781 N N . PRO A 1 357 ? 9.449 32.582 10.343 1.00 49.00 357 PRO A N 1
ATOM 2782 C CA . PRO A 1 357 ? 10.696 32.107 10.916 1.00 49.00 357 PRO A CA 1
ATOM 2783 C C . PRO A 1 357 ? 11.895 32.656 10.135 1.00 49.00 357 PRO A C 1
ATOM 2785 O O . PRO A 1 357 ? 12.012 32.468 8.925 1.00 49.00 357 PRO A O 1
ATOM 2788 N N . ARG A 1 358 ? 12.804 33.319 10.855 1.00 44.59 358 ARG A N 1
ATOM 2789 C CA . ARG A 1 358 ? 14.177 33.555 10.403 1.00 44.59 358 ARG A CA 1
ATOM 2790 C C . ARG A 1 358 ? 15.020 32.342 10.787 1.00 44.59 358 ARG A C 1
ATOM 2792 O O . ARG A 1 358 ? 14.789 31.753 11.837 1.00 44.59 358 ARG A O 1
ATOM 2799 N N . ASP A 1 359 ? 15.981 32.039 9.923 1.00 46.47 359 ASP A N 1
ATOM 2800 C CA . ASP A 1 359 ? 17.060 31.057 10.082 1.00 46.47 359 ASP A CA 1
ATOM 2801 C C . ASP A 1 359 ? 16.745 29.635 9.589 1.00 46.47 359 ASP A C 1
ATOM 2803 O O . ASP A 1 359 ? 16.484 28.707 10.348 1.00 46.47 359 ASP A O 1
ATOM 2807 N N . PHE A 1 360 ? 16.875 29.459 8.270 1.00 37.38 360 PHE A N 1
ATOM 2808 C CA . PHE A 1 360 ? 17.327 28.197 7.687 1.00 37.38 360 PHE A CA 1
ATOM 2809 C C . PHE A 1 360 ? 18.766 28.380 7.200 1.00 37.38 360 PHE A C 1
ATOM 2811 O O . PHE A 1 360 ? 19.024 29.074 6.216 1.00 37.38 360 PHE A O 1
ATOM 2818 N N . ILE A 1 361 ? 19.701 27.761 7.915 1.00 41.53 361 ILE A N 1
ATOM 2819 C CA . ILE A 1 361 ? 21.071 27.534 7.458 1.00 41.53 361 ILE A CA 1
ATOM 2820 C C . ILE A 1 361 ? 21.011 26.333 6.510 1.00 41.53 361 ILE A C 1
ATOM 2822 O O . ILE A 1 361 ? 20.582 25.251 6.908 1.00 41.53 361 ILE A O 1
ATOM 2826 N N . ALA A 1 362 ? 21.397 26.529 5.250 1.00 39.94 362 ALA A N 1
ATOM 2827 C CA . ALA A 1 362 ? 21.575 25.440 4.300 1.00 39.94 362 ALA A CA 1
ATOM 2828 C C . ALA A 1 362 ? 23.012 24.912 4.405 1.00 39.94 362 ALA A C 1
ATOM 2830 O O . ALA A 1 362 ? 23.959 25.564 3.964 1.00 39.94 362 ALA A O 1
ATOM 2831 N N . ASP A 1 363 ? 23.151 23.717 4.975 1.00 42.31 363 ASP A N 1
ATOM 2832 C CA . ASP A 1 363 ? 24.339 22.876 4.851 1.00 42.31 363 ASP A CA 1
ATOM 2833 C C . ASP A 1 363 ? 24.479 22.397 3.398 1.00 42.31 363 ASP A C 1
ATOM 2835 O O . ASP A 1 363 ? 23.919 21.378 3.000 1.00 42.31 363 ASP A O 1
ATOM 2839 N N . ALA A 1 364 ? 25.225 23.145 2.589 1.00 37.84 364 ALA A N 1
ATOM 2840 C CA . ALA A 1 364 ? 25.908 22.632 1.403 1.00 37.84 364 ALA A CA 1
ATOM 2841 C C . ALA A 1 364 ? 27.012 23.617 1.000 1.00 37.84 364 ALA A C 1
ATOM 2843 O O . ALA A 1 364 ? 26.776 24.608 0.310 1.00 37.84 364 ALA A O 1
ATOM 2844 N N . GLY A 1 365 ? 28.233 23.350 1.461 1.00 43.50 365 GLY A N 1
ATOM 2845 C CA . GLY A 1 365 ? 29.414 24.106 1.072 1.00 43.50 365 GLY A CA 1
ATOM 2846 C C . GLY A 1 365 ? 29.727 23.952 -0.416 1.00 43.50 365 GLY A C 1
ATOM 2847 O O . GLY A 1 365 ? 30.055 22.860 -0.871 1.00 43.50 365 GLY A O 1
ATOM 2848 N N . ILE A 1 366 ? 29.686 25.065 -1.149 1.00 33.75 366 ILE A N 1
ATOM 2849 C CA . ILE A 1 366 ? 30.426 25.276 -2.398 1.00 33.75 366 ILE A CA 1
ATOM 2850 C C . ILE A 1 366 ? 30.964 26.709 -2.349 1.00 33.75 366 ILE A C 1
ATOM 2852 O O . ILE A 1 366 ? 30.215 27.680 -2.401 1.00 33.75 366 ILE A O 1
ATOM 2856 N N . THR A 1 367 ? 32.277 26.826 -2.189 1.00 38.41 367 THR A N 1
ATOM 2857 C CA . THR A 1 367 ? 33.020 28.084 -2.090 1.00 38.41 367 THR A CA 1
ATOM 2858 C C . THR A 1 367 ? 33.277 28.715 -3.462 1.00 38.41 367 THR A C 1
ATOM 2860 O O . THR A 1 367 ? 33.837 28.077 -4.349 1.00 38.41 367 THR A O 1
ATOM 2863 N N . ASP A 1 368 ? 32.900 29.988 -3.584 1.00 39.59 368 ASP A N 1
ATOM 2864 C CA . ASP A 1 368 ? 33.625 31.118 -4.188 1.00 39.59 368 ASP A CA 1
ATOM 2865 C C . ASP A 1 368 ? 34.645 30.865 -5.321 1.00 39.59 368 ASP A C 1
ATOM 2867 O O . ASP A 1 368 ? 35.854 30.902 -5.105 1.00 39.59 368 ASP A O 1
ATOM 2871 N N . ILE A 1 369 ? 34.162 30.802 -6.569 1.00 40.22 369 ILE A N 1
ATOM 2872 C CA . ILE A 1 369 ? 34.902 31.256 -7.767 1.00 40.22 369 ILE A CA 1
ATOM 2873 C C . ILE A 1 369 ? 33.913 31.939 -8.728 1.00 40.22 369 ILE A C 1
ATOM 2875 O O . ILE A 1 369 ? 33.564 31.388 -9.763 1.00 40.22 369 ILE A O 1
ATOM 2879 N N . ALA A 1 370 ? 33.406 33.126 -8.376 1.00 34.81 370 ALA A N 1
ATOM 2880 C CA . ALA A 1 370 ? 32.697 34.009 -9.320 1.00 34.81 370 ALA A CA 1
ATOM 2881 C C . ALA A 1 370 ? 32.514 35.432 -8.756 1.00 34.81 370 ALA A C 1
ATOM 2883 O O . ALA A 1 370 ? 31.405 35.945 -8.660 1.00 34.81 370 ALA A O 1
ATOM 2884 N N . LYS A 1 371 ? 33.600 36.096 -8.352 1.00 34.53 371 LYS A N 1
ATOM 2885 C CA . LYS A 1 371 ? 33.603 37.551 -8.105 1.00 34.53 371 LYS A CA 1
ATOM 2886 C C . LYS A 1 371 ? 34.886 38.165 -8.641 1.00 34.53 371 LYS A C 1
ATOM 2888 O O . LYS A 1 371 ? 35.743 38.609 -7.882 1.00 34.53 371 LYS A O 1
ATOM 2893 N N . LYS A 1 372 ? 35.054 38.134 -9.963 1.00 35.75 372 LYS A N 1
ATOM 2894 C CA . LYS A 1 372 ? 36.144 38.856 -10.627 1.00 35.75 372 LYS A CA 1
ATOM 2895 C C . LYS A 1 372 ? 35.877 39.103 -12.113 1.00 35.75 372 LYS A C 1
ATOM 2897 O O . LYS A 1 372 ? 36.739 38.810 -12.918 1.00 35.75 372 LYS A O 1
ATOM 2902 N N . GLU A 1 373 ? 34.715 39.643 -12.490 1.00 35.50 373 GLU A N 1
ATOM 2903 C CA . GLU A 1 373 ? 34.537 40.102 -13.884 1.00 35.50 373 GLU A CA 1
ATOM 2904 C C . GLU A 1 373 ? 33.432 41.152 -14.116 1.00 35.50 373 GLU A C 1
ATOM 2906 O O . GLU A 1 373 ? 32.904 41.262 -15.213 1.00 35.50 373 GLU A O 1
ATOM 2911 N N . GLU A 1 374 ? 33.109 41.988 -13.120 1.00 32.62 374 GLU A N 1
ATOM 2912 C CA . GLU A 1 374 ? 32.110 43.070 -13.289 1.00 32.62 374 GLU A CA 1
ATOM 2913 C C . GLU A 1 374 ? 32.617 44.480 -12.944 1.00 32.62 374 GLU A C 1
ATOM 2915 O O . GLU A 1 374 ? 31.842 45.403 -12.737 1.00 32.62 374 GLU A O 1
ATOM 2920 N N . ASN A 1 375 ? 33.935 44.693 -12.947 1.00 31.78 375 ASN A N 1
ATOM 2921 C CA . ASN A 1 375 ? 34.526 46.026 -12.785 1.00 31.78 375 ASN A CA 1
ATOM 2922 C C . ASN A 1 375 ? 35.506 46.344 -13.917 1.00 31.78 375 ASN A C 1
ATOM 2924 O O . ASN A 1 375 ? 36.682 46.594 -13.675 1.00 31.78 375 ASN A O 1
ATOM 2928 N N . PHE A 1 376 ? 35.040 46.325 -15.168 1.00 34.25 376 PHE A N 1
ATOM 2929 C CA . PHE A 1 376 ? 35.766 46.979 -16.261 1.00 34.25 376 PHE A CA 1
ATOM 2930 C C . PHE A 1 376 ? 34.856 47.299 -17.453 1.00 34.25 376 PHE A C 1
ATOM 2932 O O . PHE A 1 376 ? 34.943 46.657 -18.494 1.00 34.25 376 PHE A O 1
ATOM 2939 N N . ARG A 1 377 ? 33.973 48.296 -17.301 1.00 32.78 377 ARG A N 1
ATOM 2940 C CA . ARG A 1 377 ? 33.579 49.253 -18.362 1.00 32.78 377 ARG A CA 1
ATOM 2941 C C . ARG A 1 377 ? 32.489 50.196 -17.851 1.00 32.78 377 ARG A C 1
ATOM 2943 O O . ARG A 1 377 ? 31.297 49.955 -17.978 1.00 32.78 377 ARG A O 1
ATOM 2950 N N . SER A 1 378 ? 32.923 51.320 -17.301 1.00 32.31 378 SER A N 1
ATOM 2951 C CA . SER A 1 378 ? 32.127 52.545 -17.273 1.00 32.31 378 SER A CA 1
ATOM 2952 C C . SER A 1 378 ? 33.074 53.724 -17.398 1.00 32.31 378 SER A C 1
ATOM 2954 O O . SER A 1 378 ? 33.752 54.102 -16.446 1.00 32.31 378 SER A O 1
ATOM 2956 N N . SER A 1 379 ? 33.172 54.278 -18.604 1.00 32.69 379 SER A N 1
ATOM 2957 C CA . SER A 1 379 ? 33.496 55.692 -18.805 1.00 32.69 379 SER A CA 1
ATOM 2958 C C . SER A 1 379 ? 33.172 56.119 -20.239 1.00 32.69 379 SER A C 1
ATOM 2960 O O . SER A 1 379 ? 33.693 55.534 -21.183 1.00 32.69 379 SER A O 1
ATOM 2962 N N . ARG A 1 380 ? 32.414 57.226 -20.326 1.00 31.34 380 ARG A N 1
ATOM 2963 C CA . ARG A 1 380 ? 32.182 58.128 -21.478 1.00 31.34 380 ARG A CA 1
ATOM 2964 C C . ARG A 1 380 ? 31.225 57.605 -22.564 1.00 31.34 380 ARG A C 1
ATOM 2966 O O . ARG A 1 380 ? 31.360 56.480 -23.005 1.00 31.34 380 ARG A O 1
ATOM 2973 N N . THR A 1 381 ? 30.244 58.359 -23.064 1.00 31.72 381 THR A N 1
ATOM 2974 C CA . THR A 1 381 ? 29.907 59.791 -22.939 1.00 31.72 381 THR A CA 1
ATOM 2975 C C . THR A 1 381 ? 28.457 60.012 -23.388 1.00 31.72 381 THR A C 1
ATOM 2977 O O . THR A 1 381 ? 27.930 59.265 -24.201 1.00 31.72 381 THR A O 1
ATOM 2980 N N . SER A 1 382 ? 27.873 61.071 -22.838 1.00 33.88 382 SER A N 1
ATOM 2981 C CA . SER A 1 382 ? 26.628 61.776 -23.164 1.00 33.88 382 SER A CA 1
ATOM 2982 C C . SER A 1 382 ? 26.248 61.927 -24.646 1.00 33.88 382 SER A C 1
ATOM 2984 O O . SER A 1 382 ? 27.120 62.219 -25.461 1.00 33.88 382 SER A O 1
ATOM 2986 N N . GLY A 1 383 ? 24.935 61.994 -24.914 1.00 31.22 383 GLY A N 1
ATOM 2987 C CA . GLY A 1 383 ? 24.390 63.008 -25.828 1.00 31.22 383 GLY A CA 1
ATOM 2988 C C . GLY A 1 383 ? 23.255 62.587 -26.765 1.00 31.22 383 GLY A C 1
ATOM 2989 O O . GLY A 1 383 ? 23.474 61.804 -27.678 1.00 31.22 383 GLY A O 1
ATOM 2990 N N . THR A 1 384 ? 22.118 63.272 -26.583 1.00 32.66 384 THR A N 1
ATOM 2991 C CA . THR A 1 384 ? 21.089 63.689 -27.565 1.00 32.66 384 THR A CA 1
ATOM 2992 C C . THR A 1 384 ? 20.055 62.688 -28.099 1.00 32.66 384 THR A C 1
ATOM 2994 O O . THR A 1 384 ? 20.346 61.798 -28.890 1.00 32.66 384 THR A O 1
ATOM 2997 N N . GLU A 1 385 ? 18.809 62.958 -27.688 1.00 39.00 385 GLU A N 1
ATOM 2998 C CA . GLU A 1 385 ? 17.542 62.668 -28.369 1.00 39.00 385 GLU A CA 1
ATOM 2999 C C . GLU A 1 385 ? 17.526 63.202 -29.809 1.00 39.00 385 GLU A C 1
ATOM 3001 O O . GLU A 1 385 ? 17.971 64.327 -30.035 1.00 39.00 385 GLU A O 1
ATOM 3006 N N . GLN A 1 386 ? 16.935 62.438 -30.738 1.00 33.72 386 GLN A N 1
ATOM 3007 C CA . GLN A 1 386 ? 16.052 62.950 -31.797 1.00 33.72 386 GLN A CA 1
ATOM 3008 C C . GLN A 1 386 ? 15.356 61.805 -32.561 1.00 33.72 386 GLN A C 1
ATOM 3010 O O . GLN A 1 386 ? 15.995 60.854 -33.001 1.00 33.72 386 GLN A O 1
ATOM 3015 N N . ASP A 1 387 ? 14.032 61.941 -32.659 1.00 33.19 387 ASP A N 1
ATOM 3016 C CA . ASP A 1 387 ? 13.123 61.615 -33.767 1.00 33.19 387 ASP A CA 1
ATOM 3017 C C . ASP A 1 387 ? 13.295 60.304 -34.563 1.00 33.19 387 ASP A C 1
ATOM 3019 O O . ASP A 1 387 ? 14.182 60.141 -35.399 1.00 33.19 387 ASP A O 1
ATOM 3023 N N . GLY A 1 388 ? 12.314 59.404 -34.402 1.00 39.59 388 GLY A N 1
ATOM 3024 C CA . GLY A 1 388 ? 12.007 58.362 -35.391 1.00 39.59 388 GLY A CA 1
ATOM 3025 C C . GLY A 1 388 ? 11.360 58.960 -36.648 1.00 39.59 388 GLY A C 1
ATOM 3026 O O . GLY A 1 388 ? 10.633 59.951 -36.548 1.00 39.59 388 GLY A O 1
ATOM 3027 N N . PRO A 1 389 ? 11.620 58.394 -37.843 1.00 42.06 389 PRO A N 1
ATOM 3028 C CA . PRO A 1 389 ? 10.632 57.509 -38.494 1.00 42.06 389 PRO A CA 1
ATOM 3029 C C . PRO A 1 389 ? 11.306 56.482 -39.454 1.00 42.06 389 PRO A C 1
ATOM 3031 O O . PRO A 1 389 ? 12.520 56.309 -39.418 1.00 42.06 389 PRO A O 1
ATOM 3034 N N . PRO A 1 390 ? 10.583 55.880 -40.417 1.00 43.44 390 PRO A N 1
ATOM 3035 C CA . PRO A 1 390 ? 9.521 54.892 -40.299 1.00 43.44 390 PRO A CA 1
ATOM 3036 C C . PRO A 1 390 ? 10.013 53.480 -40.694 1.00 43.44 390 PRO A C 1
ATOM 3038 O O . PRO A 1 390 ? 11.105 53.280 -41.219 1.00 43.44 390 PRO A O 1
ATOM 3041 N N . ILE A 1 391 ? 9.156 52.489 -40.456 1.00 45.59 391 ILE A N 1
ATOM 3042 C CA . ILE A 1 391 ? 9.327 51.092 -40.868 1.00 45.59 391 ILE A CA 1
ATOM 3043 C C . ILE A 1 391 ? 9.453 51.020 -42.399 1.00 45.59 391 ILE A C 1
ATOM 3045 O O . ILE A 1 391 ? 8.528 51.403 -43.114 1.00 45.59 391 ILE A O 1
ATOM 3049 N N . VAL A 1 392 ? 10.586 50.508 -42.886 1.00 35.50 392 VAL A N 1
ATOM 3050 C CA . VAL A 1 392 ? 10.810 50.138 -44.290 1.00 35.50 392 VAL A CA 1
ATOM 3051 C C . VAL A 1 392 ? 11.044 48.632 -44.348 1.00 35.50 392 VAL A C 1
ATOM 3053 O O . VAL A 1 392 ? 11.951 48.105 -43.702 1.00 35.50 392 VAL A O 1
ATOM 3056 N N . GLU A 1 393 ? 10.197 47.949 -45.117 1.00 48.03 393 GLU A N 1
ATOM 3057 C CA . GLU A 1 393 ? 10.335 46.544 -45.494 1.00 48.03 393 GLU A CA 1
ATOM 3058 C C . GLU A 1 393 ? 11.681 46.312 -46.200 1.00 48.03 393 GLU A C 1
ATOM 3060 O O . GLU A 1 393 ? 11.973 46.898 -47.242 1.00 48.03 393 GLU A O 1
ATOM 3065 N N . GLY A 1 394 ? 12.514 45.458 -45.600 1.00 31.27 394 GLY A N 1
ATOM 3066 C CA . GLY A 1 394 ? 13.829 45.077 -46.099 1.00 31.27 394 GLY A CA 1
ATOM 3067 C C . GLY A 1 394 ? 13.822 43.668 -46.683 1.00 31.27 394 GLY A C 1
ATOM 3068 O O . GLY A 1 394 ? 13.732 42.680 -45.961 1.00 31.27 394 GLY A O 1
ATOM 3069 N N . SER A 1 395 ? 13.930 43.631 -48.004 1.00 36.28 395 SER A N 1
ATOM 3070 C CA . SER A 1 395 ? 14.243 42.540 -48.929 1.00 36.28 395 SER A CA 1
ATOM 3071 C C . SER A 1 395 ? 15.121 41.390 -48.390 1.00 36.28 395 SER A C 1
ATOM 3073 O O . SER A 1 395 ? 16.025 41.622 -47.584 1.00 36.28 395 SER A O 1
ATOM 3075 N N . PRO A 1 396 ? 14.953 40.152 -48.901 1.00 36.78 396 PRO A N 1
ATOM 3076 C CA . PRO A 1 396 ? 15.797 39.022 -48.523 1.00 36.78 396 PRO A CA 1
ATOM 3077 C C . PRO A 1 396 ? 17.248 39.216 -48.991 1.00 36.78 396 PRO A C 1
ATOM 3079 O O . PRO A 1 396 ? 17.508 39.610 -50.129 1.00 36.78 396 PRO A O 1
ATOM 3082 N N . LEU A 1 397 ? 18.193 38.897 -48.103 1.00 34.25 397 LEU A N 1
ATOM 3083 C CA . LEU A 1 397 ? 19.629 38.832 -48.386 1.00 34.25 397 LEU A CA 1
ATOM 3084 C C . LEU A 1 397 ? 19.933 37.867 -49.555 1.00 34.25 397 LEU A C 1
ATOM 3086 O O . LEU A 1 397 ? 19.239 36.857 -49.720 1.00 34.25 397 LEU A O 1
ATOM 3090 N N . PRO A 1 398 ? 20.984 38.128 -50.354 1.00 32.66 398 PRO A N 1
ATOM 3091 C CA . PRO A 1 398 ? 21.332 37.293 -51.494 1.00 32.66 398 PRO A CA 1
ATOM 3092 C C . PRO A 1 398 ? 21.824 35.917 -51.030 1.00 32.66 398 PRO A C 1
ATOM 3094 O O . PRO A 1 398 ? 22.778 35.799 -50.259 1.00 32.66 398 PRO A O 1
ATOM 3097 N N . LYS A 1 399 ? 21.194 34.859 -51.548 1.00 31.89 399 LYS A N 1
ATOM 3098 C CA . LYS A 1 399 ? 21.712 33.490 -51.465 1.00 31.89 399 LYS A CA 1
ATOM 3099 C C . LYS A 1 399 ? 22.994 33.408 -52.295 1.00 31.89 399 LYS A C 1
ATOM 3101 O O . LYS A 1 399 ? 22.942 33.437 -53.522 1.00 31.89 399 LYS A O 1
ATOM 3106 N N . PHE A 1 400 ? 24.139 33.298 -51.630 1.00 29.91 400 PHE A N 1
ATOM 3107 C CA . PHE A 1 400 ? 25.390 32.912 -52.275 1.00 29.91 400 PHE A CA 1
ATOM 3108 C C . PHE A 1 400 ? 25.341 31.409 -52.586 1.00 29.91 400 PHE A C 1
ATOM 3110 O O . PHE A 1 400 ? 25.514 30.575 -51.700 1.00 29.91 400 PHE A O 1
ATOM 3117 N N . ASN A 1 401 ? 25.088 31.062 -53.850 1.00 28.72 401 ASN A N 1
ATOM 3118 C CA . ASN A 1 401 ? 25.248 29.697 -54.347 1.00 28.72 401 ASN A CA 1
ATOM 3119 C C . ASN A 1 401 ? 26.731 29.440 -54.635 1.00 28.72 401 ASN A C 1
ATOM 3121 O O . ASN A 1 401 ? 27.301 29.985 -55.574 1.00 28.72 401 ASN A O 1
ATOM 3125 N N . PHE A 1 402 ? 27.347 28.588 -53.819 1.00 32.34 402 PHE A N 1
ATOM 3126 C CA . PHE A 1 402 ? 28.729 28.128 -53.966 1.00 32.34 402 PHE A CA 1
ATOM 3127 C C . PHE A 1 402 ? 28.796 26.844 -54.811 1.00 32.34 402 PHE A C 1
ATOM 3129 O O . PHE A 1 402 ? 29.387 25.854 -54.403 1.00 32.34 402 PHE A O 1
ATOM 3136 N N . PHE A 1 403 ? 28.147 26.810 -55.972 1.00 35.44 403 PHE A N 1
ATOM 3137 C CA . PHE A 1 403 ? 28.261 25.681 -56.898 1.00 35.44 403 PHE A CA 1
ATOM 3138 C C . PHE A 1 403 ? 28.159 26.196 -58.322 1.00 35.44 403 PHE A C 1
ATOM 3140 O O . PHE A 1 403 ? 27.062 26.326 -58.835 1.00 35.44 403 PHE A O 1
ATOM 3147 N N . ASP A 1 404 ? 29.311 26.522 -58.904 1.00 33.25 404 ASP A N 1
ATOM 3148 C CA . ASP A 1 404 ? 29.591 26.357 -60.332 1.00 33.25 404 ASP A CA 1
ATOM 3149 C C . ASP A 1 404 ? 31.100 26.556 -60.552 1.00 33.25 404 ASP A C 1
ATOM 3151 O O . ASP A 1 404 ? 31.592 27.648 -60.829 1.00 33.25 404 ASP A O 1
ATOM 3155 N N . LEU A 1 405 ? 31.864 25.472 -60.377 1.00 37.31 405 LEU A N 1
ATOM 3156 C CA . LEU A 1 405 ? 33.225 25.351 -60.905 1.00 37.31 405 LEU A CA 1
ATOM 3157 C C . LEU A 1 405 ? 33.291 24.102 -61.801 1.00 37.31 405 LEU A C 1
ATOM 3159 O O . LEU A 1 405 ? 32.837 23.035 -61.382 1.00 37.31 405 LEU A O 1
ATOM 3163 N N . PRO A 1 406 ? 33.867 24.194 -63.014 1.00 33.84 406 PRO A N 1
ATOM 3164 C CA . PRO A 1 406 ? 33.837 23.131 -64.012 1.00 33.84 406 PRO A CA 1
ATOM 3165 C C . PRO A 1 406 ? 35.013 22.160 -63.819 1.00 33.84 406 PRO A C 1
ATOM 3167 O O . PRO A 1 406 ? 35.886 22.051 -64.677 1.00 33.84 406 PRO A O 1
ATOM 3170 N N . PHE A 1 407 ? 35.057 21.449 -62.691 1.00 41.62 407 PHE A N 1
ATOM 3171 C CA . PHE A 1 407 ? 36.013 20.354 -62.487 1.00 41.62 407 PHE A CA 1
ATOM 3172 C C . PHE A 1 407 ? 35.276 19.085 -62.050 1.00 41.62 407 PHE A C 1
ATOM 3174 O O . PHE A 1 407 ? 34.558 19.112 -61.047 1.00 41.62 407 PHE A O 1
ATOM 3181 N N . PRO A 1 408 ? 35.427 17.956 -62.764 1.00 40.06 408 PRO A N 1
ATOM 3182 C CA . PRO A 1 408 ? 34.746 16.732 -62.386 1.00 40.06 408 PRO A CA 1
ATOM 3183 C C . PRO A 1 408 ? 35.392 16.141 -61.121 1.00 40.06 408 PRO A C 1
ATOM 3185 O O . PRO A 1 408 ? 36.556 15.754 -61.120 1.00 40.06 408 PRO A O 1
ATOM 3188 N N . ASN A 1 409 ? 34.577 16.013 -60.070 1.00 41.84 409 ASN A N 1
ATOM 3189 C CA . ASN A 1 409 ? 34.713 15.055 -58.963 1.00 41.84 409 ASN A CA 1
ATOM 3190 C C . ASN A 1 409 ? 35.748 15.320 -57.849 1.00 41.84 409 ASN A C 1
ATOM 3192 O O . ASN A 1 409 ? 36.412 14.385 -57.403 1.00 41.84 409 ASN A O 1
ATOM 3196 N N . ILE A 1 410 ? 35.806 16.531 -57.282 1.00 42.72 410 ILE A N 1
ATOM 3197 C CA . ILE A 1 410 ? 36.364 16.719 -55.926 1.00 42.72 410 ILE A CA 1
ATOM 3198 C C . ILE A 1 410 ? 35.248 17.181 -54.986 1.00 42.72 410 ILE A C 1
ATOM 3200 O O . ILE A 1 410 ? 34.857 18.344 -54.986 1.00 42.72 410 ILE A O 1
ATOM 3204 N N . VAL A 1 411 ? 34.727 16.256 -54.174 1.00 45.22 411 VAL A N 1
ATOM 3205 C CA . VAL A 1 411 ? 33.789 16.566 -53.085 1.00 45.22 411 VAL A CA 1
ATOM 3206 C C . VAL A 1 411 ? 34.596 16.711 -51.797 1.00 45.22 411 VAL A C 1
ATOM 3208 O O . VAL A 1 411 ? 35.041 15.718 -51.225 1.00 45.22 411 VAL A O 1
ATOM 3211 N N . VAL A 1 412 ? 34.803 17.947 -51.341 1.00 41.78 412 VAL A N 1
ATOM 3212 C CA . VAL A 1 412 ? 35.379 18.223 -50.016 1.00 41.78 412 VAL A CA 1
ATOM 3213 C C . VAL A 1 412 ? 34.231 18.274 -49.007 1.00 41.78 412 VAL A C 1
ATOM 3215 O O . VAL A 1 412 ? 33.461 19.230 -48.987 1.00 41.78 412 VAL A O 1
ATOM 3218 N N . CYS A 1 413 ? 34.084 17.238 -48.179 1.00 40.53 413 CYS A N 1
ATOM 3219 C CA . CYS A 1 413 ? 33.102 17.230 -47.091 1.00 40.53 413 CYS A CA 1
ATOM 3220 C C . CYS A 1 413 ? 33.711 17.837 -45.820 1.00 40.53 413 CYS A C 1
ATOM 3222 O O . CYS A 1 413 ? 34.435 17.161 -45.089 1.00 40.53 413 CYS A O 1
ATOM 3224 N N . LEU A 1 414 ? 33.357 19.085 -45.512 1.00 32.53 414 LEU A N 1
ATOM 3225 C CA . LEU A 1 414 ? 33.550 19.667 -44.183 1.00 32.53 414 LEU A CA 1
ATOM 3226 C C . LEU A 1 414 ? 32.579 18.996 -43.205 1.00 32.53 414 LEU A C 1
ATOM 3228 O O . LEU A 1 414 ? 31.374 19.211 -43.280 1.00 32.53 414 LEU A O 1
ATOM 3232 N N . THR A 1 415 ? 33.090 18.158 -42.301 1.00 35.41 415 THR A N 1
ATOM 3233 C CA . THR A 1 415 ? 32.284 17.580 -41.214 1.00 35.41 415 THR A CA 1
ATOM 3234 C C . THR A 1 415 ? 32.785 18.165 -39.897 1.00 35.41 415 THR A C 1
ATOM 3236 O O . THR A 1 415 ? 33.812 17.736 -39.379 1.00 35.41 415 THR A O 1
ATOM 3239 N N . ILE A 1 416 ? 32.087 19.167 -39.360 1.00 33.75 416 ILE A N 1
ATOM 3240 C CA . ILE A 1 416 ? 32.387 19.708 -38.030 1.00 33.75 416 ILE A CA 1
ATOM 3241 C C . ILE A 1 416 ? 31.810 18.723 -37.009 1.00 33.75 416 ILE A C 1
ATOM 3243 O O . ILE A 1 416 ? 30.598 18.645 -36.830 1.00 33.75 416 ILE A O 1
ATOM 3247 N N . LYS A 1 417 ? 32.664 17.935 -36.347 1.00 32.28 417 LYS A N 1
ATOM 3248 C CA . LYS A 1 417 ? 32.244 17.140 -35.184 1.00 32.28 417 LYS A CA 1
ATOM 3249 C C . LYS A 1 417 ? 31.924 18.098 -34.034 1.00 32.28 417 LYS A C 1
ATOM 3251 O O . LYS A 1 417 ? 32.842 18.631 -33.415 1.00 32.28 417 LYS A O 1
ATOM 3256 N N . SER A 1 418 ? 30.644 18.289 -33.713 1.00 33.25 418 SER A N 1
ATOM 3257 C CA . SER A 1 418 ? 30.256 18.838 -32.412 1.00 33.25 418 SER A CA 1
ATOM 3258 C C . SER A 1 418 ? 30.633 17.813 -31.343 1.00 33.25 418 SER A C 1
ATOM 3260 O O . SER A 1 418 ? 30.055 16.724 -31.292 1.00 33.25 418 SER A O 1
ATOM 3262 N N . GLN A 1 419 ? 31.632 18.122 -30.520 1.00 31.16 419 GLN A N 1
ATOM 3263 C CA . GLN A 1 419 ? 31.909 17.329 -29.330 1.00 31.16 419 GLN A CA 1
ATOM 3264 C C . GLN A 1 419 ? 30.677 17.351 -28.417 1.00 31.16 419 GLN A C 1
ATOM 3266 O O . GLN A 1 419 ? 30.048 18.384 -28.201 1.00 31.16 419 GLN A O 1
ATOM 3271 N N . THR A 1 420 ? 30.322 16.169 -27.933 1.00 35.97 420 THR A N 1
ATOM 3272 C CA . THR A 1 420 ? 29.208 15.866 -27.038 1.00 35.97 420 THR A CA 1
ATOM 3273 C C . THR A 1 420 ? 29.204 16.754 -25.792 1.00 35.97 420 THR A C 1
ATOM 3275 O O . THR A 1 420 ? 29.972 16.517 -24.863 1.00 35.97 420 THR A O 1
ATOM 3278 N N . LEU A 1 421 ? 28.286 17.723 -25.741 1.00 32.44 421 LEU A N 1
ATOM 3279 C CA . LEU A 1 421 ? 27.796 18.306 -24.493 1.00 32.44 421 LEU A CA 1
ATOM 3280 C C . LEU A 1 421 ? 26.519 17.564 -24.094 1.00 32.44 421 LEU A C 1
ATOM 3282 O O . LEU A 1 421 ? 25.431 17.799 -24.616 1.00 32.44 421 LEU A O 1
ATOM 3286 N N . SER A 1 422 ? 26.688 16.618 -23.178 1.00 38.94 422 SER A N 1
ATOM 3287 C CA . SER A 1 422 ? 25.600 16.059 -22.386 1.00 38.94 422 SER A CA 1
ATOM 3288 C C . SER A 1 422 ? 25.002 17.163 -21.501 1.00 38.94 422 SER A C 1
ATOM 3290 O O . SER A 1 422 ? 25.746 17.858 -20.816 1.00 38.94 422 SER A O 1
ATOM 3292 N N . ALA A 1 423 ? 23.666 17.232 -21.484 1.00 42.22 423 ALA A N 1
ATOM 3293 C CA . ALA A 1 423 ? 22.789 17.988 -20.578 1.00 42.22 423 ALA A CA 1
ATOM 3294 C C . ALA A 1 423 ? 22.481 19.470 -20.905 1.00 42.22 423 ALA A C 1
ATOM 3296 O O . ALA A 1 423 ? 23.038 20.370 -20.289 1.00 42.22 423 ALA A O 1
ATOM 3297 N N . ASN A 1 424 ? 21.483 19.719 -21.776 1.00 33.09 424 ASN A N 1
ATOM 3298 C CA . ASN A 1 424 ? 20.322 20.599 -21.489 1.00 33.09 424 ASN A CA 1
ATOM 3299 C C . ASN A 1 424 ? 19.296 20.593 -22.658 1.00 33.09 424 ASN A C 1
ATOM 3301 O O . ASN A 1 424 ? 19.662 20.978 -23.768 1.00 33.09 424 ASN A O 1
ATOM 3305 N N . PRO A 1 425 ? 18.006 20.240 -22.470 1.00 35.12 425 PRO A N 1
ATOM 3306 C CA . PRO A 1 425 ? 17.037 20.151 -23.572 1.00 35.12 425 PRO A CA 1
ATOM 3307 C C . PRO A 1 425 ? 16.383 21.490 -23.989 1.00 35.12 425 PRO A C 1
ATOM 3309 O O . PRO A 1 425 ? 15.383 21.478 -24.701 1.00 35.12 425 PRO A O 1
ATOM 3312 N N . LYS A 1 426 ? 16.907 22.658 -23.584 1.00 33.09 426 LYS A N 1
ATOM 3313 C CA . LYS A 1 426 ? 16.255 23.967 -23.829 1.00 33.09 426 LYS A CA 1
ATOM 3314 C C . LYS A 1 426 ? 16.836 24.845 -24.947 1.00 33.09 426 LYS A C 1
ATOM 3316 O O . LYS A 1 426 ? 16.312 25.931 -25.166 1.00 33.09 426 LYS A O 1
ATOM 3321 N N . MET A 1 427 ? 17.834 24.398 -25.710 1.00 31.61 427 MET A N 1
ATOM 3322 C CA . MET A 1 427 ? 18.371 25.175 -26.845 1.00 31.61 427 MET A CA 1
ATOM 3323 C C . MET A 1 427 ? 18.318 24.405 -28.171 1.00 31.61 427 MET A C 1
ATOM 3325 O O . MET A 1 427 ? 19.337 24.038 -28.743 1.00 31.61 427 MET A O 1
ATOM 3329 N N . ARG A 1 428 ? 17.101 24.171 -28.675 1.00 34.84 428 ARG A N 1
ATOM 3330 C CA . ARG A 1 428 ? 16.840 23.786 -30.076 1.00 34.84 428 ARG A CA 1
ATOM 3331 C C . ARG A 1 428 ? 15.835 24.743 -30.719 1.00 34.84 428 ARG A C 1
ATOM 3333 O O . ARG A 1 428 ? 14.765 24.341 -31.152 1.00 34.84 428 ARG A O 1
ATOM 3340 N N . ARG A 1 429 ? 16.152 26.031 -30.743 1.00 34.31 429 ARG A N 1
ATOM 3341 C CA . ARG A 1 429 ? 15.609 27.015 -31.692 1.00 34.31 429 ARG A CA 1
ATOM 3342 C C . ARG A 1 429 ? 16.720 28.028 -31.918 1.00 34.31 429 ARG A C 1
ATOM 3344 O O . ARG A 1 429 ? 17.415 28.348 -30.965 1.00 34.31 429 ARG A O 1
ATOM 3351 N N . PHE A 1 430 ? 16.849 28.490 -33.155 1.00 29.55 430 PHE A N 1
ATOM 3352 C CA . PHE A 1 430 ? 17.968 29.247 -33.726 1.00 29.55 430 PHE A CA 1
ATOM 3353 C C . PHE A 1 430 ? 19.100 28.361 -34.242 1.00 29.55 430 PHE A C 1
ATOM 3355 O O . PHE A 1 430 ? 20.029 28.026 -33.519 1.00 29.55 430 PHE A O 1
ATOM 3362 N N . LEU A 1 431 ? 18.959 27.967 -35.510 1.00 26.80 431 LEU A N 1
ATOM 3363 C CA . LEU A 1 431 ? 19.939 28.174 -36.583 1.00 26.80 431 LEU A CA 1
ATOM 3364 C C . LEU A 1 431 ? 19.288 27.679 -37.892 1.00 26.80 431 LEU A C 1
ATOM 3366 O O . LEU A 1 431 ? 19.154 26.475 -38.102 1.00 26.80 431 LEU A O 1
ATOM 3370 N N . ILE A 1 432 ? 18.812 28.627 -38.707 1.00 33.81 432 ILE A N 1
ATOM 3371 C CA . ILE A 1 432 ? 18.663 28.491 -40.167 1.00 33.81 432 ILE A CA 1
ATOM 3372 C C . ILE A 1 432 ? 19.779 29.334 -40.768 1.00 33.81 432 ILE A C 1
ATOM 3374 O O . ILE A 1 432 ? 19.969 30.456 -40.238 1.00 33.81 432 ILE A O 1
#